Protein 6O3P (pdb70)

GO terms:
  GO:0000287 magnesium ion binding (F, IDA)
  GO:0008270 zinc ion binding (F, IDA)
  GO:0006402 mRNA catabolic process (P, IDA)
  GO:0110155 NAD-cap decapping (P, IDA)
  GO:0110153 RNA NAD-cap (NMN-forming) hydrolase activity (F, IDA)
  GO:0000210 NAD+ diphosphatase activity (F, EXP)
  GO:0110153 RNA NAD-cap (NMN-forming) hydrolase activity (F, EXP)
  GO:0032922 circadian regulation of gene expression (P, IMP)

Structure (mmCIF, N/CA/C/O backbone):
data_6O3P
#
_entry.id   6O3P
#
_cell.length_a   56.207
_cell.length_b   58.550
_cell.length_c   61.707
_cell.angle_alpha   102.40
_cell.angle_beta   115.19
_cell.angle_gamma   104.66
#
_symmetry.space_group_name_H-M   'P 1'
#
loop_
_entity.id
_entity.type
_entity.pdbx_description
1 polymer 'Peroxisomal NADH pyrophosphatase NUDT12'
2 non-polymer 'ADENOSINE MONOPHOSPHATE'
3 non-polymer 'MAGNESIUM ION'
4 non-polymer 'ZINC ION'
5 water water
#
loop_
_atom_site.group_PDB
_atom_site.id
_atom_site.type_symbol
_atom_site.label_atom_id
_atom_site.label_alt_id
_atom_site.label_comp_id
_atom_site.label_asym_id
_atom_site.label_entity_id
_atom_site.label_seq_id
_atom_site.pdbx_PDB_ins_code
_atom_site.Cartn_x
_atom_site.Cartn_y
_atom_site.Cartn_z
_atom_site.occupancy
_atom_site.B_iso_or_equiv
_atom_site.auth_seq_id
_atom_site.auth_comp_id
_atom_site.auth_asym_id
_atom_site.auth_atom_id
_atom_site.pdbx_PDB_model_num
ATOM 1 N N . SER A 1 2 ? -1.437 30.591 -36.932 1.00 69.89 123 SER A N 1
ATOM 2 C CA . SER A 1 2 ? -0.676 29.631 -36.124 1.00 69.68 123 SER A CA 1
ATOM 3 C C . SER A 1 2 ? 0.742 30.149 -35.826 1.00 61.47 123 SER A C 1
ATOM 4 O O . SER A 1 2 ? 1.227 31.070 -36.492 1.00 64.79 123 SER A O 1
ATOM 7 N N . HIS A 1 3 ? 1.408 29.562 -34.831 1.00 48.62 124 HIS A N 1
ATOM 8 C CA . HIS A 1 3 ? 2.655 30.136 -34.351 1.00 41.79 124 HIS A CA 1
ATOM 9 C C . HIS A 1 3 ? 3.873 29.688 -35.149 1.00 39.38 124 HIS A C 1
ATOM 10 O O . HIS A 1 3 ? 3.892 28.632 -35.802 1.00 44.04 124 HIS A O 1
ATOM 17 N N . MET A 1 4 ? 4.937 30.474 -35.013 1.00 32.21 125 MET A N 1
ATOM 18 C CA . MET A 1 4 ? 6.223 30.042 -35.545 1.00 34.09 125 MET A CA 1
ATOM 19 C C . MET A 1 4 ? 6.781 28.866 -34.755 1.00 31.43 125 MET A C 1
ATOM 20 O O . MET A 1 4 ? 7.300 27.914 -35.363 1.00 33.57 125 MET A O 1
ATOM 25 N N . LEU A 1 5 ? 6.683 28.917 -33.407 1.00 33.32 126 LEU A N 1
ATOM 26 C CA . LEU A 1 5 ? 7.409 28.023 -32.506 1.00 29.86 126 LEU A CA 1
ATOM 27 C C . LEU A 1 5 ? 6.471 27.297 -31.547 1.00 31.24 126 LEU A C 1
ATOM 28 O O . LEU A 1 5 ? 5.428 27.816 -31.138 1.00 33.07 126 LEU A O 1
ATOM 33 N N . ASP A 1 6 ? 6.900 26.104 -31.142 1.00 27.87 127 ASP A N 1
ATOM 34 C CA . ASP A 1 6 ? 6.396 25.396 -29.960 1.00 27.47 127 ASP A CA 1
ATOM 35 C C . ASP A 1 6 ? 7.402 25.668 -28.856 1.00 25.25 127 ASP A C 1
ATOM 36 O O . ASP A 1 6 ? 8.597 25.428 -29.039 1.00 28.26 127 ASP A O 1
ATOM 41 N N . ARG A 1 7 ? 6.946 26.271 -27.761 1.00 24.64 128 ARG A N 1
ATOM 42 C CA . ARG A 1 7 ? 7.890 26.709 -26.741 1.00 25.23 128 ARG A CA 1
ATOM 43 C C . ARG A 1 7 ? 8.677 25.570 -26.118 1.00 27.92 128 ARG A C 1
ATOM 44 O O . ARG A 1 7 ? 9.778 25.814 -25.601 1.00 28.12 128 ARG A O 1
ATOM 52 N N . ARG A 1 8 ? 8.142 24.347 -26.139 1.00 28.57 129 ARG A N 1
ATOM 53 C CA . ARG A 1 8 ? 8.820 23.170 -25.571 1.00 30.41 129 ARG A CA 1
ATOM 54 C C . ARG A 1 8 ? 9.432 23.483 -24.202 1.00 30.80 129 ARG A C 1
ATOM 55 O O . ARG A 1 8 ? 10.641 23.339 -23.976 1.00 31.54 129 ARG A O 1
ATOM 63 N N . SER A 1 9 ? 8.567 23.923 -23.274 1.00 28.42 130 SER A N 1
ATOM 64 C CA . SER A 1 9 ? 9.081 24.309 -21.979 1.00 33.53 130 SER A CA 1
ATOM 65 C C . SER A 1 9 ? 9.630 23.096 -21.272 1.00 31.80 130 SER A C 1
ATOM 66 O O . SER A 1 9 ? 10.467 23.233 -20.383 1.00 34.97 130 SER A O 1
ATOM 69 N N . ASP A 1 10 ? 9.241 21.893 -21.719 1.00 33.12 131 ASP A N 1
ATOM 70 C CA . ASP A 1 10 ? 9.811 20.659 -21.175 1.00 36.27 131 ASP A CA 1
ATOM 71 C C . ASP A 1 10 ? 11.315 20.549 -21.402 1.00 37.75 131 ASP A C 1
ATOM 72 O O . ASP A 1 10 ? 11.977 19.769 -20.698 1.00 45.31 131 ASP A O 1
ATOM 77 N N . LYS A 1 11 ? 11.869 21.247 -22.380 1.00 34.91 132 LYS A N 1
ATOM 78 C CA . LYS A 1 11 ? 13.303 21.201 -22.646 1.00 34.05 132 LYS A CA 1
ATOM 79 C C . LYS A 1 11 ? 14.108 22.173 -21.790 1.00 35.60 132 LYS A C 1
ATOM 80 O O . LYS A 1 11 ? 15.331 22.113 -21.812 1.00 32.72 132 LYS A O 1
ATOM 86 N N . ARG A 1 12 ? 13.461 23.089 -21.066 1.00 32.82 133 ARG A N 1
ATOM 87 C CA . ARG A 1 12 ? 14.190 24.183 -20.428 1.00 31.86 133 ARG A CA 1
ATOM 88 C C . ARG A 1 12 ? 15.110 23.708 -19.318 1.00 32.83 133 ARG A C 1
ATOM 89 O O . ARG A 1 12 ? 16.119 24.366 -19.040 1.00 36.28 133 ARG A O 1
ATOM 97 N N . ASN A 1 13 ? 14.796 22.586 -18.679 1.00 33.47 134 ASN A N 1
ATOM 98 C CA . ASN A 1 13 ? 15.649 22.003 -17.640 1.00 41.50 134 ASN A CA 1
ATOM 99 C C . ASN A 1 13 ? 16.547 20.894 -18.168 1.00 41.27 134 ASN A C 1
ATOM 100 O O . ASN A 1 13 ? 17.310 20.311 -17.401 1.00 43.37 134 ASN A O 1
ATOM 105 N N . ASN A 1 14 ? 16.499 20.636 -19.470 1.00 36.46 135 ASN A N 1
ATOM 106 C CA . ASN A 1 14 ? 17.395 19.707 -20.136 1.00 38.43 135 ASN A CA 1
ATOM 107 C C . ASN A 1 14 ? 18.634 20.453 -20.619 1.00 38.46 135 ASN A C 1
ATOM 108 O O . ASN A 1 14 ? 18.752 20.833 -21.790 1.00 34.07 135 ASN A O 1
ATOM 113 N N . SER A 1 15 ? 19.607 20.605 -19.712 1.00 41.81 136 SER A N 1
ATOM 114 C CA . SER A 1 15 ? 20.807 21.369 -20.047 1.00 42.54 136 SER A CA 1
ATOM 115 C C . SER A 1 15 ? 21.639 20.681 -21.133 1.00 40.39 136 SER A C 1
ATOM 116 O O . SER A 1 15 ? 22.223 21.355 -21.993 1.00 42.25 136 SER A O 1
ATOM 119 N N . ASP A 1 16 ? 21.696 19.349 -21.128 1.00 43.03 137 ASP A N 1
ATOM 120 C CA . ASP A 1 16 ? 22.444 18.639 -22.169 1.00 43.99 137 ASP A CA 1
ATOM 121 C C . ASP A 1 16 ? 21.842 18.882 -23.559 1.00 38.79 137 ASP A C 1
ATOM 122 O O . ASP A 1 16 ? 22.571 19.097 -24.525 1.00 38.88 137 ASP A O 1
ATOM 127 N N . TRP A 1 17 ? 20.510 18.849 -23.675 1.00 34.79 138 TRP A N 1
ATOM 128 C CA . TRP A 1 17 ? 19.872 19.052 -24.966 1.00 33.85 138 TRP A CA 1
ATOM 129 C C . TRP A 1 17 ? 20.050 20.492 -25.420 1.00 34.76 138 TRP A C 1
ATOM 130 O O . TRP A 1 17 ? 20.349 20.742 -26.587 1.00 34.30 138 TRP A O 1
ATOM 141 N N . LEU A 1 18 ? 19.883 21.444 -24.500 1.00 29.55 139 LEU A N 1
ATOM 142 C CA . LEU A 1 18 ? 20.048 22.859 -24.850 1.00 26.43 139 LEU A CA 1
ATOM 143 C C . LEU A 1 18 ? 21.460 23.120 -25.335 1.00 34.74 139 LEU A C 1
ATOM 144 O O . LEU A 1 18 ? 21.658 23.788 -26.359 1.00 33.05 139 LEU A O 1
ATOM 149 N N . GLN A 1 19 ? 22.452 22.549 -24.645 1.00 34.16 140 GLN A N 1
ATOM 150 C CA . GLN A 1 19 ? 23.836 22.744 -25.064 1.00 35.26 140 GLN A CA 1
ATOM 151 C C . GLN A 1 19 ? 24.094 22.140 -26.428 1.00 38.01 140 GLN A C 1
ATOM 152 O O . GLN A 1 19 ? 24.793 22.741 -27.254 1.00 42.61 140 GLN A O 1
ATOM 158 N N . ALA A 1 20 ? 23.606 20.912 -26.652 1.00 36.73 141 ALA A N 1
ATOM 159 C CA . ALA A 1 20 ? 23.785 20.278 -27.955 1.00 40.03 141 ALA A CA 1
ATOM 160 C C . ALA A 1 20 ? 23.209 21.149 -29.063 1.00 38.60 141 ALA A C 1
ATOM 161 O O . ALA A 1 20 ? 23.765 21.198 -30.171 1.00 39.27 141 ALA A O 1
ATOM 163 N N . LYS A 1 21 ? 22.068 21.790 -28.799 1.00 34.03 142 LYS A N 1
ATOM 164 C CA . LYS A 1 21 ? 21.401 22.594 -29.827 1.00 36.18 142 LYS A CA 1
ATOM 165 C C . LYS A 1 21 ? 22.166 23.866 -30.140 1.00 38.30 142 LYS A C 1
ATOM 166 O O . LYS A 1 21 ? 21.981 24.422 -31.227 1.00 37.57 142 LYS A O 1
ATOM 172 N N . GLU A 1 22 ? 23.020 24.338 -29.226 1.00 42.59 143 GLU A N 1
ATOM 173 C CA . GLU A 1 22 ? 23.673 25.629 -29.437 1.00 45.40 143 GLU A CA 1
ATOM 174 C C . GLU A 1 22 ? 24.553 25.610 -30.689 1.00 41.42 143 GLU A C 1
ATOM 175 O O . GLU A 1 22 ? 24.561 26.578 -31.462 1.00 38.86 143 GLU A O 1
ATOM 181 N N . SER A 1 23 ? 25.214 24.482 -30.964 1.00 38.70 144 SER A N 1
ATOM 182 C CA . SER A 1 23 ? 26.113 24.309 -32.091 1.00 43.52 144 SER A CA 1
ATOM 183 C C . SER A 1 23 ? 25.493 23.522 -33.246 1.00 37.19 144 SER A C 1
ATOM 184 O O . SER A 1 23 ? 26.207 23.156 -34.176 1.00 39.25 144 SER A O 1
ATOM 187 N N . HIS A 1 24 ? 24.219 23.170 -33.154 1.00 35.47 145 HIS A N 1
ATOM 188 C CA . HIS A 1 24 ? 23.626 22.320 -34.174 1.00 37.20 145 HIS A CA 1
ATOM 189 C C . HIS A 1 24 ? 23.449 23.128 -35.453 1.00 35.17 145 HIS A C 1
ATOM 190 O O . HIS A 1 24 ? 23.041 24.292 -35.389 1.00 36.45 145 HIS A O 1
ATOM 197 N N . PRO A 1 25 ? 23.700 22.539 -36.625 1.00 42.85 146 PRO A N 1
ATOM 198 C CA . PRO A 1 25 ? 23.705 23.360 -37.848 1.00 43.22 146 PRO A CA 1
ATOM 199 C C . PRO A 1 25 ? 22.351 23.963 -38.192 1.00 41.14 146 PRO A C 1
ATOM 200 O O . PRO A 1 25 ? 22.321 24.948 -38.940 1.00 45.38 146 PRO A O 1
ATOM 204 N N . THR A 1 26 ? 21.231 23.426 -37.662 1.00 37.16 147 THR A N 1
ATOM 205 C CA . THR A 1 26 ? 19.925 23.983 -38.001 1.00 37.44 147 THR A CA 1
ATOM 206 C C . THR A 1 26 ? 19.441 24.984 -36.973 1.00 35.75 147 THR A C 1
ATOM 207 O O . THR A 1 26 ? 18.430 25.665 -37.208 1.00 34.56 147 THR A O 1
ATOM 211 N N . THR A 1 27 ? 20.169 25.162 -35.880 1.00 32.28 148 THR A N 1
ATOM 212 C CA . THR A 1 27 ? 19.686 26.090 -34.880 1.00 31.13 148 THR A CA 1
ATOM 213 C C . THR A 1 27 ? 19.738 27.529 -35.379 1.00 28.16 148 THR A C 1
ATOM 214 O O . THR A 1 27 ? 20.697 27.968 -36.040 1.00 32.73 148 THR A O 1
ATOM 218 N N . VAL A 1 28 ? 18.677 28.236 -35.081 1.00 26.65 149 VAL A N 1
ATOM 219 C CA . VAL A 1 28 ? 18.493 29.648 -35.473 1.00 28.76 149 VAL A CA 1
ATOM 220 C C . VAL A 1 28 ? 18.706 30.533 -34.249 1.00 30.36 149 VAL A C 1
ATOM 221 O O . VAL A 1 28 ? 18.160 30.272 -33.151 1.00 27.81 149 VAL A O 1
ATOM 225 N N . TYR A 1 29 ? 19.420 31.636 -34.453 1.00 29.79 150 TYR A N 1
ATOM 226 C CA . TYR A 1 29 ? 19.648 32.643 -33.426 1.00 27.81 150 TYR A CA 1
ATOM 227 C C . TYR A 1 29 ? 19.046 33.971 -33.875 1.00 30.31 150 TYR A C 1
ATOM 228 O O . TYR A 1 29 ? 19.243 34.388 -35.017 1.00 29.80 150 TYR A O 1
ATOM 237 N N . LEU A 1 30 ? 18.326 34.607 -32.974 1.00 28.03 151 LEU A N 1
ATOM 238 C CA . LEU A 1 30 ? 17.853 35.984 -33.135 1.00 27.84 151 LEU A CA 1
ATOM 239 C C . LEU A 1 30 ? 18.740 36.846 -32.251 1.00 30.17 151 LEU A C 1
ATOM 240 O O . LEU A 1 30 ? 18.826 36.608 -31.049 1.00 32.01 151 LEU A O 1
ATOM 245 N N . LEU A 1 31 ? 19.390 37.832 -32.832 1.00 30.55 152 LEU A N 1
ATOM 246 C CA . LEU A 1 31 ? 20.353 38.695 -32.162 1.00 28.77 152 LEU A CA 1
ATOM 247 C C . LEU A 1 31 ? 19.671 39.974 -31.698 1.00 29.96 152 LEU A C 1
ATOM 248 O O . LEU A 1 31 ? 18.960 40.617 -32.477 1.00 32.13 152 LEU A O 1
ATOM 253 N N . PHE A 1 32 ? 19.869 40.342 -30.432 1.00 31.95 153 PHE A N 1
ATOM 254 C CA . PHE A 1 32 ? 19.289 41.552 -29.877 1.00 30.18 153 PHE A CA 1
ATOM 255 C C . PHE A 1 32 ? 20.418 42.427 -29.363 1.00 36.19 153 PHE A C 1
ATOM 256 O O . PHE A 1 32 ? 21.284 41.946 -28.633 1.00 34.22 153 PHE A O 1
ATOM 264 N N . SER A 1 33 ? 20.397 43.710 -29.714 1.00 36.48 154 SER A N 1
ATOM 265 C CA . SER A 1 33 ? 21.304 44.687 -29.143 1.00 39.41 154 SER A CA 1
ATOM 266 C C . SER A 1 33 ? 20.443 45.695 -28.414 1.00 41.77 154 SER A C 1
ATOM 267 O O . SER A 1 33 ? 19.558 46.301 -29.030 1.00 41.25 154 SER A O 1
ATOM 270 N N . ASP A 1 34 ? 20.698 45.871 -27.120 1.00 41.68 155 ASP A N 1
ATOM 271 C CA . ASP A 1 34 ? 19.919 46.788 -26.278 1.00 46.91 155 ASP A CA 1
ATOM 272 C C . ASP A 1 34 ? 18.430 46.552 -26.476 1.00 44.31 155 ASP A C 1
ATOM 273 O O . ASP A 1 34 ? 17.641 47.485 -26.679 1.00 43.92 155 ASP A O 1
ATOM 278 N N . LEU A 1 35 ? 18.063 45.274 -26.429 1.00 36.30 156 LEU A N 1
ATOM 279 C CA . LEU A 1 35 ? 16.710 44.746 -26.579 1.00 38.13 156 LEU A CA 1
ATOM 280 C C . LEU A 1 35 ? 16.124 44.938 -27.973 1.00 38.04 156 LEU A C 1
ATOM 281 O O . LEU A 1 35 ? 14.936 44.665 -28.170 1.00 37.39 156 LEU A O 1
ATOM 286 N N . ASN A 1 36 ? 16.922 45.357 -28.950 1.00 33.23 157 ASN A N 1
ATOM 287 C CA . ASN A 1 36 ? 16.357 45.582 -30.287 1.00 35.84 157 ASN A CA 1
ATOM 288 C C . ASN A 1 36 ? 16.757 44.444 -31.223 1.00 34.29 157 ASN A C 1
ATOM 289 O O . ASN A 1 36 ? 17.943 44.120 -31.309 1.00 31.76 157 ASN A O 1
ATOM 294 N N . PRO A 1 37 ? 15.815 43.815 -31.934 1.00 30.18 158 PRO A N 1
ATOM 295 C CA . PRO A 1 37 ? 16.157 42.692 -32.786 1.00 30.34 158 PRO A CA 1
ATOM 296 C C . PRO A 1 37 ? 16.887 43.064 -34.062 1.00 31.81 158 PRO A C 1
ATOM 297 O O . PRO A 1 37 ? 16.602 44.075 -34.704 1.00 36.46 158 PRO A O 1
ATOM 301 N N . LEU A 1 38 ? 17.778 42.146 -34.491 1.00 31.61 159 LEU A N 1
ATOM 302 C CA . LEU A 1 38 ? 18.387 42.264 -35.807 1.00 32.65 159 LEU A CA 1
ATOM 303 C C . LEU A 1 38 ? 17.395 41.824 -36.884 1.00 32.66 159 LEU A C 1
ATOM 304 O O . LEU A 1 38 ? 16.854 40.701 -36.860 1.00 31.92 159 LEU A O 1
ATOM 309 N N . VAL A 1 39 ? 17.169 42.701 -37.845 1.00 31.78 160 VAL A N 1
ATOM 310 C CA . VAL A 1 39 ? 16.214 42.455 -38.918 1.00 34.05 160 VAL A CA 1
ATOM 311 C C . VAL A 1 39 ? 16.870 42.715 -40.277 1.00 35.49 160 VAL A C 1
ATOM 312 O O . VAL A 1 39 ? 18.020 43.151 -40.379 1.00 36.46 160 VAL A O 1
ATOM 316 N N . THR A 1 40 ? 16.109 42.449 -41.335 1.00 35.94 161 THR A N 1
ATOM 317 C CA . THR A 1 40 ? 16.562 42.675 -42.709 1.00 40.68 161 THR A CA 1
ATOM 318 C C . THR A 1 40 ? 15.361 43.120 -43.539 1.00 36.61 161 THR A C 1
ATOM 319 O O . THR A 1 40 ? 14.211 42.858 -43.173 1.00 39.82 161 THR A O 1
ATOM 323 N N . LEU A 1 41 ? 15.627 43.837 -44.624 1.00 36.71 162 LEU A N 1
ATOM 324 C CA . LEU A 1 41 ? 14.568 44.398 -45.440 1.00 39.11 162 LEU A CA 1
ATOM 325 C C . LEU A 1 41 ? 14.567 43.706 -46.799 1.00 45.57 162 LEU A C 1
ATOM 326 O O . LEU A 1 41 ? 15.581 43.741 -47.508 1.00 47.92 162 LEU A O 1
ATOM 331 N N . GLY A 1 42 ? 13.427 43.108 -47.171 1.00 41.39 163 GLY A N 1
ATOM 332 C CA . GLY A 1 42 ? 13.325 42.574 -48.523 1.00 47.23 163 GLY A CA 1
ATOM 333 C C . GLY A 1 42 ? 14.153 41.308 -48.716 1.00 50.71 163 GLY A C 1
ATOM 334 O O . GLY A 1 42 ? 14.607 40.687 -47.779 1.00 47.48 163 GLY A O 1
ATOM 335 N N . GLY A 1 43 ? 14.353 40.952 -49.982 1.00 58.87 164 GLY A N 1
ATOM 336 C CA . GLY A 1 43 ? 15.210 39.826 -50.307 1.00 61.43 164 GLY A CA 1
ATOM 337 C C . GLY A 1 43 ? 14.561 38.458 -50.355 1.00 64.05 164 GLY A C 1
ATOM 338 O O . GLY A 1 43 ? 15.282 37.453 -50.302 1.00 61.45 164 GLY A O 1
ATOM 339 N N . ASN A 1 44 ? 13.230 38.376 -50.441 1.00 65.57 165 ASN A N 1
ATOM 340 C CA . ASN A 1 44 ? 12.546 37.114 -50.717 1.00 64.41 165 ASN A CA 1
ATOM 341 C C . ASN A 1 44 ? 11.270 37.443 -51.475 1.00 67.43 165 ASN A C 1
ATOM 342 O O . ASN A 1 44 ? 11.010 38.604 -51.807 1.00 73.94 165 ASN A O 1
ATOM 347 N N . LYS A 1 45 ? 10.478 36.411 -51.777 1.00 68.41 166 LYS A N 1
ATOM 348 C CA . LYS A 1 45 ? 9.275 36.638 -52.574 1.00 73.54 166 LYS A CA 1
ATOM 349 C C . LYS A 1 45 ? 8.314 37.623 -51.906 1.00 76.10 166 LYS A C 1
ATOM 350 O O . LYS A 1 45 ? 7.613 38.369 -52.599 1.00 75.78 166 LYS A O 1
ATOM 356 N N . GLU A 1 46 ? 8.299 37.678 -50.571 1.00 81.15 167 GLU A N 1
ATOM 357 C CA . GLU A 1 46 ? 7.337 38.510 -49.850 1.00 84.42 167 GLU A CA 1
ATOM 358 C C . GLU A 1 46 ? 7.516 40.010 -50.097 1.00 81.14 167 GLU A C 1
ATOM 359 O O . GLU A 1 46 ? 6.596 40.782 -49.806 1.00 83.42 167 GLU A O 1
ATOM 365 N N . SER A 1 47 ? 8.658 40.442 -50.624 1.00 74.89 168 SER A N 1
ATOM 366 C CA . SER A 1 47 ? 8.903 41.850 -50.900 1.00 72.21 168 SER A CA 1
ATOM 367 C C . SER A 1 47 ? 8.799 42.209 -52.375 1.00 74.44 168 SER A C 1
ATOM 368 O O . SER A 1 47 ? 9.212 43.316 -52.748 1.00 70.92 168 SER A O 1
ATOM 371 N N . SER A 1 48 ? 8.286 41.307 -53.230 1.00 83.97 169 SER A N 1
ATOM 372 C CA . SER A 1 48 ? 8.119 41.666 -54.644 1.00 90.87 169 SER A CA 1
ATOM 373 C C . SER A 1 48 ? 7.316 42.944 -54.814 1.00 92.88 169 SER A C 1
ATOM 374 O O . SER A 1 48 ? 7.510 43.655 -55.805 1.00 97.31 169 SER A O 1
ATOM 377 N N . GLN A 1 49 ? 6.426 43.263 -53.866 1.00 86.68 170 GLN A N 1
ATOM 378 C CA . GLN A 1 49 ? 5.654 44.508 -53.951 1.00 87.06 170 GLN A CA 1
ATOM 379 C C . GLN A 1 49 ? 6.367 45.621 -53.181 1.00 82.02 170 GLN A C 1
ATOM 380 O O . GLN A 1 49 ? 6.909 46.549 -53.783 1.00 88.94 170 GLN A O 1
ATOM 386 N N . GLN A 1 50 ? 6.364 45.556 -51.851 1.00 76.03 171 GLN A N 1
ATOM 387 C CA . GLN A 1 50 ? 7.118 46.570 -51.128 1.00 68.45 171 GLN A CA 1
ATOM 388 C C . GLN A 1 50 ? 8.153 45.900 -50.245 1.00 60.64 171 GLN A C 1
ATOM 389 O O . GLN A 1 50 ? 7.939 44.755 -49.835 1.00 56.38 171 GLN A O 1
ATOM 395 N N . PRO A 1 51 ? 9.276 46.549 -49.930 1.00 53.39 172 PRO A N 1
ATOM 396 C CA . PRO A 1 51 ? 10.254 45.863 -49.077 1.00 51.49 172 PRO A CA 1
ATOM 397 C C . PRO A 1 51 ? 9.645 45.672 -47.696 1.00 49.11 172 PRO A C 1
ATOM 398 O O . PRO A 1 51 ? 9.045 46.584 -47.142 1.00 51.41 172 PRO A O 1
ATOM 402 N N . GLU A 1 52 ? 9.709 44.457 -47.192 1.00 41.42 173 GLU A N 1
ATOM 403 C CA . GLU A 1 52 ? 9.140 44.138 -45.889 1.00 48.55 173 GLU A CA 1
ATOM 404 C C . GLU A 1 52 ? 10.233 43.740 -44.914 1.00 44.85 173 GLU A C 1
ATOM 405 O O . GLU A 1 52 ? 11.229 43.129 -45.295 1.00 44.86 173 GLU A O 1
ATOM 411 N N . VAL A 1 53 ? 10.056 44.157 -43.661 1.00 39.59 174 VAL A N 1
ATOM 412 C CA . VAL A 1 53 ? 10.990 43.875 -42.584 1.00 36.42 174 VAL A CA 1
ATOM 413 C C . VAL A 1 53 ? 10.773 42.445 -42.116 1.00 37.93 174 VAL A C 1
ATOM 414 O O . VAL A 1 53 ? 9.640 42.045 -41.802 1.00 39.09 174 VAL A O 1
ATOM 418 N N . ARG A 1 54 ? 11.862 41.725 -41.915 1.00 35.81 175 ARG A N 1
ATOM 419 C CA . ARG A 1 54 ? 11.760 40.395 -41.338 1.00 35.89 175 ARG A CA 1
ATOM 420 C C . ARG A 1 54 ? 12.961 40.151 -40.446 1.00 32.48 175 ARG A C 1
ATOM 421 O O . ARG A 1 54 ? 14.006 40.802 -40.591 1.00 35.31 175 ARG A O 1
ATOM 429 N N . LEU A 1 55 ? 12.831 39.145 -39.572 1.00 28.44 176 LEU A N 1
ATOM 430 C CA . LEU A 1 55 ? 13.929 38.829 -38.677 1.00 29.83 176 LEU A CA 1
ATOM 431 C C . LEU A 1 55 ? 15.130 38.327 -39.461 1.00 34.68 176 LEU A C 1
ATOM 432 O O . LEU A 1 55 ? 14.988 37.614 -40.464 1.00 34.14 176 LEU A O 1
ATOM 437 N N . CYS A 1 56 ? 16.320 38.681 -38.984 1.00 32.38 177 CYS A N 1
ATOM 438 C CA . CYS A 1 56 ? 17.573 38.298 -39.638 1.00 33.50 177 CYS A CA 1
ATOM 439 C C . CYS A 1 56 ? 18.017 37.021 -38.931 1.00 35.71 177 CYS A C 1
ATOM 440 O O . CYS A 1 56 ? 18.533 37.073 -37.817 1.00 43.31 177 CYS A O 1
ATOM 443 N N . GLN A 1 57 ? 17.742 35.860 -39.526 1.00 33.08 178 GLN A N 1
ATOM 444 C CA . GLN A 1 57 ? 17.949 34.601 -38.808 1.00 32.51 178 GLN A CA 1
ATOM 445 C C . GLN A 1 57 ? 19.418 34.210 -38.917 1.00 35.22 178 GLN A C 1
ATOM 446 O O . GLN A 1 57 ? 19.942 34.070 -40.028 1.00 39.78 178 GLN A O 1
ATOM 452 N N . LEU A 1 58 ? 20.094 34.050 -37.781 1.00 29.04 179 LEU A N 1
ATOM 453 C CA . LEU A 1 58 ? 21.504 33.715 -37.797 1.00 31.30 179 LEU A CA 1
ATOM 454 C C . LEU A 1 58 ? 21.666 32.258 -37.385 1.00 30.70 179 LEU A C 1
ATOM 455 O O . LEU A 1 58 ? 20.734 31.638 -36.854 1.00 32.40 179 LEU A O 1
ATOM 460 N N . ASN A 1 59 ? 22.829 31.707 -37.691 1.00 33.80 180 ASN A N 1
ATOM 461 C CA . ASN A 1 59 ? 23.123 30.355 -37.269 1.00 31.60 180 ASN A CA 1
ATOM 462 C C . ASN A 1 59 ? 24.382 30.389 -36.415 1.00 37.74 180 ASN A C 1
ATOM 463 O O . ASN A 1 59 ? 25.014 31.432 -36.255 1.00 39.18 180 ASN A O 1
ATOM 468 N N . TYR A 1 60 ? 24.735 29.234 -35.837 1.00 35.61 181 TYR A N 1
ATOM 469 C CA . TYR A 1 60 ? 25.893 29.160 -34.948 1.00 33.76 181 TYR A CA 1
ATOM 470 C C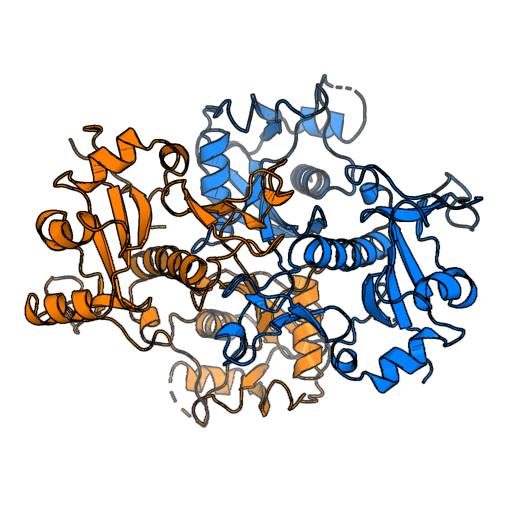 . TYR A 1 60 ? 27.138 29.882 -35.457 1.00 37.60 181 TYR A C 1
ATOM 471 O O . TYR A 1 60 ? 27.745 30.633 -34.673 1.00 41.77 181 TYR A O 1
ATOM 480 N N . PRO A 1 61 ? 27.585 29.727 -36.715 1.00 41.37 182 PRO A N 1
ATOM 481 C CA . PRO A 1 61 ? 28.880 30.338 -37.079 1.00 45.75 182 PRO A CA 1
ATOM 482 C C . PRO A 1 61 ? 28.853 31.862 -37.066 1.00 46.20 182 PRO A C 1
ATOM 483 O O . PRO A 1 61 ? 29.915 32.478 -36.893 1.00 44.25 182 PRO A O 1
ATOM 487 N N . ASP A 1 62 ? 27.662 32.465 -37.194 1.00 40.36 183 ASP A N 1
ATOM 488 C CA . ASP A 1 62 ? 27.454 33.912 -37.090 1.00 41.25 183 ASP A CA 1
ATOM 489 C C . ASP A 1 62 ? 27.577 34.452 -35.669 1.00 41.07 183 ASP A C 1
ATOM 490 O O . ASP A 1 62 ? 27.824 35.657 -35.504 1.00 40.51 183 ASP A O 1
ATOM 495 N N . VAL A 1 63 ? 27.343 33.632 -34.649 1.00 39.47 184 VAL A N 1
ATOM 496 C CA . VAL A 1 63 ? 27.258 34.097 -33.268 1.00 41.72 184 VAL A CA 1
ATOM 497 C C . VAL A 1 63 ? 28.252 33.391 -32.358 1.00 41.91 184 VAL A C 1
ATOM 498 O O . VAL A 1 63 ? 28.310 33.704 -31.165 1.00 44.51 184 VAL A O 1
ATOM 502 N N . LYS A 1 64 ? 29.072 32.478 -32.897 1.00 40.44 185 LYS A N 1
ATOM 503 C CA . LYS A 1 64 ? 29.956 31.666 -32.069 1.00 45.46 185 LYS A CA 1
ATOM 504 C C . LYS A 1 64 ? 30.976 32.501 -31.302 1.00 46.61 185 LYS A C 1
ATOM 505 O O . LYS A 1 64 ? 31.418 32.086 -30.230 1.00 48.13 185 LYS A O 1
ATOM 511 N N . GLY A 1 65 ? 31.383 33.657 -31.832 1.00 50.35 186 GLY A N 1
ATOM 512 C CA . GLY A 1 65 ? 32.254 34.533 -31.064 1.00 51.73 186 GLY A CA 1
ATOM 513 C C . GLY A 1 65 ? 31.547 35.127 -29.864 1.00 49.43 186 GLY A C 1
ATOM 514 O O . GLY A 1 65 ? 32.161 35.352 -28.816 1.00 52.21 186 GLY A O 1
ATOM 515 N N . TYR A 1 66 ? 30.247 35.372 -29.994 1.00 41.48 187 TYR A N 1
ATOM 516 C CA . TYR A 1 66 ? 29.473 35.827 -28.844 1.00 44.56 187 TYR A CA 1
ATOM 517 C C . TYR A 1 66 ? 29.354 34.715 -27.816 1.00 49.70 187 TYR A C 1
ATOM 518 O O . TYR A 1 66 ? 29.530 34.951 -26.616 1.00 53.46 187 TYR A O 1
ATOM 527 N N . LEU A 1 67 ? 29.065 33.490 -28.267 1.00 45.65 188 LEU A N 1
ATOM 528 C CA . LEU A 1 67 ? 28.899 32.391 -27.327 1.00 45.56 188 LEU A CA 1
ATOM 529 C C . LEU A 1 67 ? 30.182 32.104 -26.577 1.00 49.73 188 LEU A C 1
ATOM 530 O O . LEU A 1 67 ? 30.123 31.625 -25.442 1.00 57.56 188 LEU A O 1
ATOM 535 N N . ALA A 1 68 ? 31.345 32.421 -27.162 1.00 45.82 189 ALA A N 1
ATOM 536 C CA . ALA A 1 68 ? 32.607 32.158 -26.466 1.00 46.59 189 ALA A CA 1
ATOM 537 C C . ALA A 1 68 ? 32.847 33.100 -25.289 1.00 55.53 189 ALA A C 1
ATOM 538 O O . ALA A 1 68 ? 33.813 32.900 -24.543 1.00 61.78 189 ALA A O 1
ATOM 540 N N . GLN A 1 69 ? 32.007 34.123 -25.114 1.00 52.04 190 GLN A N 1
ATOM 541 C CA . GLN A 1 69 ? 32.085 35.058 -23.993 1.00 57.36 190 GLN A CA 1
ATOM 542 C C . GLN A 1 69 ? 30.758 35.006 -23.248 1.00 57.98 190 GLN A C 1
ATOM 543 O O . GLN A 1 69 ? 29.979 35.972 -23.277 1.00 52.17 190 GLN A O 1
ATOM 549 N N . PRO A 1 70 ? 30.461 33.881 -22.587 1.00 60.37 191 PRO A N 1
ATOM 550 C CA . PRO A 1 70 ? 29.138 33.731 -21.963 1.00 57.90 191 PRO A CA 1
ATOM 551 C C . PRO A 1 70 ? 28.826 34.810 -20.941 1.00 57.74 191 PRO A C 1
ATOM 552 O O . PRO A 1 70 ? 27.661 35.205 -20.801 1.00 58.57 191 PRO A O 1
ATOM 556 N N . GLU A 1 71 ? 29.832 35.328 -20.240 1.00 59.23 192 GLU A N 1
ATOM 557 C CA . GLU A 1 71 ? 29.557 36.355 -19.244 1.00 64.31 192 GLU A CA 1
ATOM 558 C C . GLU A 1 71 ? 29.147 37.690 -19.857 1.00 60.21 192 GLU A C 1
ATOM 559 O O . GLU A 1 71 ? 28.759 38.592 -19.112 1.00 59.66 192 GLU A O 1
ATOM 565 N N . LYS A 1 72 ? 29.183 37.831 -21.181 1.00 51.94 193 LYS A N 1
ATOM 566 C CA . LYS A 1 72 ? 28.865 39.096 -21.832 1.00 54.17 193 LYS A CA 1
ATOM 567 C C . LYS A 1 72 ? 27.579 39.033 -22.651 1.00 47.09 193 LYS A C 1
ATOM 568 O O . LYS A 1 72 ? 27.214 40.022 -23.292 1.00 48.60 193 LYS A O 1
ATOM 574 N N . ILE A 1 73 ? 26.878 37.905 -22.639 1.00 37.87 194 ILE A N 1
ATOM 575 C CA . ILE A 1 73 ? 25.672 37.718 -23.428 1.00 42.09 194 ILE A CA 1
ATOM 576 C C . ILE A 1 73 ? 24.560 37.260 -22.500 1.00 44.03 194 ILE A C 1
ATOM 577 O O . ILE A 1 73 ? 24.801 36.903 -21.347 1.00 41.46 194 ILE A O 1
ATOM 582 N N . THR A 1 74 ? 23.341 37.206 -23.048 1.00 38.13 195 THR A N 1
ATOM 583 C CA . THR A 1 74 ? 22.196 36.579 -22.397 1.00 34.24 195 THR A CA 1
ATOM 584 C C . THR A 1 74 ? 21.492 35.685 -23.400 1.00 34.43 195 THR A C 1
ATOM 585 O O . THR A 1 74 ? 21.029 36.163 -24.444 1.00 35.31 195 THR A O 1
ATOM 589 N N . LEU A 1 75 ? 21.405 34.398 -23.092 1.00 32.78 196 LEU A N 1
ATOM 590 C CA . LEU A 1 75 ? 20.884 33.394 -24.012 1.00 31.55 196 LEU A CA 1
ATOM 591 C C . LEU A 1 75 ? 19.548 32.875 -23.488 1.00 34.03 196 LEU A C 1
ATOM 592 O O . LEU A 1 75 ? 19.450 32.486 -22.315 1.00 32.79 196 LEU A O 1
ATOM 597 N N . VAL A 1 76 ? 18.524 32.882 -24.354 1.00 29.38 197 VAL A N 1
ATOM 598 C CA . VAL A 1 76 ? 17.165 32.443 -24.019 1.00 27.65 197 VAL A CA 1
ATOM 599 C C . VAL A 1 76 ? 16.711 31.423 -25.051 1.00 26.81 197 VAL A C 1
ATOM 600 O O . VAL A 1 76 ? 16.726 31.712 -26.256 1.00 26.87 197 VAL A O 1
ATOM 604 N N . PHE A 1 77 ? 16.239 30.268 -24.587 1.00 25.72 198 PHE A N 1
ATOM 605 C CA . PHE A 1 77 ? 15.674 29.260 -25.485 1.00 26.86 198 PHE A CA 1
ATOM 606 C C . PHE A 1 77 ? 14.239 29.628 -25.837 1.00 27.89 198 PHE A C 1
ATOM 607 O O . PHE A 1 77 ? 13.369 29.687 -24.951 1.00 28.56 198 PHE A O 1
ATOM 615 N N . LEU A 1 78 ? 13.973 29.844 -27.148 1.00 24.96 199 LEU A N 1
ATOM 616 C CA . LEU A 1 78 ? 12.637 30.303 -27.528 1.00 24.06 199 LEU A CA 1
ATOM 617 C C . LEU A 1 78 ? 11.694 29.150 -27.854 1.00 25.50 199 LEU A C 1
ATOM 618 O O . LEU A 1 78 ? 10.496 29.227 -27.544 1.00 24.30 199 LEU A O 1
ATOM 623 N N . GLY A 1 79 ? 12.217 28.064 -28.416 1.00 25.49 200 GLY A N 1
ATOM 624 C CA . GLY A 1 79 ? 11.375 26.954 -28.771 1.00 22.31 200 GLY A CA 1
ATOM 625 C C . GLY A 1 79 ? 11.940 26.250 -29.968 1.00 26.50 200 GLY A C 1
ATOM 626 O O . GLY A 1 79 ? 13.130 26.396 -30.274 1.00 28.95 200 GLY A O 1
ATOM 627 N N . VAL A 1 80 ? 11.071 25.456 -30.601 1.00 26.08 201 VAL A N 1
ATOM 628 C CA . VAL A 1 80 ? 11.441 24.751 -31.827 1.00 21.34 201 VAL A CA 1
ATOM 629 C C . VAL A 1 80 ? 10.376 25.068 -32.869 1.00 31.50 201 VAL A C 1
ATOM 630 O O . VAL A 1 80 ? 9.201 25.276 -32.548 1.00 28.55 201 VAL A O 1
ATOM 634 N N . GLU A 1 81 ? 10.778 25.028 -34.135 1.00 29.35 202 GLU A N 1
ATOM 635 C CA . GLU A 1 81 ? 9.843 25.311 -35.207 1.00 33.36 202 GLU A CA 1
ATOM 636 C C . GLU A 1 81 ? 8.703 24.315 -35.217 1.00 35.84 202 GLU A C 1
ATOM 637 O O . GLU A 1 81 ? 8.874 23.126 -34.927 1.00 35.64 202 GLU A O 1
ATOM 643 N N . LEU A 1 82 ? 7.529 24.808 -35.558 1.00 36.68 203 LEU A N 1
ATOM 644 C CA . LEU A 1 82 ? 6.410 23.915 -35.743 1.00 43.03 203 LEU A CA 1
ATOM 645 C C . LEU A 1 82 ? 6.537 23.258 -37.101 1.00 47.59 203 LEU A C 1
ATOM 646 O O . LEU A 1 82 ? 6.169 22.103 -37.255 1.00 56.90 203 LEU A O 1
ATOM 651 N N . ASP A 1 101 ? 17.252 15.006 -33.913 1.00 66.68 222 ASP A N 1
ATOM 652 C CA . ASP A 1 101 ? 15.870 14.728 -33.532 1.00 60.32 222 ASP A CA 1
ATOM 653 C C . ASP A 1 101 ? 14.833 15.365 -34.491 1.00 56.12 222 ASP A C 1
ATOM 654 O O . ASP A 1 101 ? 13.623 15.256 -34.260 1.00 54.58 222 ASP A O 1
ATOM 659 N N . GLY A 1 102 ? 15.312 16.008 -35.567 1.00 55.73 223 GLY A N 1
ATOM 660 C CA . GLY A 1 102 ? 14.470 16.722 -36.516 1.00 53.17 223 GLY A CA 1
ATOM 661 C C . GLY A 1 102 ? 13.938 18.052 -36.010 1.00 48.59 223 GLY A C 1
ATOM 662 O O . GLY A 1 102 ? 13.256 18.762 -36.760 1.00 50.57 223 GLY A O 1
ATOM 663 N N . LEU A 1 103 ? 14.237 18.412 -34.774 1.00 41.10 224 LEU A N 1
ATOM 664 C CA . LEU A 1 103 ? 13.722 19.644 -34.178 1.00 40.71 224 LEU A CA 1
ATOM 665 C C . LEU A 1 103 ? 14.677 20.793 -34.479 1.00 38.80 224 LEU A C 1
ATOM 666 O O . LEU A 1 103 ? 15.894 20.654 -34.320 1.00 42.72 224 LEU A O 1
ATOM 671 N N . VAL A 1 104 ? 14.119 21.924 -34.901 1.00 33.52 225 VAL A N 1
ATOM 672 C CA . VAL A 1 104 ? 14.893 23.122 -35.241 1.00 30.57 225 VAL A CA 1
ATOM 673 C C . VAL A 1 104 ? 14.752 24.104 -34.081 1.00 30.68 225 VAL A C 1
ATOM 674 O O . VAL A 1 104 ? 13.745 24.796 -33.952 1.00 28.91 225 VAL A O 1
ATOM 678 N N . ALA A 1 105 ? 15.796 24.209 -33.269 1.00 28.78 226 ALA A N 1
ATOM 679 C CA . ALA A 1 105 ? 15.770 25.054 -32.089 1.00 27.97 226 ALA A CA 1
ATOM 680 C C . ALA A 1 105 ? 15.967 26.515 -32.472 1.00 28.77 226 ALA A C 1
ATOM 681 O O . ALA A 1 105 ? 16.781 26.829 -33.359 1.00 28.56 226 ALA A O 1
ATOM 683 N N . TRP A 1 106 ? 15.226 27.402 -31.778 1.00 24.58 227 TRP A N 1
ATOM 684 C CA . TRP A 1 106 ? 15.448 28.848 -31.831 1.00 25.35 227 TRP A CA 1
ATOM 685 C C . TRP A 1 106 ? 15.894 29.393 -30.476 1.00 27.26 227 TRP A C 1
ATOM 686 O O . TRP A 1 106 ? 15.253 29.110 -29.455 1.00 24.66 227 TRP A O 1
ATOM 697 N N . PHE A 1 107 ? 16.919 30.250 -30.474 1.00 27.00 228 PHE A N 1
ATOM 698 C CA . PHE A 1 107 ? 17.332 31.019 -29.289 1.00 26.34 228 PHE A CA 1
ATOM 699 C C . PHE A 1 107 ? 17.349 32.508 -29.591 1.00 26.10 228 PHE A C 1
ATOM 700 O O . PHE A 1 107 ? 17.627 32.900 -30.725 1.00 26.29 228 PHE A O 1
ATOM 708 N N . ALA A 1 108 ? 17.102 33.330 -28.574 1.00 22.87 229 ALA A N 1
ATOM 709 C CA . ALA A 1 108 ? 17.443 34.747 -28.609 1.00 23.76 229 ALA A CA 1
ATOM 710 C C . ALA A 1 108 ? 18.782 34.975 -27.912 1.00 29.43 229 ALA A C 1
ATOM 711 O O . ALA A 1 108 ? 19.086 34.359 -26.893 1.00 31.17 229 ALA A O 1
ATOM 713 N N . LEU A 1 109 ? 19.607 35.840 -28.475 1.00 30.63 230 LEU A N 1
ATOM 714 C CA . LEU A 1 109 ? 20.931 36.087 -27.914 1.00 30.93 230 LEU A CA 1
ATOM 715 C C . LEU A 1 109 ? 21.050 37.589 -27.751 1.00 31.19 230 LEU A C 1
ATOM 716 O O . LEU A 1 109 ? 21.085 38.313 -28.754 1.00 32.78 230 LEU A O 1
ATOM 721 N N . GLY A 1 110 ? 21.088 38.055 -26.503 1.00 34.55 231 GLY A N 1
ATOM 722 C CA . GLY A 1 110 ? 21.255 39.471 -26.227 1.00 37.59 231 GLY A CA 1
ATOM 723 C C . GLY A 1 110 ? 22.718 39.807 -26.025 1.00 37.18 231 GLY A C 1
ATOM 724 O O . GLY A 1 110 ? 23.407 39.159 -25.243 1.00 38.98 231 GLY A O 1
ATOM 725 N N . ILE A 1 111 ? 23.188 40.827 -26.733 1.00 40.46 232 ILE A N 1
ATOM 726 C CA . ILE A 1 111 ? 24.584 41.226 -26.674 1.00 49.50 232 ILE A CA 1
ATOM 727 C C . ILE A 1 111 ? 24.652 42.692 -26.255 1.00 59.90 232 ILE A C 1
ATOM 728 O O . ILE A 1 111 ? 23.638 43.383 -26.154 1.00 50.62 232 ILE A O 1
ATOM 733 N N . GLU A 1 112 ? 25.893 43.154 -26.013 1.00 74.42 233 GLU A N 1
ATOM 734 C CA . GLU A 1 112 ? 26.293 44.489 -25.603 1.00 85.24 233 GLU A CA 1
ATOM 735 C C . GLU A 1 112 ? 26.436 45.404 -26.814 1.00 86.49 233 GLU A C 1
ATOM 736 O O . GLU A 1 112 ? 26.711 44.942 -27.928 1.00 90.29 233 GLU A O 1
ATOM 742 N N . PRO A 1 113 ? 26.265 46.717 -26.622 1.00 81.92 234 PRO A N 1
ATOM 743 C CA . PRO A 1 113 ? 26.286 47.635 -27.775 1.00 81.81 234 PRO A CA 1
ATOM 744 C C . PRO A 1 113 ? 27.616 47.691 -28.519 1.00 82.94 234 PRO A C 1
ATOM 745 O O . PRO A 1 113 ? 27.614 47.887 -29.743 1.00 84.49 234 PRO A O 1
ATOM 749 N N . GLY A 1 114 ? 28.750 47.521 -27.835 1.00 82.10 235 GLY A N 1
ATOM 750 C CA . GLY A 1 114 ? 30.031 47.594 -28.530 1.00 83.36 235 GLY A CA 1
ATOM 751 C C . GLY A 1 114 ? 30.194 46.503 -29.573 1.00 83.53 235 GLY A C 1
ATOM 752 O O . GLY A 1 114 ? 30.543 46.772 -30.729 1.00 83.81 235 GLY A O 1
ATOM 753 N N . ALA A 1 115 ? 29.934 45.248 -29.179 1.00 81.05 236 ALA A N 1
ATOM 754 C CA . ALA A 1 115 ? 30.051 44.129 -30.113 1.00 78.50 236 ALA A CA 1
ATOM 755 C C . ALA A 1 115 ? 29.026 44.217 -31.242 1.00 73.62 236 ALA A C 1
ATOM 756 O O . ALA A 1 115 ? 29.302 43.779 -32.365 1.00 71.60 236 ALA A O 1
ATOM 758 N N . ALA A 1 116 ? 27.849 44.769 -30.966 1.00 69.80 237 ALA A N 1
ATOM 759 C CA . ALA A 1 116 ? 26.851 45.021 -31.995 1.00 65.96 237 ALA A CA 1
ATOM 760 C C . ALA A 1 116 ? 27.305 46.158 -32.907 1.00 70.59 237 ALA A C 1
ATOM 761 O O . ALA A 1 116 ? 28.148 45.964 -33.783 1.00 79.92 237 ALA A O 1
ATOM 763 N N . GLU A 1 124 ? 25.982 43.505 -43.448 1.00 86.08 245 GLU A N 1
ATOM 764 C CA . GLU A 1 124 ? 25.633 44.855 -43.886 1.00 86.18 245 GLU A CA 1
ATOM 765 C C . GLU A 1 124 ? 24.291 44.874 -44.632 1.00 77.42 245 GLU A C 1
ATOM 766 O O . GLU A 1 124 ? 23.887 45.896 -45.188 1.00 82.74 245 GLU A O 1
ATOM 772 N N . ASN A 1 125 ? 23.592 43.740 -44.656 1.00 63.52 246 ASN A N 1
ATOM 773 C CA . ASN A 1 125 ? 22.214 43.744 -45.115 1.00 57.55 246 ASN A CA 1
ATOM 774 C C . ASN A 1 125 ? 21.235 43.557 -43.978 1.00 53.79 246 ASN A C 1
ATOM 775 O O . ASN A 1 125 ? 20.036 43.412 -44.235 1.00 55.47 246 ASN A O 1
ATOM 780 N N . CYS A 1 126 ? 21.719 43.545 -42.739 1.00 47.94 247 CYS A N 1
ATOM 781 C CA . CYS A 1 126 ? 20.851 43.539 -41.573 1.00 41.46 247 CYS A CA 1
ATOM 782 C C . CYS A 1 126 ? 21.150 44.721 -40.650 1.00 47.01 247 CYS A C 1
ATOM 783 O O . CYS A 1 126 ? 22.205 45.349 -40.704 1.00 54.34 247 CYS A O 1
ATOM 786 N N . TYR A 1 127 ? 20.179 45.027 -39.800 1.00 40.20 248 TYR A N 1
ATOM 787 C CA . TYR A 1 127 ? 20.245 46.216 -38.946 1.00 44.68 248 TYR A CA 1
ATOM 788 C C . TYR A 1 127 ? 19.335 45.994 -37.762 1.00 37.72 248 TYR A C 1
ATOM 789 O O . TYR A 1 127 ? 18.398 45.204 -37.823 1.00 39.39 248 TYR A O 1
ATOM 798 N N . PHE A 1 128 ? 19.590 46.726 -36.680 1.00 41.69 249 PHE A N 1
ATOM 799 C CA . PHE A 1 128 ? 18.788 46.583 -35.478 1.00 40.89 249 PHE A CA 1
ATOM 800 C C . PHE A 1 128 ? 17.568 47.484 -35.587 1.00 42.06 249 PHE A C 1
ATOM 801 O O . PHE A 1 128 ? 17.699 48.673 -35.881 1.00 47.01 249 PHE A O 1
ATOM 809 N N . LEU A 1 129 ? 16.397 46.881 -35.417 1.00 38.52 250 LEU A N 1
ATOM 810 C CA . LEU A 1 129 ? 15.106 47.550 -35.458 1.00 42.43 250 LEU A CA 1
ATOM 811 C C . LEU A 1 129 ? 14.968 48.509 -34.290 1.00 39.37 250 LEU A C 1
ATOM 812 O O . LEU A 1 129 ? 14.863 48.074 -33.132 1.00 40.37 250 LEU A O 1
ATOM 817 N N . HIS A 1 130 ? 14.878 49.807 -34.587 1.00 41.19 251 HIS A N 1
ATOM 818 C CA . HIS A 1 130 ? 14.791 50.823 -33.548 1.00 51.87 251 HIS A CA 1
ATOM 819 C C . HIS A 1 130 ? 14.088 52.034 -34.159 1.00 51.34 251 HIS A C 1
ATOM 820 O O . HIS A 1 130 ? 14.204 52.247 -35.367 1.00 50.25 251 HIS A O 1
ATOM 827 N N . PRO A 1 131 ? 13.284 52.794 -33.369 1.00 47.41 252 PRO A N 1
ATOM 828 C CA . PRO A 1 131 ? 12.865 52.494 -31.987 1.00 50.52 252 PRO A CA 1
ATOM 829 C C . PRO A 1 131 ? 11.710 51.500 -31.893 1.00 45.27 252 PRO A C 1
ATOM 830 O O . PRO A 1 131 ? 10.923 51.390 -32.823 1.00 52.96 252 PRO A O 1
ATOM 834 N N . PRO A 1 132 ? 11.587 50.823 -30.771 1.00 45.23 253 PRO A N 1
ATOM 835 C CA . PRO A 1 132 ? 10.580 49.743 -30.695 1.00 45.47 253 PRO A CA 1
ATOM 836 C C . PRO A 1 132 ? 9.156 50.212 -30.983 1.00 46.34 253 PRO A C 1
ATOM 837 O O . PRO A 1 132 ? 8.420 49.514 -31.682 1.00 46.28 253 PRO A O 1
ATOM 841 N N . MET A 1 133 ? 8.734 51.366 -30.466 1.00 44.27 254 MET A N 1
ATOM 842 C CA . MET A 1 133 ? 7.450 51.933 -30.872 1.00 49.05 254 MET A CA 1
ATOM 843 C C . MET A 1 133 ? 7.706 52.967 -31.953 1.00 48.73 254 MET A C 1
ATOM 844 O O . MET A 1 133 ? 8.455 53.927 -31.709 1.00 53.69 254 MET A O 1
ATOM 849 N N . PRO A 1 134 ? 7.133 52.832 -33.149 1.00 43.84 255 PRO A N 1
ATOM 850 C CA . PRO A 1 134 ? 6.279 51.774 -33.710 1.00 41.59 255 PRO A CA 1
ATOM 851 C C . PRO A 1 134 ? 7.001 50.748 -34.582 1.00 43.47 255 PRO A C 1
ATOM 852 O O . PRO A 1 134 ? 6.323 50.025 -35.316 1.00 43.94 255 PRO A O 1
ATOM 856 N N . ALA A 1 135 ? 8.334 50.690 -34.555 1.00 43.82 256 ALA A N 1
ATOM 857 C CA . ALA A 1 135 ? 9.009 49.864 -35.562 1.00 46.56 256 ALA A CA 1
ATOM 858 C C . ALA A 1 135 ? 8.702 48.381 -35.383 1.00 40.44 256 ALA A C 1
ATOM 859 O O . ALA A 1 135 ? 8.679 47.627 -36.369 1.00 39.97 256 ALA A O 1
ATOM 861 N N . LEU A 1 136 ? 8.462 47.931 -34.140 1.00 34.19 257 LEU A N 1
ATOM 862 C CA . LEU A 1 136 ? 8.049 46.553 -33.947 1.00 35.14 257 LEU A CA 1
ATOM 863 C C . LEU A 1 136 ? 6.788 46.235 -34.733 1.00 36.09 257 LEU A C 1
ATOM 864 O O . LEU A 1 136 ? 6.576 45.073 -35.115 1.00 37.66 257 LEU A O 1
ATOM 869 N N . LEU A 1 137 ? 5.919 47.238 -34.929 1.00 37.44 258 LEU A N 1
ATOM 870 C CA . LEU A 1 137 ? 4.662 47.019 -35.621 1.00 37.05 258 LEU A CA 1
ATOM 871 C C . LEU A 1 137 ? 4.889 46.761 -37.124 1.00 43.78 258 LEU A C 1
ATOM 872 O O . LEU A 1 137 ? 3.903 46.555 -37.842 1.00 44.90 258 LEU A O 1
ATOM 877 N N . GLN A 1 138 ? 6.147 46.771 -37.600 1.00 35.51 259 GLN A N 1
ATOM 878 C CA . GLN A 1 138 ? 6.427 46.442 -39.003 1.00 37.05 259 GLN A CA 1
ATOM 879 C C . GLN A 1 138 ? 6.616 44.971 -39.259 1.00 35.51 259 GLN A C 1
ATOM 880 O O . GLN A 1 138 ? 6.598 44.540 -40.432 1.00 39.17 259 GLN A O 1
ATOM 886 N N . LEU A 1 139 ? 6.879 44.218 -38.210 1.00 36.96 260 LEU A N 1
ATOM 887 C CA . LEU A 1 139 ? 7.024 42.796 -38.342 1.00 39.97 260 LEU A CA 1
ATOM 888 C C . LEU A 1 139 ? 5.667 42.154 -38.571 1.00 39.80 260 LEU A C 1
ATOM 889 O O . LEU A 1 139 ? 4.653 42.556 -37.985 1.00 45.97 260 LEU A O 1
ATOM 894 N N . LYS A 1 140 ? 5.673 41.111 -39.390 1.00 40.83 261 LYS A N 1
ATOM 895 C CA . LYS A 1 140 ? 4.504 40.268 -39.541 1.00 45.08 261 LYS A CA 1
ATOM 896 C C . LYS A 1 140 ? 4.200 39.589 -38.207 1.00 41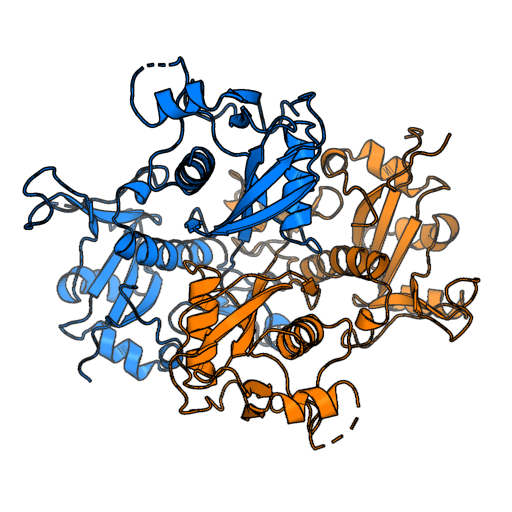.58 261 LYS A C 1
ATOM 897 O O . LYS A 1 140 ? 5.062 39.445 -37.355 1.00 38.55 261 LYS A O 1
ATOM 903 N N . GLU A 1 141 ? 2.926 39.243 -38.031 1.00 40.11 262 GLU A N 1
ATOM 904 C CA . GLU A 1 141 ? 2.389 38.769 -36.766 1.00 45.01 262 GLU A CA 1
ATOM 905 C C . GLU A 1 141 ? 3.171 37.568 -36.209 1.00 35.78 262 GLU A C 1
ATOM 906 O O . GLU A 1 141 ? 3.473 37.512 -35.007 1.00 35.73 262 GLU A O 1
ATOM 912 N N . LYS A 1 142 ? 3.472 36.576 -37.052 1.00 37.33 263 LYS A N 1
ATOM 913 C CA . LYS A 1 142 ? 4.142 35.370 -36.538 1.00 38.25 263 LYS A CA 1
ATOM 914 C C . LYS A 1 142 ? 5.542 35.715 -36.037 1.00 36.06 263 LYS A C 1
ATOM 915 O O . LYS A 1 142 ? 5.943 35.270 -34.964 1.00 39.49 263 LYS A O 1
ATOM 921 N N . GLU A 1 143 ? 6.266 36.599 -36.758 1.00 31.26 264 GLU A N 1
ATOM 922 C CA . GLU A 1 143 ? 7.557 37.058 -36.232 1.00 26.98 264 GLU A CA 1
ATOM 923 C C . GLU A 1 143 ? 7.404 38.033 -35.070 1.00 28.16 264 GLU A C 1
ATOM 924 O O . GLU A 1 143 ? 8.185 37.952 -34.111 1.00 27.98 264 GLU A O 1
ATOM 930 N N . ALA A 1 144 ? 6.356 38.865 -35.072 1.00 32.14 265 ALA A N 1
ATOM 931 C CA . ALA A 1 144 ? 6.110 39.736 -33.920 1.00 33.18 265 ALA A CA 1
ATOM 932 C C . ALA A 1 144 ? 5.945 38.924 -32.636 1.00 30.32 265 ALA A C 1
ATOM 933 O O . ALA A 1 144 ? 6.461 39.308 -31.572 1.00 29.19 265 ALA A O 1
ATOM 935 N N . GLY A 1 145 ? 5.243 37.797 -32.705 1.00 33.37 266 GLY A N 1
ATOM 936 C CA . GLY A 1 145 ? 5.063 36.962 -31.511 1.00 31.34 266 GLY A CA 1
ATOM 937 C C . GLY A 1 145 ? 6.371 36.445 -30.931 1.00 30.14 266 GLY A C 1
ATOM 938 O O . GLY A 1 145 ? 6.570 36.468 -29.707 1.00 28.45 266 GLY A O 1
ATOM 939 N N . VAL A 1 146 ? 7.305 36.028 -31.814 1.00 29.50 267 VAL A N 1
ATOM 940 C CA . VAL A 1 146 ? 8.594 35.568 -31.333 1.00 29.52 267 VAL A CA 1
ATOM 941 C C . VAL A 1 146 ? 9.377 36.711 -30.731 1.00 25.30 267 VAL A C 1
ATOM 942 O O . VAL A 1 146 ? 9.997 36.553 -29.681 1.00 25.14 267 VAL A O 1
ATOM 946 N N . VAL A 1 147 ? 9.372 37.895 -31.383 1.00 24.48 268 VAL A N 1
ATOM 947 C CA . VAL A 1 147 ? 10.071 39.036 -30.800 1.00 25.97 268 VAL A CA 1
ATOM 948 C C . VAL A 1 147 ? 9.475 39.427 -29.448 1.00 26.14 268 VAL A C 1
ATOM 949 O O . VAL A 1 147 ? 10.204 39.796 -28.533 1.00 28.14 268 VAL A O 1
ATOM 953 N N . ALA A 1 148 ? 8.149 39.351 -29.290 1.00 23.16 269 ALA A N 1
ATOM 954 C CA . ALA A 1 148 ? 7.555 39.719 -28.003 1.00 27.15 269 ALA A CA 1
ATOM 955 C C . ALA A 1 148 ? 8.056 38.792 -26.889 1.00 30.42 269 ALA A C 1
ATOM 956 O O . ALA A 1 148 ? 8.412 39.243 -25.797 1.00 27.13 269 ALA A O 1
ATOM 958 N N . GLN A 1 149 ? 8.117 37.496 -27.170 1.00 24.96 270 GLN A N 1
ATOM 959 C CA . GLN A 1 149 ? 8.695 36.537 -26.238 1.00 21.27 270 GLN A CA 1
ATOM 960 C C . GLN A 1 149 ? 10.143 36.881 -25.909 1.00 25.69 270 GLN A C 1
ATOM 961 O O . GLN A 1 149 ? 10.510 37.059 -24.743 1.00 26.29 270 GLN A O 1
ATOM 967 N N . ALA A 1 150 ? 10.983 36.991 -26.930 1.00 24.70 271 ALA A N 1
ATOM 968 C CA . ALA A 1 150 ? 12.404 37.199 -26.704 1.00 22.45 271 ALA A CA 1
ATOM 969 C C . ALA A 1 150 ? 12.680 38.524 -26.023 1.00 23.66 271 ALA A C 1
ATOM 970 O O . ALA A 1 150 ? 13.469 38.585 -25.069 1.00 26.62 271 ALA A O 1
ATOM 972 N N . ARG A 1 151 ? 12.143 39.618 -26.595 1.00 25.14 272 ARG A N 1
ATOM 973 C CA . ARG A 1 151 ? 12.364 40.960 -26.033 1.00 27.18 272 ARG A CA 1
ATOM 974 C C . ARG A 1 151 ? 11.943 41.039 -24.570 1.00 26.71 272 ARG A C 1
ATOM 975 O O . ARG A 1 151 ? 12.666 41.615 -23.743 1.00 27.02 272 ARG A O 1
ATOM 983 N N . SER A 1 152 ? 10.783 40.457 -24.205 1.00 24.26 273 SER A N 1
ATOM 984 C CA A SER A 1 152 ? 10.322 40.591 -22.827 0.50 25.51 273 SER A CA 1
ATOM 985 C CA B SER A 1 152 ? 10.335 40.605 -22.826 0.50 25.41 273 SER A CA 1
ATOM 986 C C . SER A 1 152 ? 11.235 39.836 -21.861 1.00 26.86 273 SER A C 1
ATOM 987 O O . SER A 1 152 ? 11.516 40.316 -20.752 1.00 27.04 273 SER A O 1
ATOM 992 N N . VAL A 1 153 ? 11.677 38.621 -22.247 1.00 25.72 274 VAL A N 1
ATOM 993 C CA . VAL A 1 153 ? 12.535 37.844 -21.348 1.00 23.02 274 VAL A CA 1
ATOM 994 C C . VAL A 1 153 ? 13.899 38.520 -21.215 1.00 27.56 274 VAL A C 1
ATOM 995 O O . VAL A 1 153 ? 14.410 38.694 -20.095 1.00 24.99 274 VAL A O 1
ATOM 999 N N . LEU A 1 154 ? 14.480 38.963 -22.336 1.00 27.65 275 LEU A N 1
ATOM 1000 C CA . LEU A 1 154 ? 15.712 39.746 -22.292 1.00 27.05 275 LEU A CA 1
ATOM 1001 C C . LEU A 1 154 ? 15.548 40.998 -21.433 1.00 29.93 275 LEU A C 1
ATOM 1002 O O . LEU A 1 154 ? 16.467 41.374 -20.685 1.00 28.33 275 LEU A O 1
ATOM 1007 N N . ALA A 1 155 ? 14.400 41.678 -21.545 1.00 27.61 276 ALA A N 1
ATOM 1008 C CA . ALA A 1 155 ? 14.234 42.906 -20.763 1.00 30.08 276 ALA A CA 1
ATOM 1009 C C . ALA A 1 155 ? 14.162 42.573 -19.279 1.00 27.97 276 ALA A C 1
ATOM 1010 O O . ALA A 1 155 ? 14.666 43.327 -18.436 1.00 26.42 276 ALA A O 1
ATOM 1012 N N . TRP A 1 156 ? 13.495 41.476 -18.952 1.00 23.96 277 TRP A N 1
ATOM 1013 C CA . TRP A 1 156 ? 13.479 41.016 -17.557 1.00 29.20 277 TRP A CA 1
ATOM 1014 C C . TRP A 1 156 ? 14.900 40.788 -17.034 1.00 28.85 277 TRP A C 1
ATOM 1015 O O . TRP A 1 156 ? 15.290 41.337 -16.000 1.00 27.94 277 TRP A O 1
ATOM 1026 N N . HIS A 1 157 ? 15.717 40.037 -17.770 1.00 28.72 278 HIS A N 1
ATOM 1027 C CA . HIS A 1 157 ? 17.103 39.848 -17.354 1.00 29.23 278 HIS A CA 1
ATOM 1028 C C . HIS A 1 157 ? 17.876 41.153 -17.209 1.00 36.72 278 HIS A C 1
ATOM 1029 O O . HIS A 1 157 ? 18.756 41.249 -16.335 1.00 33.29 278 HIS A O 1
ATOM 1036 N N . SER A 1 158 ? 17.611 42.148 -18.069 1.00 33.05 279 SER A N 1
ATOM 1037 C CA . SER A 1 158 ? 18.328 43.411 -17.940 1.00 32.89 279 SER A CA 1
ATOM 1038 C C . SER A 1 158 ? 18.059 44.089 -16.602 1.00 31.34 279 SER A C 1
ATOM 1039 O O . SER A 1 158 ? 18.944 44.761 -16.067 1.00 32.51 279 SER A O 1
ATOM 1042 N N . ARG A 1 159 ? 16.852 43.952 -16.041 1.00 26.19 280 ARG A N 1
ATOM 1043 C CA . ARG A 1 159 ? 16.487 44.773 -14.877 1.00 28.72 280 ARG A CA 1
ATOM 1044 C C . ARG A 1 159 ? 16.182 43.984 -13.595 1.00 26.90 280 ARG A C 1
ATOM 1045 O O . ARG A 1 159 ? 15.878 44.604 -12.553 1.00 28.12 280 ARG A O 1
ATOM 1053 N N . TYR A 1 160 ? 16.355 42.655 -13.606 1.00 26.82 281 TYR A N 1
ATOM 1054 C CA . TYR A 1 160 ? 16.048 41.763 -12.479 1.00 28.40 281 TYR A CA 1
ATOM 1055 C C . TYR A 1 160 ? 17.248 40.865 -12.141 1.00 27.62 281 TYR A C 1
ATOM 1056 O O . TYR A 1 160 ? 17.086 39.697 -11.792 1.00 31.77 281 TYR A O 1
ATOM 1065 N N . LYS A 1 161 ? 18.472 41.420 -12.215 1.00 28.08 282 LYS A N 1
ATOM 1066 C CA . LYS A 1 161 ? 19.681 40.677 -11.853 1.00 28.48 282 LYS A CA 1
ATOM 1067 C C . LYS A 1 161 ? 19.847 40.389 -10.346 1.00 32.66 282 LYS A C 1
ATOM 1068 O O . LYS A 1 161 ? 20.666 39.526 -9.982 1.00 31.03 282 LYS A O 1
ATOM 1074 N N . PHE A 1 162 ? 19.172 41.108 -9.454 1.00 31.66 283 PHE A N 1
ATOM 1075 C CA . PHE A 1 162 ? 19.320 40.847 -8.027 1.00 28.31 283 PHE A CA 1
ATOM 1076 C C . PHE A 1 162 ? 18.033 40.357 -7.385 1.00 27.14 283 PHE A C 1
ATOM 1077 O O . PHE A 1 162 ? 16.920 40.652 -7.830 1.00 28.97 283 PHE A O 1
ATOM 1085 N N . CYS A 1 163 ? 18.209 39.570 -6.338 1.00 28.03 284 CYS A N 1
ATOM 1086 C CA . CYS A 1 163 ? 17.081 38.961 -5.656 1.00 28.71 284 CYS A CA 1
ATOM 1087 C C . CYS A 1 163 ? 16.252 40.057 -4.994 1.00 30.16 284 CYS A C 1
ATOM 1088 O O . CYS A 1 163 ? 16.791 40.814 -4.180 1.00 29.75 284 CYS A O 1
ATOM 1091 N N . PRO A 1 164 ? 14.968 40.201 -5.317 1.00 29.64 285 PRO A N 1
ATOM 1092 C CA . PRO A 1 164 ? 14.174 41.243 -4.644 1.00 30.56 285 PRO A CA 1
ATOM 1093 C C . PRO A 1 164 ? 13.998 40.973 -3.167 1.00 28.65 285 PRO A C 1
ATOM 1094 O O . PRO A 1 164 ? 13.749 41.906 -2.409 1.00 28.85 285 PRO A O 1
ATOM 1098 N N . THR A 1 165 ? 14.105 39.712 -2.736 1.00 25.93 286 THR A N 1
ATOM 1099 C CA . THR A 1 165 ? 13.822 39.355 -1.357 1.00 30.45 286 THR A CA 1
ATOM 1100 C C . THR A 1 165 ? 15.003 39.618 -0.434 1.00 35.59 286 THR A C 1
ATOM 1101 O O . THR A 1 165 ? 14.792 40.054 0.704 1.00 35.53 286 THR A O 1
ATOM 1105 N N . CYS A 1 166 ? 16.246 39.431 -0.908 1.00 35.14 287 CYS A N 1
ATOM 1106 C CA . CYS A 1 166 ? 17.408 39.704 -0.054 1.00 34.52 287 CYS A CA 1
ATOM 1107 C C . CYS A 1 166 ? 18.481 40.564 -0.699 1.00 34.26 287 CYS A C 1
ATOM 1108 O O . CYS A 1 166 ? 19.416 40.964 0.010 1.00 37.07 287 CYS A O 1
ATOM 1111 N N . GLY A 1 167 ? 18.390 40.852 -1.988 1.00 32.34 288 GLY A N 1
ATOM 1112 C CA . GLY A 1 167 ? 19.352 41.722 -2.634 1.00 34.31 288 GLY A CA 1
ATOM 1113 C C . GLY A 1 167 ? 20.608 41.063 -3.149 1.00 32.12 288 GLY A C 1
ATOM 1114 O O . GLY A 1 167 ? 21.416 41.744 -3.814 1.00 35.56 288 GLY A O 1
ATOM 1115 N N . SER A 1 168 ? 20.787 39.749 -2.938 1.00 33.30 289 SER A N 1
ATOM 1116 C CA . SER A 1 168 ? 21.977 39.071 -3.426 1.00 35.46 289 SER A CA 1
ATOM 1117 C C . SER A 1 168 ? 21.943 38.933 -4.941 1.00 33.07 289 SER A C 1
ATOM 1118 O O . SER A 1 168 ? 20.941 39.210 -5.587 1.00 33.38 289 SER A O 1
ATOM 1121 N N . ALA A 1 169 ? 23.078 38.520 -5.492 1.00 32.34 290 ALA A N 1
ATOM 1122 C CA . ALA A 1 169 ? 23.160 38.164 -6.907 1.00 33.05 290 ALA A CA 1
ATOM 1123 C C . ALA A 1 169 ? 22.268 36.953 -7.212 1.00 35.00 290 ALA A C 1
ATOM 1124 O O . ALA A 1 169 ? 21.853 36.201 -6.317 1.00 33.27 290 ALA A O 1
ATOM 1126 N N . THR A 1 170 ? 21.946 36.789 -8.499 1.00 33.44 291 THR A N 1
ATOM 1127 C CA . THR A 1 170 ? 21.171 35.653 -8.979 1.00 33.67 291 THR A CA 1
ATOM 1128 C C . THR A 1 170 ? 21.848 35.055 -10.199 1.00 34.80 291 THR A C 1
ATOM 1129 O O . THR A 1 170 ? 22.715 35.667 -10.828 1.00 39.16 291 THR A O 1
ATOM 1133 N N . LYS A 1 171 ? 21.454 33.821 -10.488 1.00 31.83 292 LYS A N 1
ATOM 1134 C CA . LYS A 1 171 ? 21.987 33.016 -11.574 1.00 31.38 292 LYS A CA 1
ATOM 1135 C C . LYS A 1 171 ? 20.854 32.591 -12.498 1.00 31.71 292 LYS A C 1
ATOM 1136 O O . LYS A 1 171 ? 19.763 32.241 -12.044 1.00 33.26 292 LYS A O 1
ATOM 1142 N N . ILE A 1 172 ? 21.105 32.585 -13.803 1.00 32.45 293 ILE A N 1
ATOM 1143 C CA . ILE A 1 172 ? 20.051 32.210 -14.746 1.00 30.71 293 ILE A CA 1
ATOM 1144 C C . ILE A 1 172 ? 19.928 30.696 -14.827 1.00 30.46 293 ILE A C 1
ATOM 1145 O O . ILE A 1 172 ? 20.926 29.972 -14.868 1.00 35.86 293 ILE A O 1
ATOM 1150 N N . GLU A 1 173 ? 18.693 30.206 -14.832 1.00 33.34 294 GLU A N 1
ATOM 1151 C CA . GLU A 1 173 ? 18.465 28.772 -14.974 1.00 30.86 294 GLU A CA 1
ATOM 1152 C C . GLU A 1 173 ? 17.370 28.583 -16.011 1.00 30.58 294 GLU A C 1
ATOM 1153 O O . GLU A 1 173 ? 16.802 29.550 -16.514 1.00 28.14 294 GLU A O 1
ATOM 1159 N N . GLU A 1 174 ? 17.041 27.323 -16.263 1.00 32.38 295 GLU A N 1
ATOM 1160 C CA . GLU A 1 174 ? 15.881 26.923 -17.060 1.00 32.20 295 GLU A CA 1
ATOM 1161 C C . GLU A 1 174 ? 15.831 27.623 -18.406 1.00 31.67 295 GLU A C 1
ATOM 1162 O O . GLU A 1 174 ? 14.791 28.156 -18.795 1.00 32.04 295 GLU A O 1
ATOM 1168 N N . GLY A 1 175 ? 16.951 27.594 -19.130 1.00 34.11 296 GLY A N 1
ATOM 1169 C CA . GLY A 1 175 ? 16.962 28.107 -20.493 1.00 32.02 296 GLY A CA 1
ATOM 1170 C C . GLY A 1 175 ? 16.690 29.586 -20.598 1.00 33.35 296 GLY A C 1
ATOM 1171 O O . GLY A 1 175 ? 16.352 30.077 -21.687 1.00 31.46 296 GLY A O 1
ATOM 1172 N N . GLY A 1 176 ? 16.854 30.331 -19.486 1.00 28.63 297 GLY A N 1
ATOM 1173 C CA . GLY A 1 176 ? 16.577 31.751 -19.440 1.00 26.13 297 GLY A CA 1
ATOM 1174 C C . GLY A 1 176 ? 15.252 32.122 -18.819 1.00 28.67 297 GLY A C 1
ATOM 1175 O O . GLY A 1 176 ? 14.923 33.324 -18.779 1.00 27.83 297 GLY A O 1
ATOM 1176 N N . TYR A 1 177 ? 14.481 31.157 -18.314 1.00 25.43 298 TYR A N 1
ATOM 1177 C CA . TYR A 1 177 ? 13.169 31.452 -17.765 1.00 28.03 298 TYR A CA 1
ATOM 1178 C C . TYR A 1 177 ? 13.134 31.448 -16.245 1.00 29.58 298 TYR A C 1
ATOM 1179 O O . TYR A 1 177 ? 12.037 31.454 -15.671 1.00 26.54 298 TYR A O 1
ATOM 1188 N N . LYS A 1 178 ? 14.292 31.404 -15.592 1.00 26.52 299 LYS A N 1
ATOM 1189 C CA . LYS A 1 178 ? 14.328 31.457 -14.134 1.00 24.89 299 LYS A CA 1
ATOM 1190 C C . LYS A 1 178 ? 15.597 32.169 -13.704 1.00 27.93 299 LYS A C 1
ATOM 1191 O O . LYS A 1 178 ? 16.625 32.095 -14.365 1.00 30.10 299 LYS A O 1
ATOM 1197 N N . ARG A 1 179 ? 15.518 32.883 -12.585 1.00 27.31 300 ARG A N 1
ATOM 1198 C CA . ARG A 1 179 ? 16.695 33.406 -11.926 1.00 28.07 300 ARG A CA 1
ATOM 1199 C C . ARG A 1 179 ? 16.661 32.901 -10.485 1.00 29.72 300 ARG A C 1
ATOM 1200 O O . ARG A 1 179 ? 15.593 32.826 -9.878 1.00 30.49 300 ARG A O 1
ATOM 1208 N N . VAL A 1 180 ? 17.821 32.552 -9.958 1.00 28.78 301 VAL A N 1
ATOM 1209 C CA . VAL A 1 180 ? 17.930 31.842 -8.686 1.00 29.17 301 VAL A CA 1
ATOM 1210 C C . VAL A 1 180 ? 18.926 32.581 -7.805 1.00 27.17 301 VAL A C 1
ATOM 1211 O O . VAL A 1 180 ? 20.109 32.702 -8.159 1.00 31.39 301 VAL A O 1
ATOM 1215 N N . CYS A 1 181 ? 18.438 33.093 -6.670 1.00 27.92 302 CYS A N 1
ATOM 1216 C CA . CYS A 1 181 ? 19.283 33.733 -5.660 1.00 31.72 302 CYS A CA 1
ATOM 1217 C C . CYS A 1 181 ? 20.453 32.855 -5.246 1.00 35.34 302 CYS A C 1
ATOM 1218 O O . CYS A 1 181 ? 20.294 31.658 -4.996 1.00 32.44 302 CYS A O 1
ATOM 1221 N N . VAL A 1 182 ? 21.629 33.479 -5.109 1.00 32.62 303 VAL A N 1
ATOM 1222 C CA . VAL A 1 182 ? 22.833 32.728 -4.777 1.00 36.13 303 VAL A CA 1
ATOM 1223 C C . VAL A 1 182 ? 23.012 32.564 -3.276 1.00 36.35 303 VAL A C 1
ATOM 1224 O O . VAL A 1 182 ? 23.915 31.834 -2.854 1.00 38.51 303 VAL A O 1
ATOM 1228 N N . ARG A 1 183 ? 22.170 33.184 -2.467 1.00 34.85 304 ARG A N 1
ATOM 1229 C CA . ARG A 1 183 ? 22.289 33.082 -1.016 1.00 37.49 304 ARG A CA 1
ATOM 1230 C C . ARG A 1 183 ? 21.477 31.863 -0.569 1.00 36.89 304 ARG A C 1
ATOM 1231 O O . ARG A 1 183 ? 20.249 31.849 -0.682 1.00 36.44 304 ARG A O 1
ATOM 1239 N N . GLU A 1 184 ? 22.170 30.837 -0.063 1.00 41.60 305 GLU A N 1
ATOM 1240 C CA . GLU A 1 184 ? 21.522 29.551 0.199 1.00 49.07 305 GLU A CA 1
ATOM 1241 C C . GLU A 1 184 ? 20.382 29.635 1.226 1.00 44.89 305 GLU A C 1
ATOM 1242 O O . GLU A 1 184 ? 19.434 28.841 1.154 1.00 41.99 305 GLU A O 1
ATOM 1248 N N . THR A 1 185 ? 20.456 30.554 2.192 1.00 41.61 306 THR A N 1
ATOM 1249 C CA . THR A 1 185 ? 19.421 30.719 3.210 1.00 45.42 306 THR A CA 1
ATOM 1250 C C . THR A 1 185 ? 18.253 31.612 2.778 1.00 42.05 306 THR A C 1
ATOM 1251 O O . THR A 1 185 ? 17.328 31.837 3.571 1.00 39.59 306 THR A O 1
ATOM 1255 N N . CYS A 1 186 ? 18.270 32.127 1.564 1.00 38.59 307 CYS A N 1
ATOM 1256 C 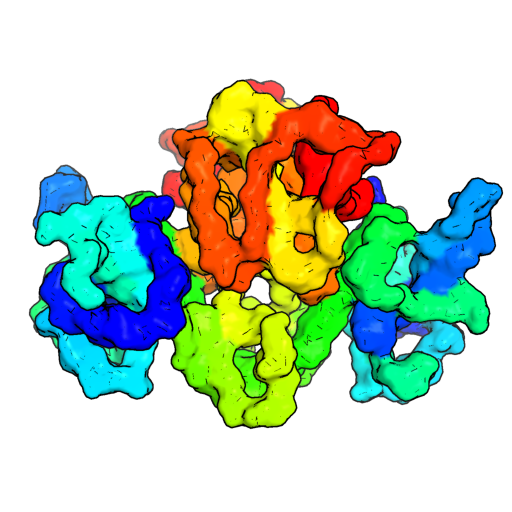CA . CYS A 1 186 ? 17.266 33.099 1.163 1.00 38.89 307 CYS A CA 1
ATOM 1257 C C . CYS A 1 186 ? 15.887 32.456 1.168 1.00 42.16 307 CYS A C 1
ATOM 1258 O O . CYS A 1 186 ? 15.719 31.341 0.656 1.00 37.04 307 CYS A O 1
ATOM 1261 N N . PRO A 1 187 ? 14.895 33.130 1.725 1.00 39.81 308 PRO A N 1
ATOM 1262 C CA . PRO A 1 187 ? 13.503 32.676 1.615 1.00 37.06 308 PRO A CA 1
ATOM 1263 C C . PRO A 1 187 ? 13.031 32.416 0.203 1.00 33.84 308 PRO A C 1
ATOM 1264 O O . PRO A 1 187 ? 12.091 31.628 0.010 1.00 32.03 308 PRO A O 1
ATOM 1268 N N . SER A 1 188 ? 13.628 33.086 -0.804 1.00 29.49 309 SER A N 1
ATOM 1269 C CA . SER A 1 188 ? 13.151 32.855 -2.156 1.00 31.87 309 SER A CA 1
ATOM 1270 C C . SER A 1 188 ? 13.385 31.425 -2.626 1.00 28.89 309 SER A C 1
ATOM 1271 O O . SER A 1 188 ? 12.816 31.048 -3.665 1.00 31.23 309 SER A O 1
ATOM 1274 N N . LEU A 1 189 ? 14.182 30.638 -1.914 1.00 29.97 310 LEU A N 1
ATOM 1275 C CA . LEU A 1 189 ? 14.570 29.289 -2.325 1.00 30.09 310 LEU A CA 1
ATOM 1276 C C . LEU A 1 189 ? 13.789 28.214 -1.582 1.00 37.86 310 LEU A C 1
ATOM 1277 O O . LEU A 1 189 ? 13.972 27.030 -1.856 1.00 38.86 310 LEU A O 1
ATOM 1282 N N . GLN A 1 190 ? 12.926 28.612 -0.641 1.00 34.01 311 GLN A N 1
ATOM 1283 C CA . GLN A 1 190 ? 12.029 27.712 0.070 1.00 40.57 311 GLN A CA 1
ATOM 1284 C C . GLN A 1 190 ? 10.633 27.884 -0.500 1.00 42.21 311 GLN A C 1
ATOM 1285 O O . GLN A 1 190 ? 9.995 28.921 -0.290 1.00 42.56 311 GLN A O 1
ATOM 1291 N N . GLY A 1 191 ? 10.156 26.874 -1.205 1.00 34.88 312 GLY A N 1
ATOM 1292 C CA . GLY A 1 191 ? 8.897 27.003 -1.891 1.00 33.38 312 GLY A CA 1
ATOM 1293 C C . GLY A 1 191 ? 9.076 27.668 -3.250 1.00 34.28 312 GLY A C 1
ATOM 1294 O O . GLY A 1 191 ? 10.186 27.862 -3.745 1.00 43.11 312 GLY A O 1
ATOM 1295 N N . VAL A 1 192 ? 7.956 27.969 -3.881 1.00 28.41 313 VAL A N 1
ATOM 1296 C CA . VAL A 1 192 ? 7.927 28.520 -5.246 1.00 26.50 313 VAL A CA 1
ATOM 1297 C C . VAL A 1 192 ? 7.418 29.941 -5.161 1.00 30.19 313 VAL A C 1
ATOM 1298 O O . VAL A 1 192 ? 6.351 30.175 -4.583 1.00 34.23 313 VAL A O 1
ATOM 1302 N N . HIS A 1 193 ? 8.155 30.878 -5.755 1.00 28.14 314 HIS A N 1
ATOM 1303 C CA . HIS A 1 193 ? 7.825 32.299 -5.646 1.00 26.93 314 HIS A CA 1
ATOM 1304 C C . HIS A 1 193 ? 8.026 33.037 -6.953 1.00 27.24 314 HIS A C 1
ATOM 1305 O O . HIS A 1 193 ? 8.984 32.766 -7.700 1.00 28.57 314 HIS A O 1
ATOM 1312 N N . ASN A 1 194 ? 7.177 34.068 -7.179 1.00 24.50 315 ASN A N 1
ATOM 1313 C CA . ASN A 1 194 ? 7.278 34.769 -8.452 1.00 24.44 315 ASN A CA 1
ATOM 1314 C C . ASN A 1 194 ? 8.583 35.556 -8.606 1.00 27.05 315 ASN A C 1
ATOM 1315 O O . ASN A 1 194 ? 8.908 35.947 -9.724 1.00 26.39 315 ASN A O 1
ATOM 1320 N N . THR A 1 195 ? 9.347 35.775 -7.529 1.00 25.99 316 THR A N 1
ATOM 1321 C CA . THR A 1 195 ? 10.628 36.457 -7.666 1.00 25.49 316 THR A CA 1
ATOM 1322 C C . THR A 1 195 ? 11.598 35.696 -8.556 1.00 28.51 316 THR A C 1
ATOM 1323 O O . THR A 1 195 ? 12.571 36.280 -9.036 1.00 30.10 316 THR A O 1
ATOM 1327 N N . SER A 1 196 ? 11.379 34.409 -8.758 1.00 29.00 317 SER A N 1
ATOM 1328 C CA . SER A 1 196 ? 12.248 33.630 -9.619 1.00 23.74 317 SER A CA 1
ATOM 1329 C C . SER A 1 196 ? 11.957 33.766 -11.112 1.00 26.93 317 SER A C 1
ATOM 1330 O O . SER A 1 196 ? 12.769 33.242 -11.901 1.00 26.14 317 SER A O 1
ATOM 1333 N N . TYR A 1 197 ? 10.818 34.327 -11.511 1.00 25.92 318 TYR A N 1
ATOM 1334 C CA . TYR A 1 197 ? 10.280 34.106 -12.854 1.00 25.50 318 TYR A CA 1
ATOM 1335 C C . TYR A 1 197 ? 9.991 35.403 -13.598 1.00 27.82 318 TYR A C 1
ATOM 1336 O O . TYR A 1 197 ? 9.767 36.461 -12.980 1.00 25.70 318 TYR A O 1
ATOM 1345 N N . PRO A 1 198 ? 9.987 35.346 -14.945 1.00 26.30 319 PRO A N 1
ATOM 1346 C CA . PRO A 1 198 ? 9.677 36.534 -15.757 1.00 24.32 319 PRO A CA 1
ATOM 1347 C C . PRO A 1 198 ? 8.357 37.180 -15.396 1.00 27.86 319 PRO A C 1
ATOM 1348 O O . PRO A 1 198 ? 7.372 36.546 -14.987 1.00 28.01 319 PRO A O 1
ATOM 1352 N N . ARG A 1 199 ? 8.343 38.498 -15.563 1.00 26.81 320 ARG A N 1
ATOM 1353 C CA . ARG A 1 199 ? 7.205 39.334 -15.231 1.00 30.94 320 ARG A CA 1
ATOM 1354 C C . ARG A 1 199 ? 6.332 39.551 -16.461 1.00 24.66 320 ARG A C 1
ATOM 1355 O O . ARG A 1 199 ? 6.846 39.739 -17.572 1.00 29.67 320 ARG A O 1
ATOM 1363 N N . VAL A 1 200 ? 5.018 39.470 -16.260 1.00 22.84 321 VAL A N 1
ATOM 1364 C CA . VAL A 1 200 ? 4.026 39.805 -17.285 1.00 19.27 321 VAL A CA 1
ATOM 1365 C C . VAL A 1 200 ? 3.071 40.804 -16.667 1.00 25.24 321 VAL A C 1
ATOM 1366 O O . VAL A 1 200 ? 2.405 40.486 -15.691 1.00 25.25 321 VAL A O 1
ATOM 1370 N N . ASP A 1 201 ? 2.994 42.014 -17.235 1.00 22.88 322 ASP A N 1
ATOM 1371 C CA . ASP A 1 201 ? 2.174 43.087 -16.642 1.00 22.42 322 ASP A CA 1
ATOM 1372 C C . ASP A 1 201 ? 0.878 43.169 -17.414 1.00 22.89 322 ASP A C 1
ATOM 1373 O O . ASP A 1 201 ? 0.901 43.618 -18.568 1.00 23.82 322 ASP A O 1
ATOM 1378 N N . PRO A 1 202 ? -0.267 42.794 -16.835 1.00 24.07 323 PRO A N 1
ATOM 1379 C CA . PRO A 1 202 ? -1.533 42.932 -17.559 1.00 20.93 323 PRO A CA 1
ATOM 1380 C C . PRO A 1 202 ? -1.912 44.392 -17.692 1.00 22.98 323 PRO A C 1
ATOM 1381 O O . PRO A 1 202 ? -1.949 45.144 -16.698 1.00 23.23 323 PRO A O 1
ATOM 1385 N N . VAL A 1 203 ? -2.305 44.770 -18.910 1.00 20.77 324 VAL A N 1
ATOM 1386 C CA . VAL A 1 203 ? -2.742 46.141 -19.203 1.00 20.52 324 VAL A CA 1
ATOM 1387 C C . VAL A 1 203 ? -4.080 46.046 -19.906 1.00 26.07 324 VAL A C 1
ATOM 1388 O O . VAL A 1 203 ? -4.172 45.370 -20.936 1.00 28.97 324 VAL A O 1
ATOM 1392 N N . VAL A 1 204 ? -5.121 46.818 -19.432 1.00 20.40 325 VAL A N 1
ATOM 1393 C CA . VAL A 1 204 ? -6.350 46.876 -20.224 1.00 22.13 325 VAL A CA 1
ATOM 1394 C C . VAL A 1 204 ? -6.251 48.022 -21.214 1.00 20.46 325 VAL A C 1
ATOM 1395 O O . VAL A 1 204 ? -5.690 49.091 -20.932 1.00 21.60 325 VAL A O 1
ATOM 1399 N N . ILE A 1 205 ? -6.754 47.772 -22.412 1.00 20.55 326 ILE A N 1
ATOM 1400 C CA . ILE A 1 205 ? -6.902 48.840 -23.407 1.00 23.93 326 ILE A CA 1
ATOM 1401 C C . ILE A 1 205 ? -8.310 48.725 -23.966 1.00 19.71 326 ILE A C 1
ATOM 1402 O O . ILE A 1 205 ? -8.810 47.632 -24.191 1.00 23.55 326 ILE A O 1
ATOM 1407 N N . MET A 1 206 ? -8.989 49.859 -24.137 1.00 20.81 327 MET A N 1
ATOM 1408 C CA . MET A 1 206 ? -10.436 49.777 -24.241 1.00 24.32 327 MET A CA 1
ATOM 1409 C C . MET A 1 206 ? -10.983 50.743 -25.282 1.00 23.78 327 MET A C 1
ATOM 1410 O O . MET A 1 206 ? -10.662 51.943 -25.293 1.00 24.08 327 MET A O 1
ATOM 1415 N N . GLN A 1 207 ? -11.860 50.193 -26.099 1.00 23.35 328 GLN A N 1
ATOM 1416 C CA . GLN A 1 207 ? -12.660 50.994 -27.015 1.00 26.68 328 GLN A CA 1
ATOM 1417 C C . GLN A 1 207 ? -13.947 51.321 -26.287 1.00 30.49 328 GLN A C 1
ATOM 1418 O O . GLN A 1 207 ? -14.687 50.411 -25.885 1.00 32.58 328 GLN A O 1
ATOM 1424 N N . VAL A 1 208 ? -14.192 52.610 -26.056 1.00 24.83 329 VAL A N 1
ATOM 1425 C CA . VAL A 1 208 ? -15.226 53.020 -25.106 1.00 24.36 329 VAL A CA 1
ATOM 1426 C C . VAL A 1 208 ? -16.270 53.750 -25.916 1.00 27.40 329 VAL A C 1
ATOM 1427 O O . VAL A 1 208 ? -15.967 54.815 -26.470 1.00 26.66 329 VAL A O 1
ATOM 1431 N N . ILE A 1 209 ? -17.517 53.239 -25.909 1.00 24.10 330 ILE A N 1
ATOM 1432 C CA . ILE A 1 209 ? -18.581 53.757 -26.799 1.00 28.79 330 ILE A CA 1
ATOM 1433 C C . ILE A 1 209 ? -19.532 54.649 -26.003 1.00 25.43 330 ILE A C 1
ATOM 1434 O O . ILE A 1 209 ? -19.939 54.307 -24.879 1.00 27.03 330 ILE A O 1
ATOM 1439 N N . HIS A 1 210 ? -19.851 55.804 -26.559 1.00 24.56 331 HIS A N 1
ATOM 1440 C CA . HIS A 1 210 ? -20.786 56.788 -26.046 1.00 28.17 331 HIS A CA 1
ATOM 1441 C C . HIS A 1 210 ? -22.093 56.084 -25.761 1.00 27.63 331 HIS A C 1
ATOM 1442 O O . HIS A 1 210 ? -22.454 55.168 -26.496 1.00 28.62 331 HIS A O 1
ATOM 1449 N N . PRO A 1 211 ? -22.843 56.507 -24.738 1.00 30.56 332 PRO A N 1
ATOM 1450 C CA . PRO A 1 211 ? -24.184 55.939 -24.523 1.00 32.47 332 PRO A CA 1
ATOM 1451 C C . PRO A 1 211 ? -25.062 55.874 -25.789 1.00 30.68 332 PRO A C 1
ATOM 1452 O O . PRO A 1 211 ? -25.882 54.960 -25.904 1.00 35.39 332 PRO A O 1
ATOM 1456 N N . ASP A 1 212 ? -24.943 56.816 -26.727 1.00 29.90 333 ASP A N 1
ATOM 1457 C CA . ASP A 1 212 ? -25.859 56.767 -27.866 1.00 34.07 333 ASP A CA 1
ATOM 1458 C C . ASP A 1 212 ? -25.396 55.825 -28.961 1.00 37.68 333 ASP A C 1
ATOM 1459 O O . ASP A 1 212 ? -26.114 55.634 -29.960 1.00 41.64 333 ASP A O 1
ATOM 1464 N N . GLY A 1 213 ? -24.215 55.260 -28.817 1.00 32.58 334 GLY A N 1
ATOM 1465 C CA . GLY A 1 213 ? -23.733 54.248 -29.732 1.00 36.83 334 GLY A CA 1
ATOM 1466 C C . GLY A 1 213 ? -23.025 54.766 -30.958 1.00 39.15 334 GLY A C 1
ATOM 1467 O O . GLY A 1 213 ? -22.540 53.938 -31.747 1.00 39.66 334 GLY A O 1
ATOM 1468 N N . THR A 1 214 ? -22.941 56.096 -31.146 1.00 37.60 335 THR A N 1
ATOM 1469 C CA . THR A 1 214 ? -22.483 56.683 -32.424 1.00 35.93 335 THR A CA 1
ATOM 1470 C C . THR A 1 214 ? -21.080 57.279 -32.341 1.00 40.05 335 THR A C 1
ATOM 1471 O O . THR A 1 214 ? -20.541 57.702 -33.365 1.00 37.80 335 THR A O 1
ATOM 1475 N N . LYS A 1 215 ? -20.470 57.312 -31.157 1.00 34.64 336 LYS A N 1
ATOM 1476 C CA . LYS A 1 215 ? -19.156 57.902 -30.954 1.00 32.54 336 LYS A CA 1
ATOM 1477 C C . LYS A 1 215 ? -18.310 57.011 -30.053 1.00 30.97 336 LYS A C 1
ATOM 1478 O O . LYS A 1 215 ? -18.831 56.213 -29.258 1.00 32.52 336 LYS A O 1
ATOM 1484 N N . CYS A 1 216 ? -16.986 57.186 -30.153 1.00 27.26 337 CYS A N 1
ATOM 1485 C CA . CYS A 1 216 ? -16.058 56.497 -29.253 1.00 24.78 337 CYS A CA 1
ATOM 1486 C C . CYS A 1 216 ? -15.094 57.489 -28.616 1.00 27.79 337 CYS A C 1
ATOM 1487 O O . CYS A 1 216 ? -14.832 58.569 -29.154 1.00 27.38 337 CYS A O 1
ATOM 1490 N N . LEU A 1 217 ? -14.585 57.125 -27.455 1.00 28.49 338 LEU A N 1
ATOM 1491 C CA . LEU A 1 217 ? -13.741 57.989 -26.643 1.00 25.01 338 LEU A CA 1
ATOM 1492 C C . LEU A 1 217 ? -12.275 57.680 -26.945 1.00 25.78 338 LEU A C 1
ATOM 1493 O O . LEU A 1 217 ? -11.822 56.551 -26.732 1.00 25.35 338 LEU A O 1
ATOM 1498 N N . LEU A 1 218 ? -11.530 58.668 -27.424 1.00 27.37 339 LEU A N 1
ATOM 1499 C CA . LEU A 1 218 ? -10.100 58.462 -27.613 1.00 27.04 339 LEU A CA 1
ATOM 1500 C C . LEU A 1 218 ? -9.329 59.588 -26.951 1.00 30.53 339 LEU A C 1
ATOM 1501 O O . LEU A 1 218 ? -9.855 60.684 -26.787 1.00 30.34 339 LEU A O 1
ATOM 1506 N N . GLY A 1 219 ? -8.071 59.309 -26.580 1.00 27.08 340 GLY A N 1
ATOM 1507 C CA . GLY A 1 219 ? -7.276 60.280 -25.868 1.00 32.28 340 GLY A CA 1
ATOM 1508 C C . GLY A 1 219 ? -5.814 60.257 -26.256 1.00 36.55 340 GLY A C 1
ATOM 1509 O O . GLY A 1 219 ? -5.365 59.409 -27.014 1.00 32.80 340 GLY A O 1
ATOM 1510 N N . ARG A 1 220 ? -5.071 61.205 -25.684 1.00 41.32 341 ARG A N 1
ATOM 1511 C CA . ARG A 1 220 ? -3.651 61.326 -25.971 1.00 42.14 341 ARG A CA 1
ATOM 1512 C C . ARG A 1 220 ? -2.889 61.885 -24.781 1.00 46.62 341 ARG A C 1
ATOM 1513 O O . ARG A 1 220 ? -3.432 62.592 -23.919 1.00 44.30 341 ARG A O 1
ATOM 1521 N N . GLN A 1 221 ? -1.605 61.575 -24.780 1.00 44.09 342 GLN A N 1
ATOM 1522 C CA . GLN A 1 221 ? -0.640 62.096 -23.840 1.00 46.35 342 GLN A CA 1
ATOM 1523 C C . GLN A 1 221 ? 0.186 63.172 -24.511 1.00 52.77 342 GLN A C 1
ATOM 1524 O O . GLN A 1 221 ? 0.300 63.225 -25.735 1.00 54.40 342 GLN A O 1
ATOM 1530 N N . LYS A 1 222 ? 0.688 64.086 -23.682 1.00 53.76 343 LYS A N 1
ATOM 1531 C CA . LYS A 1 222 ? 1.519 65.175 -24.169 1.00 56.50 343 LYS A CA 1
ATOM 1532 C C . LYS A 1 222 ? 2.662 64.648 -25.030 1.00 56.26 343 LYS A C 1
ATOM 1533 O O . LYS A 1 222 ? 2.983 65.230 -26.065 1.00 57.17 343 LYS A O 1
ATOM 1539 N N . ARG A 1 223 ? 3.271 63.536 -24.616 1.00 62.03 344 ARG A 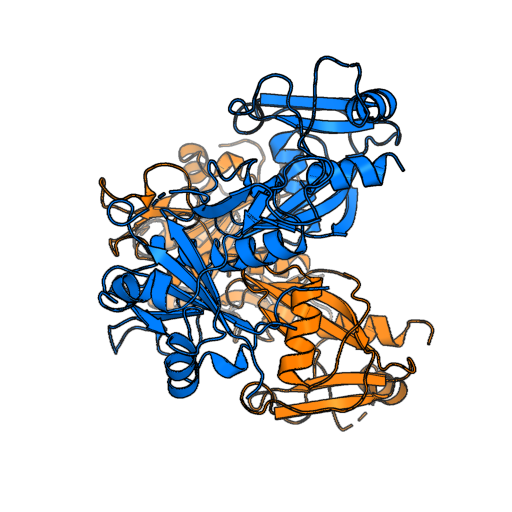N 1
ATOM 1540 C CA . ARG A 1 223 ? 4.386 62.948 -25.353 1.00 67.63 344 ARG A CA 1
ATOM 1541 C C . ARG A 1 223 ? 4.009 62.561 -26.780 1.00 63.37 344 ARG A C 1
ATOM 1542 O O . ARG A 1 223 ? 4.889 62.485 -27.639 1.00 66.10 344 ARG A O 1
ATOM 1550 N N . PHE A 1 224 ? 2.726 62.301 -27.052 1.00 56.57 345 PHE A N 1
ATOM 1551 C CA . PHE A 1 224 ? 2.310 61.726 -28.328 1.00 54.05 345 PHE A CA 1
ATOM 1552 C C . PHE A 1 224 ? 2.629 62.686 -29.478 1.00 56.30 345 PHE A C 1
ATOM 1553 O O . PHE A 1 224 ? 2.645 63.911 -29.296 1.00 52.46 345 PHE A O 1
ATOM 1561 N N . PRO A 1 225 ? 2.879 62.161 -30.682 1.00 60.99 346 PRO A N 1
ATOM 1562 C CA . PRO A 1 225 ? 2.965 63.030 -31.874 1.00 61.48 346 PRO A CA 1
ATOM 1563 C C . PRO A 1 225 ? 1.699 63.852 -32.000 1.00 58.85 346 PRO A C 1
ATOM 1564 O O . PRO A 1 225 ? 0.615 63.349 -31.682 1.00 54.41 346 PRO A O 1
ATOM 1568 N N . PRO A 1 226 ? 1.788 65.112 -32.435 1.00 60.68 347 PRO A N 1
ATOM 1569 C CA . PRO A 1 226 ? 0.580 65.946 -32.499 1.00 58.32 347 PRO A CA 1
ATOM 1570 C C . PRO A 1 226 ? -0.457 65.368 -33.452 1.00 52.96 347 PRO A C 1
ATOM 1571 O O . PRO A 1 226 ? -0.138 64.922 -34.552 1.00 52.39 347 PRO A O 1
ATOM 1575 N N . GLY A 1 227 ? -1.715 65.386 -33.014 1.00 53.28 348 GLY A N 1
ATOM 1576 C CA . GLY A 1 227 ? -2.805 64.836 -33.779 1.00 45.77 348 GLY A CA 1
ATOM 1577 C C . GLY A 1 227 ? -3.124 63.389 -33.452 1.00 41.55 348 GLY A C 1
ATOM 1578 O O . GLY A 1 227 ? -4.220 62.922 -33.779 1.00 40.63 348 GLY A O 1
ATOM 1579 N N . MET A 1 228 ? -2.221 62.683 -32.785 1.00 40.77 349 MET A N 1
ATOM 1580 C CA . MET A 1 228 ? -2.458 61.275 -32.504 1.00 36.63 349 MET A CA 1
ATOM 1581 C C . MET A 1 228 ? -3.404 61.102 -31.310 1.00 37.84 349 MET A C 1
ATOM 1582 O O . MET A 1 228 ? -3.186 61.661 -30.228 1.00 42.01 349 MET A O 1
ATOM 1587 N N . PHE A 1 229 ? -4.420 60.277 -31.505 1.00 33.82 350 PHE A N 1
ATOM 1588 C CA . PHE A 1 229 ? -5.328 59.848 -30.446 1.00 30.27 350 PHE A CA 1
ATOM 1589 C C . PHE A 1 229 ? -5.391 58.340 -30.476 1.00 31.12 350 PHE A C 1
ATOM 1590 O O . PHE A 1 229 ? -5.206 57.742 -31.538 1.00 31.74 350 PHE A O 1
ATOM 1598 N N . THR A 1 230 ? -5.673 57.731 -29.325 1.00 27.74 351 THR A N 1
ATOM 1599 C CA . THR A 1 230 ? -5.728 56.265 -29.276 1.00 24.84 351 THR A CA 1
ATOM 1600 C C . THR A 1 230 ? -6.661 55.865 -28.139 1.00 27.99 351 THR A C 1
ATOM 1601 O O . THR A 1 230 ? -7.163 56.707 -27.395 1.00 26.85 351 THR A O 1
ATOM 1605 N N . CYS A 1 231 ? -6.874 54.556 -27.998 1.00 26.66 352 CYS A N 1
ATOM 1606 C CA . CYS A 1 231 ? -7.685 54.052 -26.893 1.00 26.47 352 CYS A CA 1
ATOM 1607 C C . CYS A 1 231 ? -7.014 54.369 -25.566 1.00 25.07 352 CYS A C 1
ATOM 1608 O O . CYS A 1 231 ? -5.791 54.315 -25.440 1.00 25.25 352 CYS A O 1
ATOM 1611 N N . LEU A 1 232 ? -7.821 54.695 -24.562 1.00 22.75 353 LEU A N 1
ATOM 1612 C CA . LEU A 1 232 ? -7.290 54.748 -23.213 1.00 20.73 353 LEU A CA 1
ATOM 1613 C C . LEU A 1 232 ? -6.832 53.361 -22.755 1.00 24.32 353 LEU A C 1
ATOM 1614 O O . LEU A 1 232 ? -7.397 52.326 -23.143 1.00 21.69 353 LEU A O 1
ATOM 1619 N N . ALA A 1 233 ? -5.880 53.347 -21.827 1.00 21.68 354 ALA A N 1
ATOM 1620 C CA . ALA A 1 233 ? -5.366 52.043 -21.341 1.00 19.93 354 ALA A CA 1
ATOM 1621 C C . ALA A 1 233 ? -4.803 52.231 -19.945 1.00 23.15 354 ALA A C 1
ATOM 1622 O O . ALA A 1 233 ? -4.483 53.344 -19.540 1.00 25.54 354 ALA A O 1
ATOM 1624 N N . GLY A 1 234 ? -4.570 51.112 -19.233 1.00 21.13 355 GLY A N 1
ATOM 1625 C CA . GLY A 1 234 ? -3.772 51.238 -18.035 1.00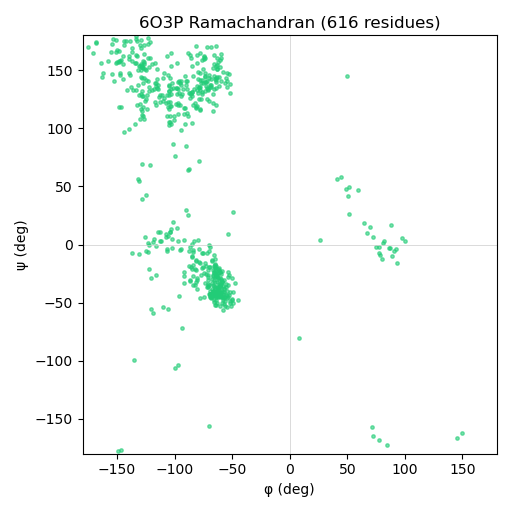 20.32 355 GLY A CA 1
ATOM 1626 C C . GLY A 1 234 ? -3.497 49.874 -17.405 1.00 20.33 355 GLY A C 1
ATOM 1627 O O . GLY A 1 234 ? -4.131 48.860 -17.729 1.00 20.33 355 GLY A O 1
ATOM 1628 N N . PHE A 1 235 ? -2.595 49.892 -16.410 1.00 20.61 356 PHE A N 1
ATOM 1629 C CA . PHE A 1 235 ? -2.216 48.611 -15.759 1.00 19.63 356 PHE A CA 1
ATOM 1630 C C . PHE A 1 235 ? -3.342 48.122 -14.854 1.00 21.64 356 PHE A C 1
ATOM 1631 O O . PHE A 1 235 ? -3.943 48.898 -14.106 1.00 23.74 356 PHE A O 1
ATOM 1639 N N . ILE A 1 236 ? -3.594 46.819 -14.865 1.00 20.39 357 ILE A N 1
ATOM 1640 C CA . ILE A 1 236 ? -4.481 46.228 -13.867 1.00 19.71 357 ILE A CA 1
ATOM 1641 C C . ILE A 1 236 ? -3.815 46.285 -12.490 1.00 22.01 357 ILE A C 1
ATOM 1642 O O . ILE A 1 236 ? -2.616 46.044 -12.357 1.00 25.83 357 ILE A O 1
ATOM 1647 N N . GLU A 1 237 ? -4.569 46.675 -11.503 1.00 22.77 358 GLU A N 1
ATOM 1648 C CA . GLU A 1 237 ? -4.007 46.744 -10.156 1.00 22.95 358 GLU A CA 1
ATOM 1649 C C . GLU A 1 237 ? -4.100 45.428 -9.422 1.00 22.99 358 GLU A C 1
ATOM 1650 O O . GLU A 1 237 ? -4.889 44.570 -9.770 1.00 22.89 358 GLU A O 1
ATOM 1656 N N . PRO A 1 238 ? -3.328 45.281 -8.343 1.00 24.27 359 PRO A N 1
ATOM 1657 C CA . PRO A 1 238 ? -3.524 44.141 -7.447 1.00 26.64 359 PRO A CA 1
ATOM 1658 C C . PRO A 1 238 ? -4.968 44.067 -6.963 1.00 28.34 359 PRO A C 1
ATOM 1659 O O . PRO A 1 238 ? -5.576 45.073 -6.588 1.00 26.22 359 PRO A O 1
ATOM 1663 N N . GLY A 1 239 ? -5.533 42.850 -6.972 1.00 23.12 360 GLY A N 1
ATOM 1664 C CA . GLY A 1 239 ? -6.860 42.710 -6.424 1.00 20.39 360 GLY A CA 1
ATOM 1665 C C . GLY A 1 239 ? -7.999 43.085 -7.347 1.00 25.39 360 GLY A C 1
ATOM 1666 O O . GLY A 1 239 ? -9.151 43.066 -6.912 1.00 32.41 360 GLY A O 1
ATOM 1667 N N . GLU A 1 240 ? -7.712 43.456 -8.603 1.00 22.51 361 GLU A N 1
ATOM 1668 C CA . GLU A 1 240 ? -8.676 43.976 -9.541 1.00 20.85 361 GLU A CA 1
ATOM 1669 C C . GLU A 1 240 ? -8.978 43.013 -10.690 1.00 26.95 361 GLU A C 1
ATOM 1670 O O . GLU A 1 240 ? -8.059 42.367 -11.199 1.00 23.55 361 GLU A O 1
ATOM 1676 N N . THR A 1 241 ? -10.246 42.961 -11.136 1.00 24.85 362 THR A N 1
ATOM 1677 C CA . THR A 1 241 ? -10.596 42.229 -12.362 1.00 22.06 362 THR A CA 1
ATOM 1678 C C . THR A 1 241 ? -10.281 43.065 -13.615 1.00 21.27 362 THR A C 1
ATOM 1679 O O . THR A 1 241 ? -10.044 44.283 -13.558 1.00 22.93 362 THR A O 1
ATOM 1683 N N . ILE A 1 242 ? -10.232 42.382 -14.761 1.00 22.79 363 ILE A N 1
ATOM 1684 C CA . ILE A 1 242 ? -10.105 43.085 -16.053 1.00 23.41 363 ILE A CA 1
ATOM 1685 C C . ILE A 1 242 ? -11.142 44.198 -16.170 1.00 19.07 363 ILE A C 1
ATOM 1686 O O . ILE A 1 242 ? -10.832 45.329 -16.533 1.00 21.47 363 ILE A O 1
ATOM 1691 N N . GLU A 1 243 ? -12.404 43.855 -15.854 1.00 19.93 364 GLU A N 1
ATOM 1692 C CA . GLU A 1 243 ? -13.488 44.792 -16.097 1.00 21.43 364 GLU A CA 1
ATOM 1693 C C . GLU A 1 243 ? -13.412 45.960 -15.122 1.00 19.91 364 GLU A C 1
ATOM 1694 O O . GLU A 1 243 ? -13.696 47.124 -15.515 1.00 20.99 364 GLU A O 1
ATOM 1700 N N . ASP A 1 244 ? -13.013 45.689 -13.865 1.00 21.78 365 ASP A N 1
ATOM 1701 C CA . ASP A 1 244 ? -12.899 46.824 -12.987 1.00 23.18 365 ASP A CA 1
ATOM 1702 C C . ASP A 1 244 ? -11.719 47.714 -13.338 1.00 20.60 365 ASP A C 1
ATOM 1703 O O . ASP A 1 244 ? -11.835 48.932 -13.142 1.00 23.71 365 ASP A O 1
ATOM 1708 N N . ALA A 1 245 ? -10.623 47.162 -13.891 1.00 21.51 366 ALA A N 1
ATOM 1709 C CA . ALA A 1 245 ? -9.509 48.024 -14.299 1.00 19.41 366 ALA A CA 1
ATOM 1710 C C . ALA A 1 245 ? -9.933 48.930 -15.453 1.00 20.85 366 ALA A C 1
ATOM 1711 O O . ALA A 1 245 ? -9.497 50.086 -15.524 1.00 22.55 366 ALA A O 1
ATOM 1713 N N . VAL A 1 246 ? -10.702 48.388 -16.420 1.00 19.28 367 VAL A N 1
ATOM 1714 C CA . VAL A 1 246 ? -11.218 49.228 -17.491 1.00 21.02 367 VAL A CA 1
ATOM 1715 C C . VAL A 1 246 ? -12.016 50.376 -16.911 1.00 21.25 367 VAL A C 1
ATOM 1716 O O . VAL A 1 246 ? -11.855 51.549 -17.312 1.00 22.66 367 VAL A O 1
ATOM 1720 N N . ARG A 1 247 ? -12.928 50.061 -15.983 1.00 20.00 368 ARG A N 1
ATOM 1721 C CA . ARG A 1 247 ? -13.814 51.133 -15.483 1.00 20.88 368 ARG A CA 1
ATOM 1722 C C . ARG A 1 247 ? -13.017 52.179 -14.713 1.00 23.68 368 ARG A C 1
ATOM 1723 O O . ARG A 1 247 ? -13.217 53.398 -14.873 1.00 24.29 368 ARG A O 1
ATOM 1731 N N . ARG A 1 248 ? -12.059 51.716 -13.930 1.00 22.53 369 ARG A N 1
ATOM 1732 C CA . ARG A 1 248 ? -11.271 52.628 -13.109 1.00 23.38 369 ARG A CA 1
ATOM 1733 C C . ARG A 1 248 ? -10.399 53.521 -13.959 1.00 22.29 369 ARG A C 1
ATOM 1734 O O . ARG A 1 248 ? -10.405 54.766 -13.780 1.00 23.33 369 ARG A O 1
ATOM 1742 N N . GLU A 1 249 ? -9.716 52.930 -14.961 1.00 22.21 370 GLU A N 1
ATOM 1743 C CA . GLU A 1 249 ? -8.793 53.724 -15.755 1.00 21.38 370 GLU A CA 1
ATOM 1744 C C . GLU A 1 249 ? -9.534 54.715 -16.622 1.00 23.64 370 GLU A C 1
ATOM 1745 O O . GLU A 1 249 ? -9.099 55.852 -16.742 1.00 23.86 370 GLU A O 1
ATOM 1751 N N . VAL A 1 250 ? -10.644 54.310 -17.256 1.00 20.60 371 VAL A N 1
ATOM 1752 C CA . VAL A 1 250 ? -11.386 55.287 -18.060 1.00 23.86 371 VAL A CA 1
ATOM 1753 C C . VAL A 1 250 ? -11.797 56.484 -17.196 1.00 25.55 371 VAL A C 1
ATOM 1754 O O . VAL A 1 250 ? -11.630 57.658 -17.588 1.00 24.22 371 VAL A O 1
ATOM 1758 N N . GLU A 1 251 ? -12.318 56.217 -15.995 1.00 21.11 372 GLU A N 1
ATOM 1759 C CA . GLU A 1 251 ? -12.822 57.299 -15.163 1.00 22.57 372 GLU A CA 1
ATOM 1760 C C . GLU A 1 251 ? -11.682 58.165 -14.628 1.00 25.94 372 GLU A C 1
ATOM 1761 O O . GLU A 1 251 ? -11.800 59.397 -14.615 1.00 24.64 372 GLU A O 1
ATOM 1767 N N . GLU A 1 252 ? -10.575 57.535 -14.180 1.00 26.41 373 GLU A N 1
ATOM 1768 C CA . GLU A 1 252 ? -9.367 58.296 -13.786 1.00 25.44 373 GLU A CA 1
ATOM 1769 C C . GLU A 1 252 ? -8.957 59.276 -14.879 1.00 28.29 373 GLU A C 1
ATOM 1770 O O . GLU A 1 252 ? -8.738 60.476 -14.627 1.00 32.07 373 GLU A O 1
ATOM 1776 N N . GLU A 1 253 ? -8.809 58.764 -16.099 1.00 25.47 374 GLU A N 1
ATOM 1777 C CA . GLU A 1 253 ? -8.143 59.519 -17.160 1.00 27.76 374 GLU A CA 1
ATOM 1778 C C . GLU A 1 253 ? -9.067 60.535 -17.813 1.00 29.01 374 GLU A C 1
ATOM 1779 O O . GLU A 1 253 ? -8.624 61.622 -18.154 1.00 31.75 374 GLU A O 1
ATOM 1785 N N . SER A 1 254 ? -10.329 60.183 -18.006 1.00 24.82 375 SER A N 1
ATOM 1786 C CA . SER A 1 254 ? -11.243 60.992 -18.773 1.00 23.90 375 SER A CA 1
ATOM 1787 C C . SER A 1 254 ? -12.497 61.416 -18.023 1.00 27.18 375 SER A C 1
ATOM 1788 O O . SER A 1 254 ? -13.304 62.144 -18.606 1.00 30.38 375 SER A O 1
ATOM 1791 N N . GLY A 1 255 ? -12.737 60.924 -16.791 1.00 26.33 376 GLY A N 1
ATOM 1792 C CA . GLY A 1 255 ? -13.952 61.263 -16.083 1.00 26.95 376 GLY A CA 1
ATOM 1793 C C . GLY A 1 255 ? -15.190 60.503 -16.527 1.00 25.77 376 GLY A C 1
ATOM 1794 O O . GLY A 1 255 ? -16.260 60.649 -15.889 1.00 28.39 376 GLY A O 1
ATOM 1795 N N . VAL A 1 256 ? -15.102 59.740 -17.622 1.00 25.02 377 VAL A N 1
ATOM 1796 C CA . VAL A 1 256 ? -16.255 59.042 -18.162 1.00 25.16 377 VAL A CA 1
ATOM 1797 C C . VAL A 1 256 ? -16.532 57.774 -17.358 1.00 24.46 377 VAL A C 1
ATOM 1798 O O . VAL A 1 256 ? -15.614 57.026 -16.992 1.00 25.92 377 VAL A O 1
ATOM 1802 N N . LYS A 1 257 ? -17.795 57.534 -17.032 1.00 23.16 378 LYS A N 1
ATOM 1803 C CA . LYS A 1 257 ? -18.127 56.340 -16.261 1.00 26.31 378 LYS A CA 1
ATOM 1804 C C . LYS A 1 257 ? -18.554 55.210 -17.185 1.00 26.04 378 LYS A C 1
ATOM 1805 O O . LYS A 1 257 ? -19.284 55.436 -18.157 1.00 26.23 378 LYS A O 1
ATOM 1811 N N . VAL A 1 258 ? -18.092 53.978 -16.884 1.00 25.51 379 VAL A N 1
ATOM 1812 C CA . VAL A 1 258 ? -18.268 52.847 -17.780 1.00 25.95 379 VAL A CA 1
ATOM 1813 C C . VAL A 1 258 ? -19.152 51.789 -17.114 1.00 25.21 379 VAL A C 1
ATOM 1814 O O . VAL A 1 258 ? -19.034 51.521 -15.908 1.00 27.68 379 VAL A O 1
ATOM 1818 N N . GLY A 1 259 ? -20.057 51.196 -17.911 1.00 26.00 380 GLY A N 1
ATOM 1819 C CA . GLY A 1 259 ? -20.876 50.089 -17.474 1.00 25.18 380 GLY A CA 1
ATOM 1820 C C . GLY A 1 259 ? -20.320 48.746 -17.965 1.00 23.74 380 GLY A C 1
ATOM 1821 O O . GLY A 1 259 ? -19.291 48.255 -17.480 1.00 25.08 380 GLY A O 1
ATOM 1822 N N . HIS A 1 260 ? -20.995 48.175 -18.955 1.00 25.55 381 HIS A N 1
ATOM 1823 C CA . HIS A 1 260 ? -20.623 46.838 -19.437 1.00 26.23 381 HIS A CA 1
ATOM 1824 C C . HIS A 1 260 ? -19.227 46.875 -20.045 1.00 24.94 381 HIS A C 1
ATOM 1825 O O . HIS A 1 260 ? -18.865 47.835 -20.745 1.00 25.01 381 HIS A O 1
ATOM 1832 N N . VAL A 1 261 ? -18.441 45.816 -19.776 1.00 26.99 382 VAL A N 1
ATOM 1833 C CA . VAL A 1 261 ? -17.120 45.651 -20.397 1.00 23.35 382 VAL A CA 1
ATOM 1834 C C . VAL A 1 261 ? -17.056 44.250 -21.017 1.00 25.97 382 VAL A C 1
ATOM 1835 O O . VAL A 1 261 ? -17.441 43.276 -20.370 1.00 27.48 382 VAL A O 1
ATOM 1839 N N . GLN A 1 262 ? -16.601 44.165 -22.278 1.00 23.61 383 GLN A N 1
ATOM 1840 C CA . GLN A 1 262 ? -16.517 42.897 -22.995 1.00 25.40 383 GLN A CA 1
ATOM 1841 C C . GLN A 1 262 ? -15.088 42.721 -23.451 1.00 27.57 383 GLN A C 1
ATOM 1842 O O . GLN A 1 262 ? -14.556 43.569 -24.176 1.00 27.78 383 GLN A O 1
ATOM 1848 N N . TYR A 1 263 ? -14.515 41.558 -23.130 1.00 23.33 384 TYR A N 1
ATOM 1849 C CA . TYR A 1 263 ? -13.204 41.228 -23.654 1.00 24.83 384 TYR A CA 1
ATOM 1850 C C . TYR A 1 263 ? -13.295 40.964 -25.151 1.00 26.51 384 TYR A C 1
ATOM 1851 O O . TYR A 1 263 ? -14.247 40.317 -25.604 1.00 27.49 384 TYR A O 1
ATOM 1860 N N . VAL A 1 264 ? -12.268 41.384 -25.906 1.00 23.67 385 VAL A N 1
ATOM 1861 C CA . VAL A 1 264 ? -12.243 41.168 -27.362 1.00 24.30 385 VAL A CA 1
ATOM 1862 C C . VAL A 1 264 ? -11.045 40.304 -27.780 1.00 27.07 385 VAL A C 1
ATOM 1863 O O . VAL A 1 264 ? -11.224 39.227 -28.361 1.00 30.81 385 VAL A O 1
ATOM 1867 N N . SER A 1 265 ? -9.826 40.756 -27.471 1.00 25.25 386 SER A N 1
ATOM 1868 C CA . SER A 1 265 ? -8.615 40.008 -27.858 1.00 25.53 386 SER A CA 1
ATOM 1869 C C . SER A 1 265 ? -7.419 40.603 -27.128 1.00 25.85 386 SER A C 1
ATOM 1870 O O . SER A 1 265 ? -7.545 41.637 -26.474 1.00 27.72 386 SER A O 1
ATOM 1873 N N . CYS A 1 266 ? -6.252 39.968 -27.262 1.00 25.99 387 CYS A N 1
ATOM 1874 C CA A CYS A 1 266 ? -5.011 40.317 -26.575 0.50 22.65 387 CYS A CA 1
ATOM 1875 C CA B CYS A 1 266 ? -5.098 40.558 -26.604 0.50 22.38 387 CYS A CA 1
ATOM 1876 C C . CYS A 1 266 ? -3.916 40.667 -27.553 1.00 25.96 387 CYS A C 1
ATOM 1877 O O . CYS A 1 266 ? -3.904 40.149 -28.676 1.00 30.67 387 CYS A O 1
ATOM 1882 N N . GLN A 1 267 ? -2.922 41.379 -27.059 1.00 25.64 388 GLN A N 1
ATOM 1883 C CA . GLN A 1 267 ? -1.719 41.554 -27.859 1.00 30.00 388 GLN A CA 1
ATOM 1884 C C . GLN A 1 267 ? -0.546 41.669 -26.912 1.00 28.17 388 GLN A C 1
ATOM 1885 O O . GLN A 1 267 ? -0.517 42.537 -26.046 1.00 26.70 388 GLN A O 1
ATOM 1891 N N . PRO A 1 268 ? 0.417 40.780 -26.968 1.00 27.21 389 PRO A N 1
ATOM 1892 C CA . PRO A 1 268 ? 1.554 40.943 -26.072 1.00 25.22 389 PRO A CA 1
ATOM 1893 C C . PRO A 1 268 ? 2.363 42.108 -26.609 1.00 28.56 389 PRO A C 1
ATOM 1894 O O . PRO A 1 268 ? 2.586 42.214 -27.818 1.00 34.90 389 PRO A O 1
ATOM 1898 N N . TRP A 1 269 ? 2.802 42.986 -25.709 1.00 25.79 390 TRP A N 1
ATOM 1899 C CA . TRP A 1 269 ? 3.534 44.176 -26.130 1.00 27.71 390 TRP A CA 1
ATOM 1900 C C . TRP A 1 269 ? 4.816 44.288 -25.313 1.00 28.85 390 TRP A C 1
ATOM 1901 O O . TRP A 1 269 ? 4.761 44.647 -24.115 1.00 27.63 390 TRP A O 1
ATOM 1912 N N . PRO A 1 270 ? 5.971 44.035 -25.913 1.00 23.11 391 PRO A N 1
ATOM 1913 C CA . PRO A 1 270 ? 7.194 43.816 -25.116 1.00 26.26 391 PRO A CA 1
ATOM 1914 C C . PRO A 1 270 ? 7.920 45.118 -24.810 1.00 26.34 391 PRO A C 1
ATOM 1915 O O . PRO A 1 270 ? 9.073 45.348 -25.212 1.00 30.54 391 PRO A O 1
ATOM 1919 N N . MET A 1 271 ? 7.257 45.962 -24.030 1.00 25.79 392 MET A N 1
ATOM 1920 C CA . MET A 1 271 ? 7.759 47.302 -23.714 1.00 28.82 392 MET A CA 1
ATOM 1921 C C . MET A 1 271 ? 7.688 47.607 -22.218 1.00 26.02 392 MET A C 1
ATOM 1922 O O . MET A 1 271 ? 7.150 48.649 -21.811 1.00 31.86 392 MET A O 1
ATOM 1927 N N . PRO A 1 272 ? 8.304 46.777 -21.361 1.00 27.82 393 PRO A N 1
ATOM 1928 C CA . PRO A 1 272 ? 9.091 45.586 -21.681 1.00 26.16 393 PRO A CA 1
ATOM 1929 C C . PRO A 1 272 ? 8.284 44.292 -21.699 1.00 24.62 393 PRO A C 1
ATOM 1930 O O . PRO A 1 272 ? 8.719 43.357 -22.393 1.00 27.88 393 PRO A O 1
ATOM 1934 N N . SER A 1 273 ? 7.163 44.226 -21.008 1.00 23.53 394 SER A N 1
ATOM 1935 C CA A SER A 1 273 ? 6.537 42.960 -20.735 0.50 26.49 394 SER A CA 1
ATOM 1936 C CA B SER A 1 273 ? 6.497 42.942 -20.814 0.50 26.51 394 SER A CA 1
ATOM 1937 C C . SER A 1 273 ? 5.042 43.106 -20.486 1.00 26.09 394 SER A C 1
ATOM 1938 O O . SER A 1 273 ? 4.524 42.569 -19.512 1.00 26.14 394 SER A O 1
ATOM 1943 N N . SER A 1 274 ? 4.338 43.867 -21.319 1.00 24.49 395 SER A N 1
ATOM 1944 C CA . SER A 1 274 ? 2.919 44.069 -21.105 1.00 23.80 395 SER A CA 1
ATOM 1945 C C . SER A 1 274 ? 2.065 43.091 -21.900 1.00 29.99 395 SER A C 1
ATOM 1946 O O . SER A 1 274 ? 2.369 42.769 -23.047 1.00 36.35 395 SER A O 1
ATOM 1949 N N . LEU A 1 275 ? 0.998 42.626 -21.288 1.00 22.05 396 LEU A N 1
ATOM 1950 C CA . LEU A 1 275 ? -0.056 41.872 -21.972 1.00 23.53 396 LEU A CA 1
ATOM 1951 C C . LEU A 1 275 ? -1.270 42.790 -22.151 1.00 24.02 396 LEU A C 1
ATOM 1952 O O . LEU A 1 275 ? -1.989 43.077 -21.182 1.00 24.79 396 LEU A O 1
ATOM 1957 N N . MET A 1 276 ? -1.482 43.267 -23.389 1.00 22.24 397 MET A N 1
ATOM 1958 C CA . MET A 1 276 ? -2.567 44.225 -23.670 1.00 21.55 397 MET A CA 1
ATOM 1959 C C . MET A 1 276 ? -3.823 43.406 -23.803 1.00 24.56 397 MET A C 1
ATOM 1960 O O . MET A 1 276 ? -3.896 42.491 -24.657 1.00 23.63 397 MET A O 1
ATOM 1965 N N . ILE A 1 277 ? -4.750 43.657 -22.907 1.00 20.43 398 ILE A N 1
ATOM 1966 C CA . ILE A 1 277 ? -6.037 42.985 -22.873 1.00 20.33 398 ILE A CA 1
ATOM 1967 C C . ILE A 1 277 ? -7.080 43.958 -23.427 1.00 23.86 398 ILE A C 1
ATOM 1968 O O . ILE A 1 277 ? -7.486 44.938 -22.766 1.00 21.98 398 ILE A O 1
ATOM 1973 N N . GLY A 1 278 ? -7.515 43.684 -24.658 1.00 22.24 399 GLY A N 1
ATOM 1974 C CA . GLY A 1 278 ? -8.321 44.649 -25.413 1.00 23.92 399 GLY A CA 1
ATOM 1975 C C . GLY A 1 278 ? -9.792 44.369 -25.224 1.00 23.31 399 GLY A C 1
ATOM 1976 O O . GLY A 1 278 ? -10.234 43.225 -25.370 1.00 23.14 399 GLY A O 1
ATOM 1977 N N . CYS A 1 279 ? -10.545 45.425 -24.829 1.00 22.64 400 CYS A N 1
ATOM 1978 C CA . CYS A 1 279 ? -11.941 45.329 -24.442 1.00 22.63 400 CYS A CA 1
ATOM 1979 C C . CYS A 1 279 ? -12.799 46.360 -25.172 1.00 22.79 400 CYS A C 1
ATOM 1980 O O . CYS A 1 279 ? -12.315 47.407 -25.595 1.00 26.49 400 CYS A O 1
ATOM 1983 N N . LEU A 1 280 ? -14.080 46.044 -25.332 1.00 23.93 401 LEU A N 1
ATOM 1984 C CA . LEU A 1 280 ? -15.083 47.010 -25.787 1.00 26.61 401 LEU A CA 1
ATOM 1985 C C . LEU A 1 280 ? -15.930 47.358 -24.585 1.00 27.41 401 LEU A C 1
ATOM 1986 O O . LEU A 1 280 ? -16.372 46.462 -23.855 1.00 30.18 401 LEU A O 1
ATOM 1991 N N . ALA A 1 281 ? -16.105 48.640 -24.320 1.00 24.32 402 ALA A N 1
ATOM 1992 C CA . ALA A 1 281 ? -16.835 49.051 -23.128 1.00 28.58 402 ALA A CA 1
ATOM 1993 C C . ALA A 1 281 ? -17.915 50.064 -23.487 1.00 27.58 402 ALA A C 1
ATOM 1994 O O . ALA A 1 281 ? -17.754 50.883 -24.414 1.00 30.03 402 ALA A O 1
ATOM 1996 N N . VAL A 1 282 ? -19.005 50.074 -22.707 1.00 25.79 403 VAL A N 1
ATOM 1997 C CA . VAL A 1 282 ? -20.105 51.012 -22.947 1.00 30.22 403 VAL A CA 1
ATOM 1998 C C . VAL A 1 282 ? -20.077 52.073 -21.874 1.00 28.45 403 VAL A C 1
ATOM 1999 O O . VAL A 1 282 ? -20.158 51.766 -20.680 1.00 27.07 403 VAL A O 1
ATOM 2003 N N . ALA A 1 283 ? -19.963 53.327 -22.280 1.00 25.45 404 ALA A N 1
ATOM 2004 C CA . ALA A 1 283 ? -20.004 54.390 -21.272 1.00 27.31 404 ALA A CA 1
ATOM 2005 C C . ALA A 1 283 ? -21.441 54.581 -20.812 1.00 26.32 404 ALA A C 1
ATOM 2006 O O . ALA A 1 283 ? -22.396 54.351 -21.569 1.00 30.68 404 ALA A O 1
ATOM 2008 N N . VAL A 1 284 ? -21.591 55.017 -19.570 1.00 27.79 405 VAL A N 1
ATOM 2009 C CA . VAL A 1 284 ? -22.900 55.358 -19.027 1.00 32.72 405 VAL A CA 1
ATOM 2010 C C . VAL A 1 284 ? -22.963 56.816 -18.632 1.00 42.37 405 VAL A C 1
ATOM 2011 O O . VAL A 1 284 ? -23.977 57.252 -18.074 1.00 40.07 405 VAL A O 1
ATOM 2015 N N . SER A 1 285 ? -21.897 57.571 -18.859 1.00 30.74 406 SER A N 1
ATOM 2016 C CA . SER A 1 285 ? -21.998 59.022 -18.757 1.00 27.69 406 SER A CA 1
ATOM 2017 C C . SER A 1 285 ? -21.417 59.617 -20.009 1.00 31.51 406 SER A C 1
ATOM 2018 O O . SER A 1 285 ? -20.755 58.929 -20.803 1.00 29.24 406 SER A O 1
ATOM 2021 N N . THR A 1 286 ? -21.635 60.946 -20.180 1.00 29.52 407 THR A N 1
ATOM 2022 C CA . THR A 1 286 ? -21.204 61.629 -21.395 1.00 30.65 407 THR A CA 1
ATOM 2023 C C . THR A 1 286 ? -20.143 62.698 -21.184 1.00 31.79 407 THR A C 1
ATOM 2024 O O . THR A 1 286 ? -19.463 63.073 -22.158 1.00 29.25 407 THR A O 1
ATOM 2028 N N . GLU A 1 287 ? -20.084 63.301 -19.993 1.00 28.52 408 GLU A N 1
ATOM 2029 C CA . GLU A 1 287 ? -19.223 64.455 -19.757 1.00 25.08 408 GLU A CA 1
ATOM 2030 C C . GLU A 1 287 ? -17.801 63.966 -19.630 1.00 29.90 408 GLU A C 1
ATOM 2031 O O . GLU A 1 287 ? -17.549 63.008 -18.899 1.00 30.79 408 GLU A O 1
ATOM 2037 N N . ILE A 1 288 ? -16.881 64.602 -20.341 1.00 25.64 409 ILE A N 1
ATOM 2038 C CA . ILE A 1 288 ? -15.462 64.297 -20.233 1.00 26.48 409 ILE A CA 1
ATOM 2039 C C . ILE A 1 288 ? -14.840 65.282 -19.251 1.00 28.33 409 ILE A C 1
ATOM 2040 O O . ILE A 1 288 ? -15.188 66.478 -19.236 1.00 28.94 409 ILE A O 1
ATOM 2045 N N . LYS A 1 289 ? -13.928 64.784 -18.424 1.00 27.10 410 LYS A N 1
ATOM 2046 C CA . LYS A 1 289 ? -13.163 65.587 -17.476 1.00 29.57 410 LYS A CA 1
ATOM 2047 C C . LYS A 1 289 ? -11.769 64.987 -17.401 1.00 33.99 410 LYS A C 1
ATOM 2048 O O . LYS A 1 289 ? -11.513 64.034 -16.644 1.00 31.79 410 LYS A O 1
ATOM 2054 N N . VAL A 1 290 ? -10.875 65.552 -18.146 1.00 34.97 411 VAL A N 1
ATOM 2055 C CA . VAL A 1 290 ? -9.568 64.947 -18.353 1.00 39.32 411 VAL A CA 1
ATOM 2056 C C . VAL A 1 290 ? -8.679 65.194 -17.134 1.00 39.39 411 VAL A C 1
ATOM 2057 O O . VAL A 1 290 ? -8.798 66.198 -16.468 1.00 36.54 411 VAL A O 1
ATOM 2061 N N . ASP A 1 291 ? -7.777 64.242 -16.809 1.00 38.36 412 ASP A N 1
ATOM 2062 C CA . ASP A 1 291 ? -6.972 64.424 -15.598 1.00 40.46 412 ASP A CA 1
ATOM 2063 C C . ASP A 1 291 ? -5.845 65.449 -15.747 1.00 44.19 412 ASP A C 1
ATOM 2064 O O . ASP A 1 291 ? -5.334 65.918 -14.731 1.00 47.16 412 ASP A O 1
ATOM 2069 N N . LYS A 1 292 ? -5.432 65.787 -16.980 1.00 46.53 413 LYS A N 1
ATOM 2070 C CA . LYS A 1 292 ? -4.332 66.730 -17.281 1.00 51.27 413 LYS A CA 1
ATOM 2071 C C . LYS A 1 292 ? -3.037 66.403 -16.530 1.00 60.94 413 LYS A C 1
ATOM 2072 O O . LYS A 1 292 ? -2.221 67.283 -16.243 1.00 72.67 413 LYS A O 1
ATOM 2078 N N . ASN A 1 293 ? -2.870 65.147 -16.178 1.00 57.33 414 ASN A N 1
ATOM 2079 C CA A ASN A 1 293 ? -1.613 64.602 -15.681 0.50 59.04 414 ASN A CA 1
ATOM 2080 C CA B ASN A 1 293 ? -1.612 64.606 -15.686 0.50 59.03 414 ASN A CA 1
ATOM 2081 C C . ASN A 1 293 ? -1.098 63.492 -16.584 1.00 58.09 414 ASN A C 1
ATOM 2082 O O . ASN A 1 293 ? 0.050 63.544 -17.036 1.00 62.59 414 ASN A O 1
ATOM 2091 N N . GLU A 1 294 ? -1.920 62.484 -16.867 1.00 53.78 415 GLU A N 1
ATOM 2092 C CA . GLU A 1 294 ? -1.528 61.442 -17.813 1.00 46.83 415 GLU A CA 1
ATOM 2093 C C . GLU A 1 294 ? -2.098 61.764 -19.184 1.00 49.17 415 GLU A C 1
ATOM 2094 O O . GLU A 1 294 ? -1.407 61.669 -20.200 1.00 52.21 415 GLU A O 1
ATOM 2100 N N . ILE A 1 295 ? -3.360 62.168 -19.203 1.00 38.80 416 ILE A N 1
ATOM 2101 C CA . ILE A 1 295 ? -4.099 62.426 -20.424 1.00 43.80 416 ILE A CA 1
ATOM 2102 C C . ILE A 1 295 ? -4.166 63.946 -20.558 1.00 45.23 416 ILE A C 1
ATOM 2103 O O . ILE A 1 295 ? -4.619 64.641 -19.636 1.00 44.02 416 ILE A O 1
ATOM 2108 N N . GLU A 1 296 ? -3.599 64.478 -21.644 1.00 45.79 417 GLU A N 1
ATOM 2109 C CA . GLU A 1 296 ? -3.741 65.893 -21.921 1.00 52.94 417 GLU A CA 1
ATOM 2110 C C . GLU A 1 296 ? -5.031 66.203 -22.655 1.00 47.02 417 GLU A C 1
ATOM 2111 O O . GLU A 1 296 ? -5.483 67.352 -22.624 1.00 50.81 417 GLU A O 1
ATOM 2117 N N . ASP A 1 297 ? -5.627 65.212 -23.326 1.00 45.04 418 ASP A N 1
ATOM 2118 C CA . ASP A 1 297 ? -6.856 65.483 -24.060 1.00 34.92 418 ASP A CA 1
ATOM 2119 C C . ASP A 1 297 ? -7.571 64.169 -24.364 1.00 41.46 418 ASP A C 1
ATOM 2120 O O . ASP A 1 297 ? -6.938 63.144 -24.583 1.00 45.71 418 ASP A O 1
ATOM 2125 N N . ALA A 1 298 ? -8.902 64.238 -24.397 1.00 40.84 419 ALA A N 1
ATOM 2126 C CA . ALA A 1 298 ? -9.770 63.114 -24.701 1.00 35.79 419 ALA A CA 1
ATOM 2127 C C . ALA A 1 298 ? -11.036 63.691 -25.293 1.00 39.18 419 ALA A C 1
ATOM 2128 O O . ALA A 1 298 ? -11.454 64.787 -24.909 1.00 39.20 419 ALA A O 1
ATOM 2130 N N . ARG A 1 299 ? -11.580 63.024 -26.303 1.00 31.55 420 ARG A N 1
ATOM 2131 C CA . ARG A 1 299 ? -12.721 63.547 -27.021 1.00 31.39 420 ARG A CA 1
ATOM 2132 C C . ARG A 1 299 ? -13.591 62.392 -27.473 1.00 29.03 420 ARG A C 1
ATOM 2133 O O . ARG A 1 299 ? -13.124 61.265 -27.597 1.00 30.68 420 ARG A O 1
ATOM 2141 N N . TRP A 1 300 ? -14.859 62.705 -27.746 1.00 33.63 421 TRP A N 1
ATOM 2142 C CA . TRP A 1 300 ? -15.739 61.791 -28.467 1.00 30.70 421 TRP A CA 1
ATOM 2143 C C . TRP A 1 300 ? -15.518 61.988 -29.958 1.00 31.84 421 TRP A C 1
ATOM 2144 O O . TRP A 1 300 ? -15.587 63.123 -30.443 1.00 31.42 421 TRP A O 1
ATOM 2155 N N . PHE A 1 301 ? -15.324 60.885 -30.684 1.00 32.05 422 PHE A N 1
ATOM 2156 C CA . PHE A 1 301 ? -15.121 60.890 -32.126 1.00 33.68 422 PHE A CA 1
ATOM 2157 C C . PHE A 1 301 ? -16.245 60.080 -32.758 1.00 33.50 422 PHE A C 1
ATOM 2158 O O . PHE A 1 301 ? -16.519 58.955 -32.308 1.00 32.88 422 PHE A O 1
ATOM 2166 N N . THR A 1 302 ? -16.866 60.623 -33.806 1.00 34.30 423 THR A N 1
ATOM 2167 C CA . THR A 1 302 ? -17.947 59.898 -34.445 1.00 40.23 423 THR A CA 1
ATOM 2168 C C . THR A 1 302 ? -17.408 58.745 -35.284 1.00 40.08 423 THR A C 1
ATOM 2169 O O . THR A 1 302 ? -16.246 58.719 -35.676 1.00 38.63 423 THR A O 1
ATOM 2173 N N . ARG A 1 303 ? -18.300 57.810 -35.603 1.00 43.35 424 ARG A N 1
ATOM 2174 C CA . ARG A 1 303 ? -17.948 56.733 -36.516 1.00 45.60 424 ARG A CA 1
ATOM 2175 C C . ARG A 1 303 ? -17.412 57.290 -37.830 1.00 41.56 424 ARG A C 1
ATOM 2176 O O . ARG A 1 303 ? -16.421 56.789 -38.364 1.00 47.39 424 ARG A O 1
ATOM 2184 N N . GLU A 1 304 ? -18.026 58.373 -38.334 1.00 46.79 425 GLU A N 1
ATOM 2185 C CA . GLU A 1 304 ? -17.615 58.977 -39.607 1.00 50.44 425 GLU A CA 1
ATOM 2186 C C . GLU A 1 304 ? -16.199 59.525 -39.533 1.00 49.01 425 GLU A C 1
ATOM 2187 O O . GLU A 1 304 ? -15.412 59.353 -40.469 1.00 55.17 425 GLU A O 1
ATOM 2193 N N . GLN A 1 305 ? -15.862 60.202 -38.425 1.00 43.27 426 GLN A N 1
ATOM 2194 C CA . GLN A 1 305 ? -14.506 60.704 -38.227 1.00 44.51 426 GLN A CA 1
ATOM 2195 C C . GLN A 1 305 ? -13.500 59.573 -38.210 1.00 46.48 426 GLN A C 1
ATOM 2196 O O . GLN A 1 305 ? -12.431 59.667 -38.825 1.00 52.34 426 GLN A O 1
ATOM 2202 N N . VAL A 1 306 ? -13.836 58.498 -37.506 1.00 41.37 427 VAL A N 1
ATOM 2203 C CA . VAL A 1 306 ? -12.961 57.338 -37.403 1.00 39.48 427 VAL A CA 1
ATOM 2204 C C . VAL A 1 306 ? -12.867 56.626 -38.746 1.00 48.39 427 VAL A C 1
ATOM 2205 O O . VAL A 1 306 ? -11.763 56.321 -39.208 1.00 53.73 427 VAL A O 1
ATOM 2209 N N . VAL A 1 307 ? -14.013 56.413 -39.420 1.00 45.14 428 VAL A N 1
ATOM 2210 C CA . VAL A 1 307 ? -13.972 55.791 -40.748 1.00 50.10 428 VAL A CA 1
ATOM 2211 C C . VAL A 1 307 ? -13.041 56.569 -41.660 1.00 50.13 428 VAL A C 1
ATOM 2212 O O . VAL A 1 307 ? -12.209 55.981 -42.359 1.00 61.40 428 VAL A O 1
ATOM 2216 N N . ASP A 1 308 ? -13.127 57.900 -41.632 1.00 54.88 429 ASP A N 1
ATOM 2217 C CA . ASP A 1 308 ? -12.275 58.704 -42.504 1.00 67.02 429 ASP A CA 1
ATOM 2218 C C . ASP A 1 308 ? -10.806 58.463 -42.211 1.00 68.68 429 ASP A C 1
ATOM 2219 O O . ASP A 1 308 ? -9.974 58.477 -43.127 1.00 70.82 429 ASP A O 1
ATOM 2224 N N . VAL A 1 309 ? -10.466 58.272 -40.936 1.00 55.82 430 VAL A N 1
ATOM 2225 C CA . VAL A 1 309 ? -9.071 58.137 -40.516 1.00 61.53 430 VAL A CA 1
ATOM 2226 C C . VAL A 1 309 ? -8.535 56.726 -40.723 1.00 68.32 430 VAL A C 1
ATOM 2227 O O . VAL A 1 309 ? -7.312 56.538 -40.790 1.00 76.30 430 VAL A O 1
ATOM 2231 N N . LEU A 1 310 ? -9.406 55.718 -40.828 1.00 63.91 431 LEU A N 1
ATOM 2232 C CA . LEU A 1 310 ? -8.924 54.367 -41.117 1.00 57.09 431 LEU A CA 1
ATOM 2233 C C . LEU A 1 310 ? -8.587 54.238 -42.595 1.00 64.27 431 LEU A C 1
ATOM 2234 O O . LEU A 1 310 ? -7.523 53.732 -42.965 1.00 63.01 431 LEU A O 1
ATOM 2239 N N . THR A 1 311 ? -9.476 54.720 -43.450 1.00 70.21 432 THR A N 1
ATOM 2240 C CA . THR A 1 311 ? -9.072 55.099 -44.794 1.00 77.56 432 THR A CA 1
ATOM 2241 C C . THR A 1 311 ? -8.215 56.369 -44.689 1.00 85.34 432 THR A C 1
ATOM 2242 O O . THR A 1 311 ? -7.636 56.623 -43.627 1.00 90.28 432 THR A O 1
ATOM 2246 N N . LYS A 1 312 ? -8.095 57.191 -45.726 1.00 89.10 433 LYS A N 1
ATOM 2247 C CA . LYS A 1 312 ? -7.272 58.380 -45.535 1.00 91.45 433 LYS A CA 1
ATOM 2248 C C . LYS A 1 312 ? -7.931 59.600 -46.153 1.00 90.87 433 LYS A C 1
ATOM 2249 O O . LYS A 1 312 ? -8.456 59.535 -47.266 1.00 96.28 433 LYS A O 1
ATOM 2255 N N . GLY A 1 313 ? -7.914 60.704 -45.408 1.00 85.41 434 GLY A N 1
ATOM 2256 C CA . GLY A 1 313 ? -8.505 61.949 -45.850 1.00 83.71 434 GLY A CA 1
ATOM 2257 C C . GLY A 1 313 ? -7.621 63.153 -45.582 1.00 86.60 434 GLY A C 1
ATOM 2258 O O . GLY A 1 313 ? -8.093 64.205 -45.140 1.00 89.19 434 GLY A O 1
ATOM 2259 N N . GLN A 1 316 ? -9.494 64.741 -41.815 1.00 74.16 437 GLN A N 1
ATOM 2260 C CA . GLN A 1 316 ? -9.439 64.885 -40.361 1.00 74.32 437 GLN A CA 1
ATOM 2261 C C . GLN A 1 316 ? -8.069 65.401 -39.886 1.00 70.74 437 GLN A C 1
ATOM 2262 O O . GLN A 1 316 ? -7.026 65.078 -40.466 1.00 66.74 437 GLN A O 1
ATOM 2268 N N . ALA A 1 317 ? -8.089 66.223 -38.832 1.00 67.97 438 ALA A N 1
ATOM 2269 C CA . ALA A 1 317 ? -6.877 66.751 -38.215 1.00 71.17 438 ALA A CA 1
ATOM 2270 C C . ALA A 1 317 ? -6.327 65.836 -37.124 1.00 69.88 438 ALA A C 1
ATOM 2271 O O . ALA A 1 317 ? -5.644 66.315 -36.207 1.00 74.39 438 ALA A O 1
ATOM 2273 N N . PHE A 1 318 ? -6.621 64.538 -37.187 1.00 57.85 439 PHE A N 1
ATOM 2274 C CA . PHE A 1 318 ? -6.130 63.581 -36.201 1.00 52.19 439 PHE A CA 1
ATOM 2275 C C . PHE A 1 318 ? -5.916 62.231 -36.880 1.00 48.65 439 PHE A C 1
ATOM 2276 O O . PHE A 1 318 ? -6.372 61.988 -38.002 1.00 52.78 439 PHE A O 1
ATOM 2284 N N . PHE A 1 319 ? -5.217 61.339 -36.179 1.00 39.95 440 PHE A N 1
ATOM 2285 C CA . PHE A 1 319 ? -4.888 60.034 -36.725 1.00 37.96 440 PHE A CA 1
ATOM 2286 C C . PHE A 1 319 ? -4.699 59.074 -35.561 1.00 42.04 440 PHE A C 1
ATOM 2287 O O . PHE A 1 319 ? -4.728 59.475 -34.395 1.00 37.66 440 PHE A O 1
ATOM 2295 N N . VAL A 1 320 ? -4.536 57.794 -35.874 1.00 40.47 441 VAL A N 1
ATOM 2296 C CA . VAL A 1 320 ? -4.514 56.781 -34.797 1.00 37.08 441 VAL A CA 1
ATOM 2297 C C . VAL A 1 320 ? -3.339 55.836 -35.019 1.00 33.31 441 VAL A C 1
ATOM 2298 O O . VAL A 1 320 ? -2.629 56.007 -36.020 1.00 38.15 441 VAL A O 1
ATOM 2302 N N . PRO A 1 321 ? -3.062 54.870 -34.135 1.00 33.09 442 PRO A N 1
ATOM 2303 C CA . PRO A 1 321 ? -1.896 53.979 -34.358 1.00 39.46 442 PRO A CA 1
ATOM 2304 C C . PRO A 1 321 ? -2.068 53.103 -35.588 1.00 41.67 442 PRO A C 1
ATOM 2305 O O . PRO A 1 321 ? -3.179 52.959 -36.132 1.00 35.87 442 PRO A O 1
ATOM 2309 N N . PRO A 1 322 ? -0.966 52.520 -36.080 1.00 37.58 443 PRO A N 1
ATOM 2310 C CA . PRO A 1 322 ? -1.030 51.692 -37.287 1.00 44.25 443 PRO A CA 1
ATOM 2311 C C . PRO A 1 322 ? -1.798 50.395 -37.054 1.00 39.52 443 PRO A C 1
ATOM 2312 O O . PRO A 1 322 ? -2.105 49.994 -35.924 1.00 36.37 443 PRO A O 1
ATOM 2316 N N . SER A 1 323 ? -2.068 49.718 -38.186 1.00 37.71 444 SER A N 1
ATOM 2317 C CA . SER A 1 323 ? -3.096 48.692 -38.206 1.00 38.27 444 SER A CA 1
ATOM 2318 C C . SER A 1 323 ? -2.734 47.494 -37.338 1.00 33.78 444 SER A C 1
ATOM 2319 O O . SER A 1 323 ? -3.628 46.787 -36.875 1.00 37.31 444 SER A O 1
ATOM 2322 N N . ARG A 1 324 ? -1.451 47.243 -37.094 1.00 35.43 445 ARG A N 1
ATOM 2323 C CA . ARG A 1 324 ? -1.097 46.097 -36.264 1.00 28.52 445 ARG A CA 1
ATOM 2324 C C . ARG A 1 324 ? -1.156 46.400 -34.747 1.00 31.31 445 ARG A C 1
ATOM 2325 O O . ARG A 1 324 ? -1.037 45.494 -33.926 1.00 32.54 445 ARG A O 1
ATOM 2333 N N . ALA A 1 325 ? -1.383 47.651 -34.355 1.00 30.67 446 ALA A N 1
ATOM 2334 C CA . ALA A 1 325 ? -1.550 47.983 -32.948 1.00 26.51 446 ALA A CA 1
ATOM 2335 C C . ALA A 1 325 ? -2.954 47.566 -32.509 1.00 28.18 446 ALA A C 1
ATOM 2336 O O . ALA A 1 325 ? -3.922 47.718 -33.258 1.00 30.72 446 ALA A O 1
ATOM 2338 N N . ILE A 1 326 ? -3.065 46.988 -31.306 1.00 25.67 447 ILE A N 1
ATOM 2339 C CA . ILE A 1 326 ? -4.381 46.528 -30.865 1.00 26.71 447 ILE A CA 1
ATOM 2340 C C . ILE A 1 326 ? -5.412 47.659 -30.794 1.00 26.53 447 ILE A C 1
ATOM 2341 O O . ILE A 1 326 ? -6.581 47.434 -31.099 1.00 27.01 447 ILE A O 1
ATOM 2346 N N . ALA A 1 327 ? -5.013 48.893 -30.436 1.00 25.94 448 ALA A N 1
ATOM 2347 C CA . ALA A 1 327 ? -6.002 49.978 -30.456 1.00 27.08 448 ALA A CA 1
ATOM 2348 C C . ALA A 1 327 ? -6.639 50.115 -31.834 1.00 28.17 448 ALA A C 1
ATOM 2349 O O . ALA A 1 327 ? -7.863 50.308 -31.951 1.00 27.44 448 ALA A O 1
ATOM 2351 N N . HIS A 1 328 ? -5.818 50.088 -32.906 1.00 28.90 449 HIS A N 1
ATOM 2352 C CA . HIS A 1 328 ? -6.371 50.217 -34.251 1.00 30.10 449 HIS A CA 1
ATOM 2353 C C . HIS A 1 328 ? -7.327 49.060 -34.537 1.00 28.87 449 HIS A C 1
ATOM 2354 O O . HIS A 1 328 ? -8.434 49.268 -35.053 1.00 32.80 449 HIS A O 1
ATOM 2361 N N . GLN A 1 329 ? -6.931 47.838 -34.169 1.00 29.13 450 GLN A N 1
ATOM 2362 C CA . GLN A 1 329 ? -7.814 46.692 -34.328 1.00 33.92 450 GLN A CA 1
ATOM 2363 C C . GLN A 1 329 ? -9.123 46.841 -33.554 1.00 29.73 450 GLN A C 1
ATOM 2364 O O . GLN A 1 329 ? -10.193 46.482 -34.067 1.00 34.70 450 GLN A O 1
ATOM 2370 N N . LEU A 1 330 ? -9.073 47.399 -32.345 1.00 25.72 451 LEU A N 1
ATOM 2371 C CA . LEU A 1 330 ? -10.316 47.621 -31.593 1.00 26.57 451 LEU A CA 1
ATOM 2372 C C . LEU A 1 330 ? -11.196 48.687 -32.237 1.00 29.29 451 LEU A C 1
ATOM 2373 O O . LEU A 1 330 ? -12.427 48.563 -32.281 1.00 30.86 451 LEU A O 1
ATOM 2378 N N . ILE A 1 331 ? -10.589 49.776 -32.693 1.00 27.37 452 ILE A N 1
ATOM 2379 C CA . ILE A 1 331 ? -11.368 50.825 -33.327 1.00 31.10 452 ILE A CA 1
ATOM 2380 C C . ILE A 1 331 ? -12.014 50.287 -34.591 1.00 37.76 452 ILE A C 1
ATOM 2381 O O . ILE A 1 331 ? -13.190 50.535 -34.860 1.00 38.65 452 ILE A O 1
ATOM 2386 N N . LYS A 1 332 ? -11.269 49.468 -35.346 1.00 36.43 453 LYS A N 1
ATOM 2387 C CA . LYS A 1 332 ? -11.806 48.846 -36.553 1.00 40.82 453 LYS A CA 1
ATOM 2388 C C . LYS A 1 332 ? -12.920 47.854 -36.230 1.00 37.94 453 LYS A C 1
ATOM 2389 O O . LYS A 1 332 ? -13.926 47.788 -36.946 1.00 45.60 453 LYS A O 1
ATOM 2395 N N . HIS A 1 333 ? -12.721 47.037 -35.209 1.00 37.98 454 HIS A N 1
ATOM 2396 C CA . HIS A 1 333 ? -13.750 46.110 -34.765 1.00 38.39 454 HIS A CA 1
ATOM 2397 C C . HIS A 1 333 ? -15.062 46.843 -34.509 1.00 44.55 454 HIS A C 1
ATOM 2398 O O . HIS A 1 333 ? -16.135 46.381 -34.912 1.00 50.57 454 HIS A O 1
ATOM 2405 N N . TRP A 1 334 ? -14.983 48.013 -33.859 1.00 36.26 455 TRP A N 1
ATOM 2406 C CA . TRP A 1 334 ? -16.172 48.795 -33.529 1.00 37.95 455 TRP A CA 1
ATOM 2407 C C . TRP A 1 334 ? -16.897 49.326 -34.760 1.00 46.47 455 TRP A C 1
ATOM 2408 O O . TRP A 1 334 ? -18.130 49.284 -34.828 1.00 49.25 455 TRP A O 1
ATOM 2419 N N . VAL A 1 335 ? -16.170 49.957 -35.680 1.00 44.28 456 VAL A N 1
ATOM 2420 C CA . VAL A 1 335 ? -16.854 50.519 -36.849 1.00 53.32 456 VAL A CA 1
ATOM 2421 C C . VAL A 1 335 ? -17.481 49.464 -37.752 1.00 60.90 456 VAL A C 1
ATOM 2422 O O . VAL A 1 335 ? -18.222 49.827 -38.671 1.00 67.33 456 VAL A O 1
ATOM 2426 N N . GLY A 1 336 ? -17.213 48.176 -37.524 1.00 58.99 457 GLY A N 1
ATOM 2427 C CA . GLY A 1 336 ? -17.974 47.129 -38.175 1.00 62.09 457 GLY A CA 1
ATOM 2428 C C . GLY A 1 336 ? -17.122 46.223 -39.015 1.00 70.33 457 GLY A C 1
ATOM 2429 O O . GLY A 1 336 ? -16.522 45.292 -38.483 1.00 75.39 457 GLY A O 1
ATOM 2430 N N . HIS B 1 3 ? -15.772 46.526 -7.363 1.00 38.16 124 HIS B N 1
ATOM 2431 C CA . HIS B 1 3 ? -15.064 46.674 -6.097 1.00 43.73 124 HIS B CA 1
ATOM 2432 C C . HIS B 1 3 ? -15.935 47.480 -5.082 1.00 44.63 124 HIS B C 1
ATOM 2433 O O . HIS B 1 3 ? -16.833 48.230 -5.465 1.00 45.17 124 HIS B O 1
ATOM 2440 N N . MET B 1 4 ? -15.642 47.288 -3.792 1.00 41.81 125 MET B N 1
ATOM 2441 C CA . MET B 1 4 ? -16.349 47.914 -2.659 1.00 34.20 125 MET B CA 1
ATOM 2442 C C . MET B 1 4 ? -15.882 49.343 -2.375 1.00 37.73 125 MET B C 1
ATOM 2443 O O . MET B 1 4 ? -16.586 50.124 -1.723 1.00 38.67 125 MET B O 1
ATOM 2448 N N . LEU B 1 5 ? -14.691 49.690 -2.808 1.00 31.52 126 LEU B N 1
ATOM 2449 C CA . LEU B 1 5 ? -14.139 51.017 -2.586 1.00 27.76 126 LEU B CA 1
ATOM 2450 C C . LEU B 1 5 ? -13.817 51.650 -3.932 1.00 26.45 126 LEU B C 1
ATOM 2451 O O . LEU B 1 5 ? -13.588 50.949 -4.932 1.00 29.85 126 LEU B O 1
ATOM 2456 N N . ASP B 1 6 ? -13.690 52.964 -3.927 1.00 26.75 127 ASP B N 1
ATOM 2457 C CA . ASP B 1 6 ? -13.044 53.695 -5.019 1.00 27.23 127 ASP B CA 1
ATOM 2458 C C . ASP B 1 6 ? -11.568 53.826 -4.667 1.00 24.37 127 ASP B C 1
ATOM 2459 O O . ASP B 1 6 ? -11.210 54.390 -3.614 1.00 24.66 127 ASP B O 1
ATOM 2464 N N . ARG B 1 7 ? -10.696 53.243 -5.493 1.00 25.42 128 ARG B N 1
ATOM 2465 C CA . ARG B 1 7 ? -9.284 53.230 -5.117 1.00 24.45 128 ARG B CA 1
ATOM 2466 C C . ARG B 1 7 ? -8.652 54.617 -4.988 1.00 26.76 128 ARG B C 1
ATOM 2467 O O . ARG B 1 7 ? -7.675 54.754 -4.244 1.00 25.78 128 ARG B O 1
ATOM 2475 N N . ARG B 1 8 ? -9.226 55.664 -5.596 1.00 25.86 129 ARG B N 1
ATOM 2476 C CA . ARG B 1 8 ? -8.684 57.027 -5.515 1.00 29.46 129 ARG B CA 1
ATOM 2477 C C . ARG B 1 8 ? -7.162 57.043 -5.629 1.00 28.94 129 ARG B C 1
ATOM 2478 O O . ARG B 1 8 ? -6.439 57.586 -4.790 1.00 27.64 129 ARG B O 1
ATOM 2486 N N . SER B 1 9 ? -6.672 56.471 -6.723 1.00 28.19 130 SER B N 1
ATOM 2487 C CA . SER B 1 9 ? -5.225 56.405 -6.848 1.00 32.44 130 SER B CA 1
ATOM 2488 C C . SER B 1 9 ? -4.600 57.800 -6.932 1.00 30.60 130 SER B C 1
ATOM 2489 O O . SER B 1 9 ? -3.403 57.936 -6.668 1.00 31.47 130 SER B O 1
ATOM 2492 N N . ASP B 1 10 ? -5.387 58.838 -7.267 1.00 28.69 131 ASP B N 1
ATOM 2493 C CA . ASP B 1 10 ? -4.883 60.197 -7.320 1.00 29.50 131 ASP B CA 1
ATOM 2494 C C . ASP B 1 10 ? -4.440 60.711 -5.957 1.00 31.05 131 ASP B C 1
ATOM 2495 O O . ASP B 1 10 ? -3.733 61.727 -5.930 1.00 41.15 131 ASP B O 1
ATOM 2500 N N . LYS B 1 11 ? -4.946 60.118 -4.851 1.00 30.60 132 LYS B N 1
ATOM 2501 C CA . LYS B 1 11 ? -4.580 60.490 -3.471 1.00 29.20 132 LYS B CA 1
ATOM 2502 C C . LYS B 1 11 ? -3.270 59.852 -3.034 1.00 31.20 132 LYS B C 1
ATOM 2503 O O . LYS B 1 11 ? -2.699 60.298 -2.034 1.00 31.51 132 LYS B O 1
ATOM 2509 N N . ARG B 1 12 ? -2.757 58.843 -3.771 1.00 28.34 133 ARG B N 1
ATOM 2510 C CA . ARG B 1 12 ? -1.575 58.122 -3.313 1.00 26.40 133 ARG B CA 1
ATOM 2511 C C . ARG B 1 12 ? -0.326 58.989 -3.232 1.00 28.34 133 ARG B C 1
ATOM 2512 O O . ARG B 1 12 ? 0.555 58.703 -2.422 1.00 35.15 133 ARG B O 1
ATOM 2520 N N . ASN B 1 13 ? -0.241 60.071 -3.991 1.00 31.92 134 ASN B N 1
ATOM 2521 C CA . ASN B 1 13 ? 0.934 60.935 -3.880 1.00 39.31 134 ASN B CA 1
ATOM 2522 C C . ASN B 1 13 ? 0.624 62.193 -3.085 1.00 37.74 134 ASN B C 1
ATOM 2523 O O . ASN B 1 13 ? 1.418 63.152 -3.066 1.00 37.53 134 ASN B O 1
ATOM 2528 N N . ASN B 1 14 ? -0.516 62.196 -2.408 1.00 35.11 135 ASN B N 1
ATOM 2529 C CA . ASN B 1 14 ? -0.909 63.319 -1.564 1.00 35.36 135 ASN B CA 1
ATOM 2530 C C . ASN B 1 14 ? -0.621 62.908 -0.127 1.00 37.37 135 ASN B C 1
ATOM 2531 O O . ASN B 1 14 ? -1.502 62.436 0.592 1.00 34.44 135 ASN B O 1
ATOM 2536 N N . SER B 1 15 ? 0.624 63.144 0.303 1.00 42.84 136 SER B N 1
ATOM 2537 C CA . SER B 1 15 ? 1.045 62.749 1.645 1.00 43.34 136 SER B CA 1
ATOM 2538 C C . SER B 1 15 ? 0.212 63.443 2.713 1.00 41.83 136 SER B C 1
ATOM 2539 O O . SER B 1 15 ? -0.162 62.827 3.724 1.00 37.93 136 SER B O 1
ATOM 2542 N N . ASP B 1 16 ? -0.057 64.739 2.532 1.00 42.83 137 ASP B N 1
ATOM 2543 C CA . ASP B 1 16 ? -0.808 65.472 3.543 1.00 43.03 137 ASP B CA 1
ATOM 2544 C C . ASP B 1 16 ? -2.195 64.868 3.754 1.00 40.82 137 ASP B C 1
ATOM 2545 O O . ASP B 1 16 ? -2.629 64.682 4.898 1.00 42.51 137 ASP B O 1
ATOM 2550 N N . TRP B 1 17 ? -2.892 64.552 2.660 1.00 38.72 138 TRP B N 1
ATOM 2551 C CA . TRP B 1 17 ? -4.222 63.966 2.736 1.00 32.07 138 TRP B CA 1
ATOM 2552 C C . TRP B 1 17 ? -4.174 62.603 3.411 1.00 33.22 138 TRP B C 1
ATOM 2553 O O . TRP B 1 17 ? -4.975 62.313 4.314 1.00 32.92 138 TRP B O 1
ATOM 2564 N N . LEU B 1 18 ? -3.188 61.782 3.030 1.00 31.63 139 LEU B N 1
ATOM 2565 C CA . LEU B 1 18 ? -3.045 60.433 3.587 1.00 26.81 139 LEU B CA 1
ATOM 2566 C C . LEU B 1 18 ? -2.754 60.501 5.076 1.00 31.71 139 LEU B C 1
ATOM 2567 O O . LEU B 1 18 ? -3.350 59.772 5.866 1.00 35.80 139 LEU B O 1
ATOM 2572 N N . GLN B 1 19 ? -1.811 61.344 5.459 1.00 31.50 140 GLN B N 1
ATOM 2573 C CA . GLN B 1 19 ? -1.501 61.545 6.872 1.00 39.13 140 GLN B CA 1
ATOM 2574 C C . GLN B 1 19 ? -2.731 62.004 7.669 1.00 41.25 140 GLN B C 1
ATOM 2575 O O . GLN B 1 19 ? -3.005 61.498 8.765 1.00 41.84 140 GLN B O 1
ATOM 2581 N N . ALA B 1 20 ? -3.465 62.999 7.160 1.00 43.44 141 ALA B N 1
ATOM 2582 C CA . ALA B 1 20 ? -4.668 63.448 7.861 1.00 43.61 141 ALA B CA 1
ATOM 2583 C C . ALA B 1 20 ? -5.672 62.307 8.044 1.00 43.33 141 ALA B C 1
ATOM 2584 O O . ALA B 1 20 ? -6.248 62.154 9.136 1.00 43.46 141 ALA B O 1
ATOM 2586 N N . LYS B 1 21 ? -5.920 61.521 6.978 1.00 36.69 142 LYS B N 1
ATOM 2587 C CA . LYS B 1 21 ? -6.934 60.472 7.062 1.00 37.06 142 LYS B CA 1
ATOM 2588 C C . LYS B 1 21 ? -6.549 59.404 8.070 1.00 39.01 142 LYS B C 1
ATOM 2589 O O . LYS B 1 21 ? -7.433 58.754 8.649 1.00 35.60 142 LYS B O 1
ATOM 2595 N N . GLU B 1 22 ? -5.250 59.205 8.297 1.00 38.88 143 GLU B N 1
ATOM 2596 C CA . GLU B 1 22 ? -4.836 58.126 9.203 1.00 41.58 143 GLU B CA 1
ATOM 2597 C C . GLU B 1 22 ? -5.496 58.273 10.578 1.00 36.13 143 GLU B C 1
ATOM 2598 O O . GLU B 1 22 ? -5.864 57.281 11.209 1.00 40.67 143 GLU B O 1
ATOM 2604 N N . SER B 1 23 ? -5.666 59.504 11.068 1.00 43.20 144 SER B N 1
ATOM 2605 C CA . SER B 1 23 ? -6.211 59.707 12.401 1.00 43.39 144 SER B CA 1
ATOM 2606 C C . SER B 1 23 ? -7.655 60.202 12.402 1.00 42.83 144 SER B C 1
ATOM 2607 O O . SER B 1 23 ? -8.193 60.561 13.469 1.00 42.43 144 SER B O 1
ATOM 2610 N N . HIS B 1 24 ? -8.281 60.247 11.245 1.00 36.73 145 HIS B N 1
ATOM 2611 C CA . HIS B 1 24 ? -9.653 60.689 11.196 1.00 36.78 145 HIS B CA 1
ATOM 2612 C C . HIS B 1 24 ? -10.579 59.617 11.772 1.00 31.52 145 HIS B C 1
ATOM 2613 O O . HIS B 1 24 ? -10.431 58.425 11.450 1.00 33.46 145 HIS B O 1
ATOM 2620 N N . PRO B 1 25 ? -11.590 60.008 12.534 1.00 37.55 146 PRO B N 1
ATOM 2621 C CA . PRO B 1 25 ? -12.447 59.017 13.198 1.00 33.31 146 PRO B CA 1
ATOM 2622 C C . PRO B 1 25 ? -13.232 58.136 12.259 1.00 40.03 146 PRO B C 1
ATOM 2623 O O . PRO B 1 25 ? -13.619 57.042 12.688 1.00 37.60 146 PRO B O 1
ATOM 2627 N N . THR B 1 26 ? -13.491 58.552 11.005 1.00 33.45 147 THR B N 1
ATOM 2628 C CA . THR B 1 26 ? -14.237 57.664 10.117 1.00 30.60 147 THR B CA 1
ATOM 2629 C C . THR B 1 26 ? -13.369 56.641 9.405 1.00 29.51 147 THR B C 1
ATOM 2630 O O . THR B 1 26 ? -13.913 55.713 8.781 1.00 31.21 147 THR B O 1
ATOM 2634 N N . THR B 1 27 ? -12.046 56.765 9.477 1.00 27.52 148 THR B N 1
ATOM 2635 C CA . THR B 1 27 ? -11.162 55.893 8.728 1.00 27.56 148 THR B CA 1
ATOM 2636 C C . THR B 1 27 ? -11.246 54.433 9.205 1.00 31.42 148 THR B C 1
ATOM 2637 O O . THR B 1 27 ? -11.249 54.163 10.405 1.00 29.38 148 THR B O 1
ATOM 2641 N N . VAL B 1 28 ? -11.346 53.516 8.266 1.00 27.66 149 VAL B N 1
ATOM 2642 C CA . VAL B 1 28 ? -11.427 52.089 8.539 1.00 26.31 149 VAL B CA 1
ATOM 2643 C C . VAL B 1 28 ? -10.042 51.474 8.352 1.00 24.88 149 VAL B C 1
ATOM 2644 O O . VAL B 1 28 ? -9.384 51.671 7.305 1.00 24.26 149 VAL B O 1
ATOM 2648 N N . TYR B 1 29 ? -9.629 50.617 9.309 1.00 24.36 150 TYR B N 1
ATOM 2649 C CA . TYR B 1 29 ? -8.395 49.865 9.162 1.00 24.77 150 TYR B CA 1
ATOM 2650 C C . TYR B 1 29 ? -8.679 48.378 9.104 1.00 26.55 150 TYR B C 1
ATOM 2651 O O . TYR B 1 29 ? -9.473 47.857 9.899 1.00 25.22 150 TYR B O 1
ATOM 2660 N N . LEU B 1 30 ? -8.018 47.680 8.172 1.00 24.79 151 LEU B N 1
ATOM 2661 C CA . LEU B 1 30 ? -8.038 46.221 8.124 1.00 21.12 151 LEU B CA 1
ATOM 2662 C C . LEU B 1 30 ? -6.679 45.764 8.626 1.00 24.22 151 LEU B C 1
ATOM 2663 O O . LEU B 1 30 ? -5.650 46.167 8.080 1.00 29.84 151 LEU B O 1
ATOM 2668 N N . LEU B 1 31 ? -6.658 44.938 9.685 1.00 24.87 152 LEU B N 1
ATOM 2669 C CA . LEU B 1 31 ? -5.395 44.524 10.281 1.00 27.29 152 LEU B CA 1
ATOM 2670 C C . LEU B 1 31 ? -4.919 43.219 9.676 1.00 26.04 152 LEU B C 1
ATOM 2671 O O . LEU B 1 31 ? -5.714 42.293 9.539 1.00 26.40 152 LEU B O 1
ATOM 2676 N N . PHE B 1 32 ? -3.631 43.147 9.308 1.00 21.40 153 PHE B N 1
ATOM 2677 C CA . PHE B 1 32 ? -3.078 41.918 8.762 1.00 23.41 153 PHE B CA 1
ATOM 2678 C C . PHE B 1 32 ? -1.911 41.455 9.610 1.00 27.51 153 PHE B C 1
ATOM 2679 O O . PHE B 1 32 ? -1.054 42.262 9.993 1.00 32.22 153 PHE B O 1
ATOM 2687 N N . SER B 1 33 ? -1.873 40.153 9.906 1.00 24.83 154 SER B N 1
ATOM 2688 C CA . SER B 1 33 ? -0.699 39.563 10.527 1.00 29.25 154 SER B CA 1
ATOM 2689 C C . SER B 1 33 ? -0.242 38.396 9.679 1.00 33.23 154 SER B C 1
ATOM 2690 O O . SER B 1 33 ? -1.037 37.486 9.406 1.00 33.25 154 SER B O 1
ATOM 2693 N N . ASP B 1 34 ? 1.027 38.445 9.246 1.00 31.19 155 ASP B N 1
ATOM 2694 C CA . ASP B 1 34 ? 1.620 37.447 8.342 1.00 36.82 155 ASP B CA 1
ATOM 2695 C C . ASP B 1 34 ? 0.723 37.244 7.120 1.00 31.54 155 ASP B C 1
ATOM 2696 O O . ASP B 1 34 ? 0.483 36.111 6.692 1.00 32.37 155 ASP B O 1
ATOM 2701 N N . LEU B 1 35 ? 0.206 38.360 6.597 1.00 29.12 156 LEU B N 1
ATOM 2702 C CA . LEU B 1 35 ? -0.624 38.450 5.382 1.00 27.22 156 LEU B CA 1
ATOM 2703 C C . LEU B 1 35 ? -2.039 37.895 5.561 1.00 31.94 156 LEU B C 1
ATOM 2704 O O . LEU B 1 35 ? -2.840 37.923 4.599 1.00 31.90 156 LEU B O 1
ATOM 2709 N N . ASN B 1 36 ? -2.422 37.525 6.809 1.00 28.65 157 ASN B N 1
ATOM 2710 C CA . ASN B 1 36 ? -3.746 37.000 7.134 1.00 30.96 157 ASN B CA 1
ATOM 2711 C C . ASN B 1 36 ? -4.624 38.138 7.683 1.00 32.03 157 ASN B C 1
ATOM 2712 O O . ASN B 1 36 ? -4.201 38.860 8.609 1.00 29.61 157 ASN B O 1
ATOM 2717 N N . PRO B 1 37 ? -5.835 38.344 7.172 1.00 29.58 158 PRO B N 1
ATOM 2718 C CA . PRO B 1 37 ? -6.674 39.443 7.652 1.00 27.85 158 PRO B CA 1
ATOM 2719 C C . PRO B 1 37 ? -7.368 39.100 8.965 1.00 28.77 158 PRO B C 1
ATOM 2720 O O . PRO B 1 37 ? -7.700 37.935 9.241 1.00 30.35 158 PRO B O 1
ATOM 2724 N N . LEU B 1 38 ? -7.575 40.149 9.770 1.00 25.51 159 LEU B N 1
ATOM 2725 C CA . LEU B 1 38 ? -8.331 40.026 10.998 1.00 27.24 159 LEU B CA 1
ATOM 2726 C C . LEU B 1 38 ? -9.824 40.008 10.697 1.00 32.71 159 LEU B C 1
ATOM 2727 O O . LEU B 1 38 ? -10.346 40.914 10.021 1.00 30.34 159 LEU B O 1
ATOM 2732 N N . VAL B 1 39 ? -10.503 38.966 11.168 1.00 29.00 160 VAL B N 1
ATOM 2733 C CA . VAL B 1 39 ? -11.909 38.717 10.877 1.00 26.87 160 VAL B CA 1
ATOM 2734 C C . VAL B 1 39 ? -12.664 38.377 12.155 1.00 33.07 160 VAL B C 1
ATOM 2735 O O . VAL B 1 39 ? -12.091 38.186 13.242 1.00 33.53 160 VAL B O 1
ATOM 2739 N N . THR B 1 40 ? -13.977 38.226 11.994 1.00 27.76 161 THR B N 1
ATOM 2740 C CA . THR B 1 40 ? -14.838 37.935 13.130 1.00 30.94 161 THR B CA 1
ATOM 2741 C C . THR B 1 40 ? -15.976 37.094 12.590 1.00 32.53 161 THR B C 1
ATOM 2742 O O . THR B 1 40 ? -16.263 37.122 11.392 1.00 35.17 161 THR B O 1
ATOM 2746 N N . LEU B 1 41 ? -16.606 36.328 13.465 1.00 33.48 162 LEU B N 1
ATOM 2747 C CA . LEU B 1 41 ? -17.697 35.442 13.085 1.00 40.43 162 LEU B CA 1
ATOM 2748 C C . LEU B 1 41 ? -19.019 35.959 13.634 1.00 49.17 162 LEU B C 1
ATOM 2749 O O . LEU B 1 41 ? -19.186 36.041 14.857 1.00 56.81 162 LEU B O 1
ATOM 2754 N N . GLY B 1 42 ? -19.993 36.179 12.758 1.00 50.47 163 GLY B N 1
ATOM 2755 C CA . GLY B 1 42 ? -21.285 36.573 13.298 1.00 56.42 163 GLY B CA 1
ATOM 2756 C C . GLY B 1 42 ? -21.206 37.993 13.830 1.00 59.93 163 GLY B C 1
ATOM 2757 O O . GLY B 1 42 ? -20.350 38.782 13.428 1.00 55.81 163 GLY B O 1
ATOM 2758 N N . GLY B 1 43 ? -22.114 38.332 14.749 1.00 66.85 164 GLY B N 1
ATOM 2759 C CA . GLY B 1 43 ? -22.034 39.620 15.405 1.00 69.97 164 GLY B CA 1
ATOM 2760 C C . GLY B 1 43 ? -22.820 40.753 14.774 1.00 73.15 164 GLY B C 1
ATOM 2761 O O . GLY B 1 43 ? -22.812 41.861 15.324 1.00 75.91 164 GLY B O 1
ATOM 2762 N N . ASN B 1 44 ? -23.467 40.533 13.630 1.00 73.51 165 ASN B N 1
ATOM 2763 C CA . ASN B 1 44 ? -24.516 41.430 13.148 1.00 74.36 165 ASN B CA 1
ATOM 2764 C C . ASN B 1 44 ? -25.551 40.582 12.415 1.00 73.60 165 ASN B C 1
ATOM 2765 O O . ASN B 1 44 ? -25.445 39.350 12.370 1.00 67.58 165 ASN B O 1
ATOM 2770 N N . LYS B 1 45 ? -26.559 41.252 11.837 1.00 78.45 166 LYS B N 1
ATOM 2771 C CA . LYS B 1 45 ? -27.719 40.540 11.294 1.00 85.40 166 LYS B CA 1
ATOM 2772 C C . LYS B 1 45 ? -27.371 39.725 10.048 1.00 93.08 166 LYS B C 1
ATOM 2773 O O . LYS B 1 45 ? -27.803 38.573 9.918 1.00 94.35 166 LYS B O 1
ATOM 2779 N N . GLU B 1 46 ? -26.616 40.303 9.107 1.00 97.08 167 GLU B N 1
ATOM 2780 C CA . GLU B 1 46 ? -26.337 39.582 7.866 1.00 99.74 167 GLU B CA 1
ATOM 2781 C C . GLU B 1 46 ? -25.554 38.305 8.137 1.00 95.92 167 GLU B C 1
ATOM 2782 O O . GLU B 1 46 ? -25.868 37.248 7.576 1.00 99.55 167 GLU B O 1
ATOM 2788 N N . SER B 1 47 ? -24.564 38.370 9.036 1.00 87.64 168 SER B N 1
ATOM 2789 C CA . SER B 1 47 ? -23.659 37.256 9.299 1.00 78.50 168 SER B CA 1
ATOM 2790 C C . SER B 1 47 ? -24.156 36.330 10.410 1.00 74.78 168 SER B C 1
ATOM 2791 O O . SER B 1 47 ? -23.333 35.680 11.077 1.00 64.13 168 SER B O 1
ATOM 2794 N N . SER B 1 48 ? -25.474 36.216 10.589 1.00 82.32 169 SER B N 1
ATOM 2795 C CA . SER B 1 48 ? -26.061 35.588 11.768 1.00 89.78 169 SER B CA 1
ATOM 2796 C C . SER B 1 48 ? -26.651 34.204 11.517 1.00 95.68 169 SER B C 1
ATOM 2797 O O . SER B 1 48 ? -26.254 33.257 12.202 1.00 95.50 169 SER B O 1
ATOM 2800 N N . GLN B 1 49 ? -27.583 34.059 10.554 1.00 98.84 170 GLN B N 1
ATOM 2801 C CA . GLN B 1 49 ? -28.435 32.861 10.454 1.00 101.39 170 GLN B CA 1
ATOM 2802 C C . GLN B 1 49 ? -27.637 31.563 10.516 1.00 92.85 170 GLN B C 1
ATOM 2803 O O . GLN B 1 49 ? -28.083 30.574 11.107 1.00 90.70 170 GLN B O 1
ATOM 2809 N N . GLN B 1 50 ? -26.490 31.531 9.853 1.00 85.04 171 GLN B N 1
ATOM 2810 C CA . GLN B 1 50 ? -25.408 30.630 10.183 1.00 76.15 171 GLN B CA 1
ATOM 2811 C C . GLN B 1 50 ? -24.194 31.530 10.300 1.00 64.75 171 GLN B C 1
ATOM 2812 O O . GLN B 1 50 ? -24.107 32.513 9.561 1.00 69.93 171 GLN B O 1
ATOM 2818 N N . PRO B 1 51 ? -23.274 31.271 11.227 1.00 49.94 172 PRO B N 1
ATOM 2819 C CA . PRO B 1 51 ? -22.235 32.277 11.514 1.00 46.41 172 PRO B CA 1
ATOM 2820 C C . PRO B 1 51 ? -21.358 32.489 10.291 1.00 51.27 172 PRO B C 1
ATOM 2821 O O . PRO B 1 51 ? -20.721 31.552 9.814 1.00 49.28 172 PRO B O 1
ATOM 2825 N N . GLU B 1 52 ? -21.329 33.723 9.776 1.00 47.79 173 GLU B N 1
ATOM 2826 C CA . GLU B 1 52 ? -20.500 34.021 8.613 1.00 49.13 173 GLU B CA 1
ATOM 2827 C C . GLU B 1 52 ? -19.265 34.827 8.981 1.00 42.00 173 GLU B C 1
ATOM 2828 O O . GLU B 1 52 ? -19.283 35.656 9.900 1.00 41.50 173 GLU B O 1
ATOM 2834 N N . VAL B 1 53 ? -18.188 34.549 8.249 1.00 38.36 174 VAL B N 1
ATOM 2835 C CA . VAL B 1 53 ? -16.914 35.238 8.429 1.00 32.43 174 VAL B CA 1
ATOM 2836 C C . VAL B 1 53 ? -17.005 36.620 7.800 1.00 33.26 174 VAL B C 1
ATOM 2837 O O . VAL B 1 53 ? -17.382 36.760 6.624 1.00 37.95 174 VAL B O 1
ATOM 2841 N N . ARG B 1 54 ? -16.616 37.650 8.556 1.00 31.78 175 ARG B N 1
ATOM 2842 C CA . ARG B 1 54 ? -16.543 38.991 7.961 1.00 30.63 175 ARG B CA 1
ATOM 2843 C C . ARG B 1 54 ? -15.302 39.723 8.468 1.00 30.31 175 ARG B C 1
ATOM 2844 O O . ARG B 1 54 ? -14.715 39.350 9.477 1.00 30.09 175 ARG B O 1
ATOM 2852 N N . LEU B 1 55 ? -14.898 40.776 7.752 1.00 29.72 176 LEU B N 1
ATOM 2853 C CA . LEU B 1 55 ? -13.725 41.536 8.167 1.00 26.60 176 LEU B CA 1
ATOM 2854 C C . LEU B 1 55 ? -13.951 42.226 9.494 1.00 30.33 176 LEU B C 1
ATOM 2855 O O . LEU B 1 55 ? -15.056 42.704 9.786 1.00 31.77 176 LEU B O 1
ATOM 2860 N N . CYS B 1 56 ? -12.907 42.276 10.323 1.00 29.23 177 CYS B N 1
ATOM 2861 C CA . CYS B 1 56 ? -13.021 42.990 11.599 1.00 31.63 177 CYS B CA 1
ATOM 2862 C C . CYS B 1 56 ? -12.565 44.411 11.291 1.00 35.32 177 CYS B C 1
ATOM 2863 O O . CYS B 1 56 ? -11.378 44.666 11.084 1.00 41.92 177 CYS B O 1
ATOM 2866 N N . GLN B 1 57 ? -13.520 45.342 11.170 1.00 31.08 178 GLN B N 1
ATOM 2867 C CA . GLN B 1 57 ? -13.169 46.702 10.775 1.00 29.98 178 GLN B CA 1
ATOM 2868 C C . GLN B 1 57 ? -12.740 47.485 12.008 1.00 32.20 178 GLN B C 1
ATOM 2869 O O . GLN B 1 57 ? -13.504 47.597 12.975 1.00 38.85 178 GLN B O 1
ATOM 2875 N N . LEU B 1 58 ? -11.510 47.968 12.003 1.00 28.74 179 LEU B N 1
ATOM 2876 C CA . LEU B 1 58 ? -10.999 48.742 13.118 1.00 27.62 179 LEU B CA 1
ATOM 2877 C C . LEU B 1 58 ? -10.977 50.244 12.784 1.00 31.60 179 LEU B C 1
ATOM 2878 O O . LEU B 1 58 ? -11.062 50.654 11.626 1.00 29.63 179 LEU B O 1
ATOM 2883 N N . ASN B 1 59 ? -10.829 51.069 13.813 1.00 30.95 180 ASN B N 1
ATOM 2884 C CA . ASN B 1 59 ? -10.652 52.485 13.593 1.00 30.68 180 ASN B CA 1
ATOM 2885 C C . ASN B 1 59 ? -9.358 52.936 14.239 1.00 35.60 180 ASN B C 1
ATOM 2886 O O . ASN B 1 59 ? -8.675 52.171 14.902 1.00 32.29 180 ASN B O 1
ATOM 2891 N N . TYR B 1 60 ? -9.053 54.230 14.069 1.00 32.38 181 TYR B N 1
ATOM 2892 C CA . TYR B 1 60 ? -7.822 54.795 14.624 1.00 32.55 181 TYR B CA 1
ATOM 2893 C C . TYR B 1 60 ? -7.596 54.470 16.100 1.00 36.04 181 TYR B C 1
ATOM 2894 O O . TYR B 1 60 ? -6.472 54.080 16.443 1.00 36.92 181 TYR B O 1
ATOM 2903 N N . PRO B 1 61 ? -8.573 54.603 17.017 1.00 37.22 182 PRO B N 1
ATOM 2904 C CA . PRO B 1 61 ? -8.276 54.280 18.436 1.00 40.60 182 PRO B CA 1
ATOM 2905 C C . PRO B 1 61 ? -7.849 52.828 18.649 1.00 40.35 182 PRO B C 1
ATOM 2906 O O . PRO B 1 61 ? -7.136 52.537 19.617 1.00 45.61 182 PRO B O 1
ATOM 2910 N N . ASP B 1 62 ? -8.223 51.920 17.743 1.00 34.02 183 ASP B N 1
ATOM 2911 C CA . ASP B 1 62 ? -7.787 50.519 17.840 1.00 34.52 183 ASP B CA 1
ATOM 2912 C C . ASP B 1 62 ? -6.351 50.316 17.394 1.00 37.26 183 ASP B C 1
ATOM 2913 O O . ASP B 1 62 ? -5.706 49.360 17.846 1.00 38.10 183 ASP B O 1
ATOM 2918 N N . VAL B 1 63 ? -5.830 51.165 16.514 1.00 33.24 184 VAL B N 1
ATOM 2919 C CA . VAL B 1 63 ? -4.552 50.890 15.860 1.00 33.43 184 VAL B CA 1
ATOM 2920 C C . VAL B 1 63 ? -3.516 51.980 16.086 1.00 33.84 184 VAL B C 1
ATOM 2921 O O . VAL B 1 63 ? -2.379 51.837 15.612 1.00 34.55 184 VAL B O 1
ATOM 2925 N N . LYS B 1 64 ? -3.858 53.040 16.817 1.00 34.23 185 LYS B N 1
ATOM 2926 C CA . LYS B 1 64 ? -2.973 54.198 16.939 1.00 35.54 185 LYS B CA 1
ATOM 2927 C C . LYS B 1 64 ? -1.573 53.838 17.435 1.00 38.28 185 LYS B C 1
ATOM 2928 O O . LYS B 1 64 ? -0.583 54.474 17.044 1.00 43.37 185 LYS B O 1
ATOM 2934 N N . GLY B 1 65 ? -1.464 52.840 18.303 1.00 33.24 186 GLY B N 1
ATOM 2935 C CA . GLY B 1 65 ? -0.157 52.485 18.822 1.00 39.24 186 GLY B CA 1
ATOM 2936 C C . GLY B 1 65 ? 0.710 51.840 17.758 1.00 40.12 186 GLY B C 1
ATOM 2937 O O . GLY B 1 65 ? 1.935 51.999 17.762 1.00 43.73 186 GLY B O 1
ATOM 2938 N N . TYR B 1 66 ? 0.097 51.069 16.862 1.00 35.29 187 TYR B N 1
ATOM 2939 C CA . TYR B 1 66 ? 0.884 50.511 15.758 1.00 37.62 187 TYR B CA 1
ATOM 2940 C C . TYR B 1 66 ? 1.349 51.623 14.834 1.00 33.74 187 TYR B C 1
ATOM 2941 O O . TYR B 1 66 ? 2.507 51.636 14.402 1.00 37.52 187 TYR B O 1
ATOM 2950 N N . LEU B 1 67 ? 0.459 52.570 14.532 1.00 34.52 188 LEU B N 1
ATOM 2951 C CA . LEU B 1 67 ? 0.781 53.648 13.596 1.00 33.33 188 LEU B CA 1
ATOM 2952 C C . LEU B 1 67 ? 1.890 54.543 14.107 1.00 41.43 188 LEU B C 1
ATOM 2953 O O . LEU B 1 67 ? 2.580 55.191 13.307 1.00 44.05 188 LEU B O 1
ATOM 2958 N N . ALA B 1 68 ? 2.045 54.630 15.418 1.00 43.38 189 ALA B N 1
ATOM 2959 C CA . ALA B 1 68 ? 3.079 55.472 16.014 1.00 39.39 189 ALA B CA 1
ATOM 2960 C C . ALA B 1 68 ? 4.457 54.827 15.983 1.00 40.23 189 ALA B C 1
ATOM 2961 O O . ALA B 1 68 ? 5.399 55.395 16.538 1.00 43.08 189 ALA B O 1
ATOM 2963 N N . GLN B 1 69 ? 4.583 53.652 15.362 1.00 48.13 190 GLN B N 1
ATOM 2964 C CA . GLN B 1 69 ? 5.863 52.991 15.113 1.00 45.26 190 GLN B CA 1
ATOM 2965 C C . GLN B 1 69 ? 5.928 52.641 13.621 1.00 39.94 190 GLN B C 1
ATOM 2966 O O . GLN B 1 69 ? 5.822 51.466 13.218 1.00 38.06 190 GLN B O 1
ATOM 2972 N N . PRO B 1 70 ? 6.042 53.660 12.762 1.00 35.49 191 PRO B N 1
ATOM 2973 C CA . PRO B 1 70 ? 5.958 53.418 11.310 1.00 35.53 191 PRO B CA 1
ATOM 2974 C C . PRO B 1 70 ? 7.040 52.484 10.789 1.00 36.87 191 PRO B C 1
ATOM 2975 O O . PRO B 1 70 ? 6.826 51.823 9.771 1.00 37.86 191 PRO B O 1
ATOM 2979 N N . GLU B 1 71 ? 8.169 52.362 11.466 1.00 39.43 192 GLU B N 1
ATOM 2980 C CA . GLU B 1 71 ? 9.215 51.495 10.942 1.00 42.17 192 GLU B CA 1
ATOM 2981 C C . GLU B 1 71 ? 8.910 50.021 11.144 1.00 42.81 192 GLU B C 1
ATOM 2982 O O . GLU B 1 71 ? 9.650 49.177 10.620 1.00 44.91 192 GLU B O 1
ATOM 2988 N N . LYS B 1 72 ? 7.843 49.697 11.878 1.00 40.19 193 LYS B N 1
ATOM 2989 C CA . LYS B 1 72 ? 7.474 48.331 12.215 1.00 36.96 193 LYS B CA 1
ATOM 2990 C C . LYS B 1 72 ? 6.176 47.890 11.554 1.00 34.81 193 LYS B C 1
ATOM 2991 O O . LYS B 1 72 ? 5.605 46.877 11.953 1.00 40.19 193 LYS B O 1
ATOM 2997 N N . ILE B 1 73 ? 5.649 48.659 10.618 1.00 30.51 194 ILE B N 1
ATOM 2998 C CA . ILE B 1 73 ? 4.341 48.363 10.059 1.00 26.80 194 ILE B CA 1
ATOM 2999 C C . ILE B 1 73 ? 4.432 48.567 8.558 1.00 28.74 194 ILE B C 1
ATOM 3000 O O . ILE B 1 73 ? 5.379 49.180 8.042 1.00 30.56 194 ILE B O 1
ATOM 3005 N N . THR B 1 74 ? 3.424 48.052 7.856 1.00 27.21 195 THR B N 1
ATOM 3006 C CA . THR B 1 74 ? 3.267 48.324 6.440 1.00 26.06 195 THR B CA 1
ATOM 3007 C C . THR B 1 74 ? 1.859 48.812 6.227 1.00 26.62 195 THR B C 1
ATOM 3008 O O . THR B 1 74 ? 0.899 48.071 6.471 1.00 24.91 195 THR B O 1
ATOM 3012 N N . LEU B 1 75 ? 1.727 50.076 5.816 1.00 24.96 196 LEU B N 1
ATOM 3013 C CA . LEU B 1 75 ? 0.443 50.749 5.685 1.00 24.71 196 LEU B CA 1
ATOM 3014 C C . LEU B 1 75 ? 0.122 50.951 4.199 1.00 26.60 196 LEU B C 1
ATOM 3015 O O . LEU B 1 75 ? 0.914 51.539 3.470 1.00 27.38 196 LEU B O 1
ATOM 3020 N N . VAL B 1 76 ? -1.042 50.486 3.760 1.00 23.13 197 VAL B N 1
ATOM 3021 C CA . VAL B 1 76 ? -1.443 50.570 2.354 1.00 21.18 197 VAL B CA 1
ATOM 3022 C C . VAL B 1 76 ? -2.780 51.268 2.274 1.00 25.66 197 VAL B C 1
ATOM 3023 O O . VAL B 1 76 ? -3.751 50.789 2.871 1.00 26.29 197 VAL B O 1
ATOM 3027 N N . PHE B 1 77 ? -2.863 52.348 1.481 1.00 22.20 198 PHE B N 1
ATOM 3028 C CA . PHE B 1 77 ? -4.133 53.037 1.266 1.00 22.69 198 PHE B CA 1
ATOM 3029 C C . PHE B 1 77 ? -4.977 52.247 0.277 1.00 24.18 198 PHE B C 1
ATOM 3030 O O . PHE B 1 77 ? -4.583 52.076 -0.882 1.00 24.68 198 PHE B O 1
ATOM 3038 N N . LEU B 1 78 ? -6.119 51.742 0.727 1.00 21.85 199 LEU B N 1
ATOM 3039 C CA . LEU B 1 78 ? -6.972 50.909 -0.137 1.00 20.21 199 LEU B CA 1
ATOM 3040 C C . LEU B 1 78 ? -7.932 51.722 -0.985 1.00 21.31 199 LEU B C 1
ATOM 3041 O O . LEU B 1 78 ? -8.278 51.290 -2.103 1.00 22.30 199 LEU B O 1
ATOM 3046 N N . GLY B 1 79 ? -8.415 52.912 -0.490 1.00 24.63 200 GLY B N 1
ATOM 3047 C CA . GLY B 1 79 ? -9.403 53.651 -1.260 1.00 24.19 200 GLY B CA 1
ATOM 3048 C C . GLY B 1 79 ? -10.372 54.336 -0.318 1.00 24.94 200 GLY B C 1
ATOM 3049 O O . GLY B 1 79 ? -10.114 54.408 0.882 1.00 25.47 200 GLY B O 1
ATOM 3050 N N . VAL B 1 80 ? -11.488 54.815 -0.877 1.00 25.46 201 VAL B N 1
ATOM 3051 C CA . VAL B 1 80 ? -12.526 55.433 -0.060 1.00 24.04 201 VAL B CA 1
ATOM 3052 C C . VAL B 1 80 ? -13.861 54.767 -0.359 1.00 28.23 201 VAL B C 1
ATOM 3053 O O . VAL B 1 80 ? -14.087 54.227 -1.437 1.00 26.74 201 VAL B O 1
ATOM 3057 N N . GLU B 1 81 ? -14.780 54.874 0.582 1.00 28.26 202 GLU B N 1
ATOM 3058 C CA . GLU B 1 81 ? -16.110 54.348 0.353 1.00 30.63 202 GLU B CA 1
ATOM 3059 C C . GLU B 1 81 ? -16.796 55.048 -0.790 1.00 28.36 202 GLU B C 1
ATOM 3060 O O . GLU B 1 81 ? -16.537 56.218 -1.106 1.00 30.47 202 GLU B O 1
ATOM 3066 N N . LEU B 1 82 ? -17.773 54.354 -1.364 1.00 33.89 203 LEU B N 1
ATOM 3067 C CA . LEU B 1 82 ? -18.400 54.870 -2.572 1.00 38.68 203 LEU B CA 1
ATOM 3068 C C . LEU B 1 82 ? -19.347 56.040 -2.310 1.00 44.61 203 LEU B C 1
ATOM 3069 O O . LEU B 1 82 ? -19.571 56.837 -3.218 1.00 46.85 203 LEU B O 1
ATOM 3074 N N . GLU B 1 83 ? -19.904 56.165 -1.111 1.00 47.65 204 GLU B N 1
ATOM 3075 C CA . GLU B 1 83 ? -20.772 57.283 -0.734 1.00 54.18 204 GLU B CA 1
ATOM 3076 C C . GLU B 1 83 ? -20.020 58.241 0.178 1.00 50.49 204 GLU B C 1
ATOM 3077 O O . GLU B 1 83 ? -19.337 57.812 1.101 1.00 46.94 204 GLU B O 1
ATOM 3083 N N . MET B 1 84 ? -20.144 59.541 -0.050 1.00 54.38 205 MET B N 1
ATOM 3084 C CA . MET B 1 84 ? -19.505 60.448 0.901 1.00 59.89 205 MET B CA 1
ATOM 3085 C C . MET B 1 84 ? -20.469 60.826 2.023 1.00 53.41 205 MET B C 1
ATOM 3086 O O . MET B 1 84 ? -21.679 60.928 1.814 1.00 57.24 205 MET B O 1
ATOM 3091 N N . ARG B 1 85 ? -19.917 60.996 3.225 1.00 53.67 206 ARG B N 1
ATOM 3092 C CA . ARG B 1 85 ? -20.682 61.430 4.398 1.00 61.96 206 ARG B CA 1
ATOM 3093 C C . ARG B 1 85 ? -20.969 62.928 4.339 1.00 64.64 206 ARG B C 1
ATOM 3094 O O . ARG B 1 85 ? -20.266 63.691 3.672 1.00 62.46 206 ARG B O 1
ATOM 3102 N N . LYS B 1 86 ? -21.997 63.346 5.086 1.00 69.01 207 LYS B N 1
ATOM 3103 C CA . LYS B 1 86 ? -22.419 64.743 5.174 1.00 72.31 207 LYS B CA 1
ATOM 3104 C C . LYS B 1 86 ? -21.251 65.676 5.453 1.00 70.93 207 LYS B C 1
ATOM 3105 O O . LYS B 1 86 ? -20.752 65.738 6.568 1.00 70.79 207 LYS B O 1
ATOM 3111 N N . ALA B 1 99 ? -8.714 66.750 3.731 1.00 49.08 220 ALA B N 1
ATOM 3112 C CA . ALA B 1 99 ? -8.872 66.370 5.136 1.00 60.78 220 ALA B CA 1
ATOM 3113 C C . ALA B 1 99 ? -10.312 66.006 5.462 1.00 67.67 220 ALA B C 1
ATOM 3114 O O . ALA B 1 99 ? -10.670 64.831 5.542 1.00 66.25 220 ALA B O 1
ATOM 3116 N N . ALA B 1 100 ? -11.129 67.041 5.681 1.00 75.11 221 ALA B N 1
ATOM 3117 C CA . ALA B 1 100 ? -12.552 66.873 5.986 1.00 68.34 221 ALA B CA 1
ATOM 3118 C C . ALA B 1 100 ? -13.363 67.112 4.709 1.00 68.63 221 ALA B C 1
ATOM 3119 O O . ALA B 1 100 ? -14.010 68.140 4.519 1.00 68.01 221 ALA B O 1
ATOM 3121 N N . ASP B 1 101 ? -13.332 66.097 3.837 1.00 63.11 222 ASP B N 1
ATOM 3122 C CA . ASP B 1 101 ? -13.911 66.117 2.498 1.00 54.42 222 ASP B CA 1
ATOM 3123 C C . ASP B 1 101 ? -15.074 65.136 2.341 1.00 44.68 222 ASP B C 1
ATOM 3124 O O . ASP B 1 101 ? -15.506 64.877 1.213 1.00 50.59 222 ASP B O 1
ATOM 3129 N N . GLY B 1 102 ? -15.571 64.559 3.427 1.00 45.14 223 GLY B N 1
ATOM 3130 C CA . GLY B 1 102 ? -16.655 63.608 3.346 1.00 45.09 223 GLY B CA 1
ATOM 3131 C C . GLY B 1 102 ? -16.250 62.213 2.897 1.00 42.16 223 GLY B C 1
ATOM 3132 O O . GLY B 1 102 ? -17.078 61.299 2.970 1.00 45.70 223 GLY B O 1
ATOM 3133 N N . LEU B 1 103 ? -15.001 62.016 2.487 1.00 35.55 224 LEU B N 1
ATOM 3134 C CA . LEU B 1 103 ? -14.537 60.719 2.002 1.00 31.71 224 LEU B CA 1
ATOM 3135 C C . LEU B 1 103 ? -14.151 59.819 3.173 1.00 33.83 224 LEU B C 1
ATOM 3136 O O . LEU B 1 103 ? -13.415 60.246 4.062 1.00 39.61 224 LEU B O 1
ATOM 3141 N N . VAL B 1 104 ? -14.598 58.563 3.163 1.00 30.47 225 VAL B N 1
ATOM 3142 C CA . VAL B 1 104 ? -14.268 57.629 4.245 1.00 32.63 225 VAL B CA 1
ATOM 3143 C C . VAL B 1 104 ? -13.131 56.708 3.789 1.00 30.83 225 VAL B C 1
ATOM 3144 O O . VAL B 1 104 ? -13.336 55.810 2.957 1.00 28.12 225 VAL B O 1
ATOM 3148 N N . ALA B 1 105 ? -11.913 56.907 4.314 1.00 25.19 226 ALA B N 1
ATOM 3149 C CA . ALA B 1 105 ? -10.754 56.206 3.833 1.00 23.54 226 ALA B CA 1
ATOM 3150 C C . ALA B 1 105 ? -10.605 54.840 4.480 1.00 26.27 226 ALA B C 1
ATOM 3151 O O . ALA B 1 105 ? -10.979 54.626 5.626 1.00 27.29 226 ALA B O 1
ATOM 3153 N N . TRP B 1 106 ? -10.109 53.891 3.687 1.00 22.01 227 TRP B N 1
ATOM 3154 C CA . TRP B 1 106 ? -9.747 52.558 4.186 1.00 23.20 227 TRP B CA 1
ATOM 3155 C C . TRP B 1 106 ? -8.256 52.345 4.001 1.00 21.30 227 TRP B C 1
ATOM 3156 O O . TRP B 1 106 ? -7.704 52.628 2.921 1.00 20.54 227 TRP B O 1
ATOM 3167 N N . PHE B 1 107 ? -7.611 51.734 5.022 1.00 22.30 228 PHE B N 1
ATOM 3168 C CA . PHE B 1 107 ? -6.228 51.323 4.929 1.00 21.90 228 PHE B CA 1
ATOM 3169 C C . PHE B 1 107 ? -6.092 49.855 5.343 1.00 24.19 228 PHE B C 1
ATOM 3170 O O . PHE B 1 107 ? -6.846 49.380 6.197 1.00 25.98 228 PHE B O 1
ATOM 3178 N N . ALA B 1 108 ? -5.088 49.207 4.802 1.00 22.14 229 ALA B N 1
ATOM 3179 C CA . ALA B 1 108 ? -4.618 47.905 5.293 1.00 21.55 229 ALA B CA 1
ATOM 3180 C C . ALA B 1 108 ? -3.364 48.150 6.123 1.00 24.35 229 ALA B C 1
ATOM 3181 O O . ALA B 1 108 ? -2.464 48.889 5.695 1.00 24.01 229 ALA B O 1
ATOM 3183 N N . LEU B 1 109 ? -3.284 47.510 7.302 1.00 23.93 230 LEU B N 1
ATOM 3184 C CA . LEU B 1 109 ? -2.184 47.762 8.209 1.00 25.43 230 LEU B CA 1
ATOM 3185 C C . LEU B 1 109 ? -1.579 46.402 8.519 1.00 26.42 230 LEU B C 1
ATOM 3186 O O . LEU B 1 109 ? -2.183 45.630 9.275 1.00 29.66 230 LEU B O 1
ATOM 3191 N N . GLY B 1 110 ? -0.394 46.147 7.967 1.00 26.62 231 GLY B N 1
ATOM 3192 C CA . GLY B 1 110 ? 0.383 44.953 8.338 1.00 28.11 231 GLY B CA 1
ATOM 3193 C C . GLY B 1 110 ? 1.260 45.208 9.547 1.00 34.36 231 GLY B C 1
ATOM 3194 O O . GLY B 1 110 ? 1.976 46.216 9.601 1.00 32.17 231 GLY B O 1
ATOM 3195 N N . ILE B 1 111 ? 1.184 44.296 10.544 1.00 33.88 232 ILE B N 1
ATOM 3196 C CA . ILE B 1 111 ? 1.901 44.460 11.801 1.00 36.83 232 ILE B CA 1
ATOM 3197 C C . ILE B 1 111 ? 2.752 43.229 12.111 1.00 44.35 232 ILE B C 1
ATOM 3198 O O . ILE B 1 111 ? 2.541 42.139 11.575 1.00 43.87 232 ILE B O 1
ATOM 3203 N N . GLU B 1 112 ? 3.690 43.428 13.055 1.00 39.60 233 GLU B N 1
ATOM 3204 C CA . GLU B 1 112 ? 4.631 42.392 13.471 1.00 48.44 233 GLU B CA 1
ATOM 3205 C C . GLU B 1 112 ? 3.946 41.343 14.344 1.00 49.26 233 GLU B C 1
ATOM 3206 O O . GLU B 1 112 ? 2.902 41.605 14.938 1.00 43.06 233 GLU B O 1
ATOM 3212 N N . PRO B 1 113 ? 4.524 40.142 14.456 1.00 53.40 234 PRO B N 1
ATOM 3213 C CA . PRO B 1 113 ? 3.838 39.106 15.256 1.00 46.60 234 PRO B CA 1
ATOM 3214 C C . PRO B 1 113 ? 3.692 39.455 16.729 1.00 49.22 234 PRO B C 1
ATOM 3215 O O . PRO B 1 113 ? 2.646 39.149 17.321 1.00 51.25 234 PRO B O 1
ATOM 3219 N N . GLY B 1 114 ? 4.714 40.045 17.354 1.00 51.79 235 GLY B N 1
ATOM 3220 C CA . GLY B 1 114 ? 4.545 40.472 18.735 1.00 55.01 235 GLY B CA 1
ATOM 3221 C C . GLY B 1 114 ? 3.321 41.360 18.889 1.00 52.59 235 GLY B C 1
ATOM 3222 O O . GLY B 1 114 ? 2.495 41.160 19.785 1.00 60.16 235 GLY B O 1
ATOM 3223 N N . ALA B 1 115 ? 3.161 42.321 17.976 1.00 49.71 236 ALA B N 1
ATOM 3224 C CA . ALA B 1 115 ? 2.040 43.242 18.090 1.00 52.27 236 ALA B CA 1
ATOM 3225 C C . ALA B 1 115 ? 0.715 42.518 17.889 1.00 52.08 236 ALA B C 1
ATOM 3226 O O . ALA B 1 115 ? -0.296 42.863 18.513 1.00 52.88 236 ALA B O 1
ATOM 3228 N N . ALA B 1 116 ? 0.699 41.509 17.015 1.00 45.25 237 ALA B N 1
ATOM 3229 C CA . ALA B 1 116 ? -0.551 40.820 16.715 1.00 43.41 237 ALA B CA 1
ATOM 3230 C C . ALA B 1 116 ? -0.997 39.983 17.898 1.00 52.10 237 ALA B C 1
ATOM 3231 O O . ALA B 1 116 ? -2.203 39.833 18.134 1.00 56.22 237 ALA B O 1
ATOM 3233 N N . GLU B 1 117 ? -0.036 39.396 18.618 1.00 52.98 238 GLU B N 1
ATOM 3234 C CA . GLU B 1 117 ? -0.376 38.646 19.816 1.00 55.55 238 GLU B CA 1
ATOM 3235 C C . GLU B 1 117 ? -1.014 39.551 20.863 1.00 62.53 238 GLU B C 1
ATOM 3236 O O . GLU B 1 117 ? -2.002 39.174 21.507 1.00 60.72 238 GLU B O 1
ATOM 3242 N N . GLU B 1 118 ? -0.422 40.733 21.080 1.00 67.14 239 GLU B N 1
ATOM 3243 C CA . GLU B 1 118 ? -0.956 41.685 22.050 1.00 74.62 239 GLU B CA 1
ATOM 3244 C C . GLU B 1 118 ? -2.340 42.169 21.635 1.00 66.67 239 GLU B C 1
ATOM 3245 O O . GLU B 1 118 ? -3.160 42.528 22.485 1.00 69.37 239 GLU B O 1
ATOM 3251 N N . PHE B 1 119 ? -2.627 42.154 20.341 1.00 59.57 240 PHE B N 1
ATOM 3252 C CA . PHE B 1 119 ? -3.973 42.477 19.878 1.00 58.35 240 PHE B CA 1
ATOM 3253 C C . PHE B 1 119 ? -4.957 41.341 20.143 1.00 60.17 240 PHE B C 1
ATOM 3254 O O . PHE B 1 119 ? -6.075 41.588 20.618 1.00 60.76 240 PHE B O 1
ATOM 3262 N N . LYS B 1 120 ? -4.554 40.095 19.840 1.00 57.55 241 LYS B N 1
ATOM 3263 C CA . LYS B 1 120 ? -5.430 38.937 20.026 1.00 60.28 241 LYS B CA 1
ATOM 3264 C C . LYS B 1 120 ? -5.870 38.794 21.487 1.00 67.79 241 LYS B C 1
ATOM 3265 O O . LYS B 1 120 ? -6.983 38.328 21.758 1.00 67.19 241 LYS B O 1
ATOM 3271 N N . GLN B 1 121 ? -5.015 39.186 22.434 1.00 76.31 242 GLN B N 1
ATOM 3272 C CA . GLN B 1 121 ? -5.411 39.225 23.840 1.00 87.07 242 GLN B CA 1
ATOM 3273 C C . GLN B 1 121 ? -6.301 40.421 24.161 1.00 93.85 242 GLN B C 1
ATOM 3274 O O . GLN B 1 121 ? -7.002 40.395 25.176 1.00 98.35 242 GLN B O 1
ATOM 3280 N N . ARG B 1 122 ? -6.283 41.463 23.331 1.00 96.40 243 ARG B N 1
ATOM 3281 C CA . ARG B 1 122 ? -7.092 42.658 23.540 1.00 99.61 243 ARG B CA 1
ATOM 3282 C C . ARG B 1 122 ? -8.510 42.505 23.000 1.00 96.60 243 ARG B C 1
ATOM 3283 O O . ARG B 1 122 ? -9.455 43.040 23.587 1.00 99.58 243 ARG B O 1
ATOM 3291 N N . HIS B 1 123 ? -8.687 41.788 21.894 1.00 90.98 244 HIS B N 1
ATOM 3292 C CA . HIS B 1 123 ? -9.999 41.602 21.279 1.00 87.26 244 HIS B CA 1
ATOM 3293 C C . HIS B 1 123 ? -10.223 40.116 21.080 1.00 84.20 244 HIS B C 1
ATOM 3294 O O . HIS B 1 123 ? -9.569 39.493 20.239 1.00 85.11 244 HIS B O 1
ATOM 3301 N N . GLU B 1 124 ? -11.148 39.554 21.854 1.00 79.72 245 GLU B N 1
ATOM 3302 C CA . GLU B 1 124 ? -11.333 38.111 21.864 1.00 78.41 245 GLU B CA 1
ATOM 3303 C C . GLU B 1 124 ? -12.236 37.638 20.740 1.00 63.56 245 GLU B C 1
ATOM 3304 O O . GLU B 1 124 ? -12.115 36.495 20.292 1.00 65.01 245 GLU B O 1
ATOM 3310 N N . ASN B 1 125 ? -13.134 38.494 20.272 1.00 56.92 246 ASN B N 1
ATOM 3311 C CA . ASN B 1 125 ? -14.071 38.119 19.227 1.00 57.17 246 ASN B CA 1
ATOM 3312 C C . ASN B 1 125 ? -13.462 38.126 17.825 1.00 53.34 246 ASN B C 1
ATOM 3313 O O . ASN B 1 125 ? -14.091 37.595 16.900 1.00 52.74 246 ASN B O 1
ATOM 3318 N N . CYS B 1 126 ? -12.293 38.739 17.625 1.00 47.04 247 CYS B N 1
ATOM 3319 C CA . CYS B 1 126 ? -11.656 38.784 16.307 1.00 39.74 247 CYS B CA 1
ATOM 3320 C C . CYS B 1 126 ? -10.419 37.905 16.275 1.00 42.74 247 CYS B C 1
ATOM 3321 O O . CYS B 1 126 ? -9.707 37.789 17.273 1.00 43.80 247 CYS B O 1
ATOM 3324 N N . TYR B 1 127 ? -10.139 37.323 15.099 1.00 40.31 248 TYR B N 1
ATOM 3325 C CA . TYR B 1 127 ? -9.035 36.388 14.962 1.00 41.11 248 TYR B CA 1
ATOM 3326 C C . TYR B 1 127 ? -8.474 36.525 13.557 1.00 35.81 248 TYR B C 1
ATOM 3327 O O . TYR B 1 127 ? -9.164 36.992 12.660 1.00 35.29 248 TYR B O 1
ATOM 3336 N N . PHE B 1 128 ? -7.224 36.113 13.360 1.00 36.94 249 PHE B N 1
ATOM 3337 C CA . PHE B 1 128 ? -6.636 36.160 12.021 1.00 35.22 249 PHE B CA 1
ATOM 3338 C C . PHE B 1 128 ? -6.984 34.909 11.222 1.00 37.19 249 PHE B C 1
ATOM 3339 O O . PHE B 1 128 ? -6.846 33.774 11.712 1.00 39.15 249 PHE B O 1
ATOM 3347 N N . LEU B 1 129 ? -7.479 35.142 10.021 1.00 35.32 250 LEU B N 1
ATOM 3348 C CA . LEU B 1 129 ? -7.957 34.099 9.124 1.00 33.70 250 LEU B CA 1
ATOM 3349 C C . LEU B 1 129 ? -6.799 33.311 8.560 1.00 35.30 250 LEU B C 1
ATOM 3350 O O . LEU B 1 129 ? -5.955 33.889 7.869 1.00 41.75 250 LEU B O 1
ATOM 3355 N N . HIS B 1 130 ? -6.826 31.993 8.719 1.00 35.29 251 HIS B N 1
ATOM 3356 C CA . HIS B 1 130 ? -5.786 31.156 8.150 1.00 40.86 251 HIS B CA 1
ATOM 3357 C C . HIS B 1 130 ? -6.286 29.721 8.135 1.00 47.11 251 HIS B C 1
ATOM 3358 O O . HIS B 1 130 ? -7.239 29.383 8.854 1.00 42.71 251 HIS B O 1
ATOM 3365 N N . PRO B 1 131 ? -5.733 28.874 7.251 1.00 47.21 252 PRO B N 1
ATOM 3366 C CA . PRO B 1 131 ? -4.793 29.260 6.197 1.00 44.38 252 PRO B CA 1
ATOM 3367 C C . PRO B 1 131 ? -5.542 29.973 5.061 1.00 47.28 252 PRO B C 1
ATOM 3368 O O . PRO B 1 131 ? -6.761 29.837 4.957 1.00 46.93 252 PRO B O 1
ATOM 3372 N N . PRO B 1 132 ? -4.816 30.717 4.222 1.00 42.00 253 PRO B N 1
ATOM 3373 C CA . PRO B 1 132 ? -5.500 31.501 3.166 1.00 42.44 253 PRO B CA 1
ATOM 3374 C C . PRO B 1 132 ? -6.324 30.649 2.210 1.00 49.09 253 PRO B C 1
ATOM 3375 O O . PRO B 1 132 ? -7.459 31.017 1.888 1.00 50.87 253 PRO B O 1
ATOM 3379 N N . MET B 1 133 ? -5.784 29.508 1.723 1.00 50.64 254 MET B N 1
ATOM 3380 C CA . MET B 1 133 ? -6.740 28.725 0.953 1.00 55.61 254 MET B CA 1
ATOM 3381 C C . MET B 1 133 ? -7.212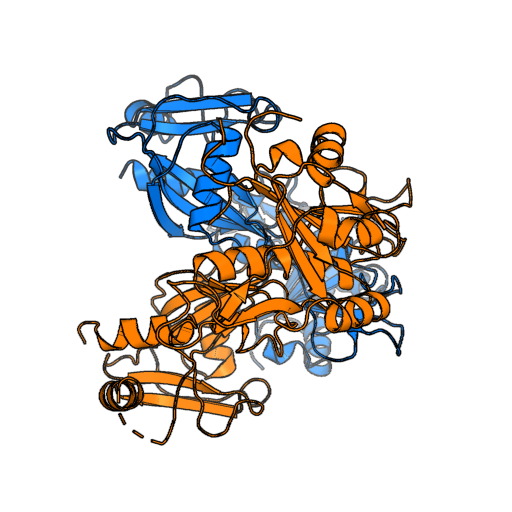 27.566 1.810 1.00 50.45 254 MET B C 1
ATOM 3382 O O . MET B 1 133 ? -6.363 26.856 2.370 1.00 49.51 254 MET B O 1
ATOM 3387 N N . PRO B 1 134 ? -8.531 27.318 1.952 1.00 42.40 255 PRO B N 1
ATOM 3388 C CA . PRO B 1 134 ? -9.655 28.003 1.318 1.00 40.57 255 PRO B CA 1
ATOM 3389 C C . PRO B 1 134 ? -10.364 29.007 2.195 1.00 37.89 255 PRO B C 1
ATOM 3390 O O . PRO B 1 134 ? -11.504 29.340 1.877 1.00 36.42 255 PRO B O 1
ATOM 3394 N N . ALA B 1 135 ? -9.741 29.487 3.281 1.00 39.86 256 ALA B N 1
ATOM 3395 C CA . ALA B 1 135 ? -10.507 30.324 4.205 1.00 34.60 256 ALA B CA 1
ATOM 3396 C C . ALA B 1 135 ? -10.885 31.658 3.578 1.00 32.30 256 ALA B C 1
ATOM 3397 O O . ALA B 1 135 ? -11.937 32.209 3.892 1.00 33.31 256 ALA B O 1
ATOM 3399 N N . LEU B 1 136 ? -10.070 32.168 2.649 1.00 31.36 257 LEU B N 1
ATOM 3400 C CA . LEU B 1 136 ? -10.441 33.427 1.986 1.00 38.94 257 LEU B CA 1
ATOM 3401 C C . LEU B 1 136 ? -11.739 33.275 1.185 1.00 30.53 257 LEU B C 1
ATOM 3402 O O . LEU B 1 136 ? -12.488 34.257 1.028 1.00 36.55 257 LEU B O 1
ATOM 3407 N N . LEU B 1 137 ? -12.039 32.052 0.715 1.00 34.94 258 LEU B N 1
ATOM 3408 C CA . LEU B 1 137 ? -13.294 31.786 0.023 1.00 37.43 258 LEU B CA 1
ATOM 3409 C C . LEU B 1 137 ? -14.512 31.852 0.954 1.00 43.42 258 LEU B C 1
ATOM 3410 O O . LEU B 1 137 ? -15.634 31.668 0.477 1.00 47.26 258 LEU B O 1
ATOM 3415 N N . GLN B 1 138 ? -14.326 32.082 2.257 1.00 37.05 259 GLN B N 1
ATOM 3416 C CA . GLN B 1 138 ? -15.461 32.222 3.167 1.00 37.72 259 GLN B CA 1
ATOM 3417 C C . GLN B 1 138 ? -15.992 33.642 3.200 1.00 37.45 259 GLN B C 1
ATOM 3418 O O . GLN B 1 138 ? -17.143 33.851 3.609 1.00 39.84 259 GLN B O 1
ATOM 3424 N N . LEU B 1 139 ? -15.178 34.601 2.765 1.00 33.33 260 LEU B N 1
ATOM 3425 C CA . LEU B 1 139 ? -15.558 36.000 2.758 1.00 36.27 260 LEU B CA 1
ATOM 3426 C C . LEU B 1 139 ? -16.557 36.270 1.647 1.00 37.64 260 LEU B C 1
ATOM 3427 O O . LEU B 1 139 ? -16.514 35.656 0.583 1.00 43.49 260 LEU B O 1
ATOM 3432 N N . LYS B 1 140 ? -17.481 37.172 1.920 1.00 42.82 261 LYS B N 1
ATOM 3433 C CA . LYS B 1 140 ? -18.377 37.596 0.864 1.00 48.00 261 LYS B CA 1
ATOM 3434 C C . LYS B 1 140 ? -17.586 38.335 -0.209 1.00 40.34 261 LYS B C 1
ATOM 3435 O O . LYS B 1 140 ? -16.518 38.892 0.038 1.00 37.93 261 LYS B O 1
ATOM 3441 N N . GLU B 1 141 ? -18.144 38.323 -1.418 1.00 38.52 262 GLU B N 1
ATOM 3442 C CA . GLU B 1 141 ? -17.460 38.805 -2.612 1.00 38.80 262 GLU B CA 1
ATOM 3443 C C . GLU B 1 141 ? -16.841 40.190 -2.416 1.00 33.56 262 GLU B C 1
ATOM 3444 O O . GLU B 1 141 ? -15.662 40.410 -2.764 1.00 31.93 262 GLU B O 1
ATOM 3450 N N . LYS B 1 142 ? -17.642 41.148 -1.914 1.00 37.48 263 LYS B N 1
ATOM 3451 C CA . LYS B 1 142 ? -17.164 42.527 -1.768 1.00 36.49 263 LYS B CA 1
ATOM 3452 C C . LYS B 1 142 ? -15.980 42.593 -0.825 1.00 35.38 263 LYS B C 1
ATOM 3453 O O . LYS B 1 142 ? -14.965 43.233 -1.134 1.00 36.91 263 LYS B O 1
ATOM 3459 N N . GLU B 1 143 ? -16.060 41.880 0.296 1.00 29.66 264 GLU B N 1
ATOM 3460 C CA . GLU B 1 143 ? -14.939 41.879 1.237 1.00 26.40 264 GLU B CA 1
ATOM 3461 C C . GLU B 1 143 ? -13.761 41.089 0.674 1.00 29.96 264 GLU B C 1
ATOM 3462 O O . GLU B 1 143 ? -12.608 41.459 0.894 1.00 25.02 264 GLU B O 1
ATOM 3468 N N . ALA B 1 144 ? -14.025 39.994 -0.041 1.00 34.81 265 ALA B N 1
ATOM 3469 C CA . ALA B 1 144 ? -12.912 39.232 -0.616 1.00 32.10 265 ALA B CA 1
ATOM 3470 C C . ALA B 1 144 ? -12.099 40.077 -1.582 1.00 27.86 265 ALA B C 1
ATOM 3471 O O . ALA B 1 144 ? -10.872 39.904 -1.697 1.00 26.40 265 ALA B O 1
ATOM 3473 N N . GLY B 1 145 ? -12.760 40.972 -2.318 1.00 29.32 266 GLY B N 1
ATOM 3474 C CA . GLY B 1 145 ? -12.044 41.807 -3.256 1.00 29.56 266 GLY B CA 1
ATOM 3475 C C . GLY B 1 145 ? -11.086 42.771 -2.576 1.00 22.93 266 GLY B C 1
ATOM 3476 O O . GLY B 1 145 ? -9.978 42.987 -3.063 1.00 25.50 266 GLY B O 1
ATOM 3477 N N . VAL B 1 146 ? -11.519 43.392 -1.468 1.00 22.88 267 VAL B N 1
ATOM 3478 C CA . VAL B 1 146 ? -10.620 44.322 -0.785 1.00 24.29 267 VAL B CA 1
ATOM 3479 C C . VAL B 1 146 ? -9.503 43.550 -0.113 1.00 20.10 267 VAL B C 1
ATOM 3480 O O . VAL B 1 146 ? -8.343 44.017 -0.094 1.00 22.06 267 VAL B O 1
ATOM 3484 N N . VAL B 1 147 ? -9.790 42.330 0.390 1.00 22.25 268 VAL B N 1
ATOM 3485 C CA . VAL B 1 147 ? -8.705 41.510 0.929 1.00 25.97 268 VAL B CA 1
ATOM 3486 C C . VAL B 1 147 ? -7.699 41.143 -0.155 1.00 23.91 268 VAL B C 1
ATOM 3487 O O . VAL B 1 147 ? -6.483 41.176 0.076 1.00 28.20 268 VAL B O 1
ATOM 3491 N N . ALA B 1 148 ? -8.180 40.823 -1.372 1.00 21.14 269 ALA B N 1
ATOM 3492 C CA . ALA B 1 148 ? -7.250 40.459 -2.427 1.00 26.17 269 ALA B CA 1
ATOM 3493 C C . ALA B 1 148 ? -6.337 41.634 -2.752 1.00 27.75 269 ALA B C 1
ATOM 3494 O O . ALA B 1 148 ? -5.132 41.459 -2.958 1.00 28.58 269 ALA B O 1
ATOM 3496 N N . GLN B 1 149 ? -6.894 42.851 -2.789 1.00 22.12 270 GLN B N 1
ATOM 3497 C CA . GLN B 1 149 ? -6.056 44.033 -2.965 1.00 21.75 270 GLN B CA 1
ATOM 3498 C C . GLN B 1 149 ? -5.040 44.168 -1.834 1.00 22.24 270 GLN B C 1
ATOM 3499 O O . GLN B 1 149 ? -3.824 44.253 -2.082 1.00 22.67 270 GLN B O 1
ATOM 3505 N N . ALA B 1 150 ? -5.517 44.138 -0.581 1.00 20.79 271 ALA B N 1
ATOM 3506 C CA . ALA B 1 150 ? -4.619 44.389 0.546 1.00 22.68 271 ALA B CA 1
ATOM 3507 C C . ALA B 1 150 ? -3.558 43.279 0.661 1.00 21.40 271 ALA B C 1
ATOM 3508 O O . ALA B 1 150 ? -2.364 43.552 0.832 1.00 22.15 271 ALA B O 1
ATOM 3510 N N . ARG B 1 151 ? -3.990 42.014 0.601 1.00 21.05 272 ARG B N 1
ATOM 3511 C CA . ARG B 1 151 ? -3.039 40.901 0.763 1.00 23.90 272 ARG B CA 1
ATOM 3512 C C . ARG B 1 151 ? -1.991 40.899 -0.345 1.00 23.28 272 ARG B C 1
ATOM 3513 O O . ARG B 1 151 ? -0.811 40.686 -0.080 1.00 24.49 272 ARG B O 1
ATOM 3521 N N . SER B 1 152 ? -2.394 41.156 -1.611 1.00 20.18 273 SER B N 1
ATOM 3522 C CA A SER B 1 152 ? -1.428 41.134 -2.704 0.50 22.90 273 SER B CA 1
ATOM 3523 C CA B SER B 1 152 ? -1.424 41.125 -2.694 0.50 22.85 273 SER B CA 1
ATOM 3524 C C . SER B 1 152 ? -0.381 42.227 -2.548 1.00 24.63 273 SER B C 1
ATOM 3525 O O . SER B 1 152 ? 0.806 41.998 -2.790 1.00 24.63 273 SER B O 1
ATOM 3530 N N . VAL B 1 153 ? -0.807 43.441 -2.137 1.00 21.71 274 VAL B N 1
ATOM 3531 C CA . VAL B 1 153 ? 0.174 44.517 -1.971 1.00 21.58 274 VAL B CA 1
ATOM 3532 C C . VAL B 1 153 ? 1.087 44.237 -0.797 1.00 22.18 274 VAL B C 1
ATOM 3533 O O . VAL B 1 153 ? 2.314 44.414 -0.902 1.00 24.30 274 VAL B O 1
ATOM 3537 N N . LEU B 1 154 ? 0.526 43.789 0.344 1.00 22.04 275 LEU B N 1
ATOM 3538 C CA . LEU B 1 154 ? 1.390 43.442 1.467 1.00 23.42 275 LEU B CA 1
ATOM 3539 C C . LEU B 1 154 ? 2.322 42.283 1.119 1.00 21.88 275 LEU B C 1
ATOM 3540 O O . LEU B 1 154 ? 3.463 42.245 1.599 1.00 23.99 275 LEU B O 1
ATOM 3545 N N . ALA B 1 155 ? 1.851 41.297 0.332 1.00 22.13 276 ALA B N 1
ATOM 3546 C CA . ALA B 1 155 ? 2.756 40.193 -0.028 1.00 23.28 276 ALA B CA 1
ATOM 3547 C C . ALA B 1 155 ? 3.910 40.724 -0.879 1.00 24.18 276 ALA B C 1
ATOM 3548 O O . ALA B 1 155 ? 5.050 40.244 -0.790 1.00 25.54 276 ALA B O 1
ATOM 3550 N N . TRP B 1 156 ? 3.613 41.668 -1.765 1.00 24.60 277 TRP B N 1
ATOM 3551 C CA . TRP B 1 156 ? 4.670 42.262 -2.582 1.00 22.81 277 TRP B CA 1
ATOM 3552 C C . TRP B 1 156 ? 5.701 42.894 -1.683 1.00 26.31 277 TRP B C 1
ATOM 3553 O O . TRP B 1 156 ? 6.900 42.700 -1.842 1.00 24.31 277 TRP B O 1
ATOM 3564 N N . HIS B 1 157 ? 5.252 43.713 -0.739 1.00 25.24 278 HIS B N 1
ATOM 3565 C CA . HIS B 1 157 ? 6.235 44.310 0.154 1.00 23.77 278 HIS B CA 1
ATOM 3566 C C . HIS B 1 157 ? 7.054 43.279 0.910 1.00 27.99 278 HIS B C 1
ATOM 3567 O O . HIS B 1 157 ? 8.209 43.554 1.271 1.00 29.02 278 HIS B O 1
ATOM 3574 N N . SER B 1 158 ? 6.468 42.115 1.220 1.00 25.43 279 SER B N 1
ATOM 3575 C CA . SER B 1 158 ? 7.203 41.169 2.057 1.00 28.01 279 SER B CA 1
ATOM 3576 C C . SER B 1 158 ? 8.373 40.529 1.295 1.00 25.07 279 SER B C 1
ATOM 3577 O O . SER B 1 158 ? 9.385 40.161 1.913 1.00 28.71 279 SER B O 1
ATOM 3580 N N . ARG B 1 159 ? 8.284 40.437 -0.059 1.00 23.86 280 ARG B N 1
ATOM 3581 C CA . ARG B 1 159 ? 9.293 39.752 -0.860 1.00 26.20 280 ARG B CA 1
ATOM 3582 C C . ARG B 1 159 ? 10.061 40.638 -1.828 1.00 26.79 280 ARG B C 1
ATOM 3583 O O . ARG B 1 159 ? 10.966 40.135 -2.530 1.00 25.06 280 ARG B O 1
ATOM 3591 N N . TYR B 1 160 ? 9.751 41.933 -1.883 1.00 24.53 281 TYR B N 1
ATOM 3592 C CA . TYR B 1 160 ? 10.388 42.857 -2.821 1.00 30.13 281 TYR B CA 1
ATOM 3593 C C . TYR B 1 160 ? 11.000 44.030 -2.068 1.00 30.82 281 TYR B C 1
ATOM 3594 O O . TYR B 1 160 ? 10.914 45.191 -2.496 1.00 28.76 281 TYR B O 1
ATOM 3603 N N . LYS B 1 161 ? 11.656 43.735 -0.947 1.00 27.85 282 LYS B N 1
ATOM 3604 C CA . LYS B 1 161 ? 12.330 44.819 -0.233 1.00 29.87 282 LYS B CA 1
ATOM 3605 C C . LYS B 1 161 ? 13.606 45.315 -0.911 1.00 29.64 282 LYS B C 1
ATOM 3606 O O . LYS B 1 161 ? 14.075 46.407 -0.578 1.00 33.03 282 LYS B O 1
ATOM 3612 N N . PHE B 1 162 ? 14.181 44.583 -1.862 1.00 31.21 283 PHE B N 1
ATOM 3613 C CA . PHE B 1 162 ? 15.410 45.070 -2.455 1.00 29.20 283 PHE B CA 1
ATOM 3614 C C . PHE B 1 162 ? 15.215 45.343 -3.933 1.00 30.98 283 PHE B C 1
ATOM 3615 O O . PHE B 1 162 ? 14.344 44.757 -4.574 1.00 27.33 283 PHE B O 1
ATOM 3623 N N . CYS B 1 163 ? 16.059 46.225 -4.456 1.00 28.02 284 CYS B N 1
ATOM 3624 C CA . CYS B 1 163 ? 15.938 46.659 -5.834 1.00 29.04 284 CYS B CA 1
ATOM 3625 C C . CYS B 1 163 ? 16.322 45.500 -6.755 1.00 29.79 284 CYS B C 1
ATOM 3626 O O . CYS B 1 163 ? 17.436 44.996 -6.639 1.00 32.98 284 CYS B O 1
ATOM 3629 N N . PRO B 1 164 ? 15.466 45.067 -7.679 1.00 26.43 285 PRO B N 1
ATOM 3630 C CA . PRO B 1 164 ? 15.890 43.978 -8.593 1.00 25.70 285 PRO B CA 1
ATOM 3631 C C . PRO B 1 164 ? 17.010 44.382 -9.545 1.00 26.55 285 PRO B C 1
ATOM 3632 O O . PRO B 1 164 ? 17.805 43.534 -9.951 1.00 29.06 285 PRO B O 1
ATOM 3636 N N . THR B 1 165 ? 17.128 45.670 -9.862 1.00 29.87 286 THR B N 1
ATOM 3637 C CA . THR B 1 165 ? 18.101 46.114 -10.842 1.00 31.12 286 THR B CA 1
ATOM 3638 C C . THR B 1 165 ? 19.501 46.247 -10.274 1.00 34.08 286 THR B C 1
ATOM 3639 O O . THR B 1 165 ? 20.470 46.055 -11.018 1.00 34.06 286 THR B O 1
ATOM 3643 N N . CYS B 1 166 ? 19.641 46.573 -8.973 1.00 31.13 287 CYS B N 1
ATOM 3644 C CA . CYS B 1 166 ? 20.969 46.725 -8.394 1.00 35.53 287 CYS B CA 1
ATOM 3645 C C . CYS B 1 166 ? 21.141 46.102 -7.013 1.00 30.68 287 CYS B C 1
ATOM 3646 O O . CYS B 1 166 ? 22.270 46.093 -6.503 1.00 33.68 287 CYS B O 1
ATOM 3649 N N . GLY B 1 167 ? 20.078 45.612 -6.370 1.00 32.83 288 GLY B N 1
ATOM 3650 C CA . GLY B 1 167 ? 20.238 44.914 -5.113 1.00 35.32 288 GLY B CA 1
ATOM 3651 C C . GLY B 1 167 ? 20.156 45.776 -3.882 1.00 37.31 288 GLY B C 1
ATOM 3652 O O . GLY B 1 167 ? 20.217 45.230 -2.766 1.00 37.32 288 GLY B O 1
ATOM 3653 N N . SER B 1 168 ? 20.055 47.099 -4.049 1.00 31.91 289 SER B N 1
ATOM 3654 C CA . SER B 1 168 ? 20.091 48.006 -2.903 1.00 32.59 289 SER B CA 1
ATOM 3655 C C . SER B 1 168 ? 18.738 48.005 -2.203 1.00 36.20 289 SER B C 1
ATOM 3656 O O . SER B 1 168 ? 17.723 47.540 -2.742 1.00 32.78 289 SER B O 1
ATOM 3659 N N . ALA B 1 169 ? 18.735 48.541 -0.979 1.00 33.20 290 ALA B N 1
ATOM 3660 C CA . ALA B 1 169 ? 17.492 48.732 -0.243 1.00 31.01 290 ALA B CA 1
ATOM 3661 C C . ALA B 1 169 ? 16.541 49.646 -1.012 1.00 37.74 290 ALA B C 1
ATOM 3662 O O . ALA B 1 169 ? 16.935 50.397 -1.909 1.00 34.45 290 ALA B O 1
ATOM 3664 N N . THR B 1 170 ? 15.265 49.567 -0.656 1.00 34.86 291 THR B N 1
ATOM 3665 C CA . THR B 1 170 ? 14.240 50.427 -1.219 1.00 35.63 291 THR B CA 1
ATOM 3666 C C . THR B 1 170 ? 13.372 50.963 -0.091 1.00 36.10 291 THR B C 1
ATOM 3667 O O . THR B 1 170 ? 13.375 50.421 1.027 1.00 37.29 291 THR B O 1
ATOM 3671 N N . LYS B 1 171 ? 12.615 52.020 -0.399 1.00 33.60 292 LYS B N 1
ATOM 3672 C CA . LYS B 1 171 ? 11.737 52.692 0.571 1.00 31.10 292 LYS B CA 1
ATOM 3673 C C . LYS B 1 171 ? 10.339 52.747 -0.040 1.00 34.92 292 LYS B C 1
ATOM 3674 O O . LYS B 1 171 ? 10.201 52.866 -1.254 1.00 34.86 292 LYS B O 1
ATOM 3680 N N . ILE B 1 172 ? 9.301 52.586 0.781 1.00 32.84 293 ILE B N 1
ATOM 3681 C CA . ILE B 1 172 ? 7.921 52.587 0.292 1.00 29.33 293 ILE B CA 1
ATOM 3682 C C . ILE B 1 172 ? 7.458 54.014 0.062 1.00 26.74 293 ILE B C 1
ATOM 3683 O O . ILE B 1 172 ? 7.787 54.919 0.824 1.00 34.04 293 ILE B O 1
ATOM 3688 N N . GLU B 1 173 ? 6.677 54.217 -0.995 1.00 32.80 294 GLU B N 1
ATOM 3689 C CA . GLU B 1 173 ? 6.151 55.535 -1.317 1.00 32.44 294 GLU B CA 1
ATOM 3690 C C . GLU B 1 173 ? 4.729 55.336 -1.842 1.00 33.06 294 GLU B C 1
ATOM 3691 O O . GLU B 1 173 ? 4.237 54.211 -1.916 1.00 26.64 294 GLU B O 1
ATOM 3697 N N . GLU B 1 174 ? 4.028 56.450 -2.095 1.00 35.55 295 GLU B N 1
ATOM 3698 C CA . GLU B 1 174 ? 2.763 56.447 -2.857 1.00 33.75 295 GLU B CA 1
ATOM 3699 C C . GLU B 1 174 ? 1.695 55.583 -2.199 1.00 28.20 295 GLU B C 1
ATOM 3700 O O . GLU B 1 174 ? 1.028 54.781 -2.861 1.00 25.54 295 GLU B O 1
ATOM 3706 N N . GLY B 1 175 ? 1.513 55.746 -0.889 1.00 31.47 296 GLY B N 1
ATOM 3707 C CA . GLY B 1 175 ? 0.412 55.040 -0.241 1.00 29.71 296 GLY B CA 1
ATOM 3708 C C . GLY B 1 175 ? 0.565 53.542 -0.130 1.00 26.85 296 GLY B C 1
ATOM 3709 O O . GLY B 1 175 ? -0.418 52.824 0.081 1.00 27.75 296 GLY B O 1
ATOM 3710 N N . GLY B 1 176 ? 1.784 53.024 -0.329 1.00 28.01 297 GLY B N 1
ATOM 3711 C CA . GLY B 1 176 ? 2.065 51.595 -0.365 1.00 24.60 297 GLY B CA 1
ATOM 3712 C C . GLY B 1 176 ? 2.141 50.992 -1.740 1.00 27.38 297 GLY B C 1
ATOM 3713 O O . GLY B 1 176 ? 2.279 49.757 -1.845 1.00 28.32 297 GLY B O 1
ATOM 3714 N N . TYR B 1 177 ? 2.060 51.808 -2.791 1.00 25.14 298 TYR B N 1
ATOM 3715 C CA . TYR B 1 177 ? 1.971 51.291 -4.149 1.00 26.40 298 TYR B CA 1
ATOM 3716 C C . TYR B 1 177 ? 3.256 51.497 -4.935 1.00 27.75 298 TYR B C 1
ATOM 3717 O O . TYR B 1 177 ? 3.284 51.223 -6.143 1.00 27.34 298 TYR B O 1
ATOM 3726 N N . LYS B 1 178 ? 4.333 51.923 -4.275 1.00 25.78 299 LYS B N 1
ATOM 3727 C CA . LYS B 1 178 ? 5.594 52.113 -4.983 1.00 28.06 299 LYS B CA 1
ATOM 3728 C C . LYS B 1 178 ? 6.740 51.802 -4.050 1.00 29.40 299 LYS B C 1
ATOM 3729 O O . LYS B 1 178 ? 6.655 52.048 -2.859 1.00 30.48 299 LYS B O 1
ATOM 3735 N N . ARG B 1 179 ? 7.826 51.244 -4.588 1.00 26.02 300 ARG B N 1
ATOM 3736 C CA . ARG B 1 179 ? 9.058 51.079 -3.826 1.00 26.41 300 ARG B CA 1
ATOM 3737 C C . ARG B 1 179 ? 10.146 51.703 -4.661 1.00 30.73 300 ARG B C 1
ATOM 3738 O O . ARG B 1 179 ? 10.095 51.610 -5.883 1.00 33.37 300 ARG B O 1
ATOM 3746 N N . VAL B 1 180 ? 11.060 52.424 -4.015 1.00 30.53 301 VAL B N 1
ATOM 3747 C CA . VAL B 1 180 ? 12.019 53.291 -4.692 1.00 30.72 301 VAL B CA 1
ATOM 3748 C C . VAL B 1 180 ? 13.413 52.971 -4.162 1.00 33.93 301 VAL B C 1
ATOM 3749 O O . VAL B 1 180 ? 13.674 53.157 -2.967 1.00 33.97 301 VAL B O 1
ATOM 3753 N N . CYS B 1 181 ? 14.322 52.568 -5.061 1.00 31.95 302 CYS B N 1
ATOM 3754 C CA . CYS B 1 181 ? 15.702 52.253 -4.701 1.00 32.30 302 CYS B CA 1
ATOM 3755 C C . CYS B 1 181 ? 16.423 53.450 -4.085 1.00 39.45 302 CYS B C 1
ATOM 3756 O O . CYS B 1 181 ? 16.241 54.604 -4.507 1.00 36.77 302 CYS B O 1
ATOM 3759 N N . VAL B 1 182 ? 17.239 53.175 -3.053 1.00 37.63 303 VAL B N 1
ATOM 3760 C CA . VAL B 1 182 ? 17.971 54.233 -2.357 1.00 43.59 303 VAL B CA 1
ATOM 3761 C C . VAL B 1 182 ? 19.307 54.572 -3.005 1.00 45.40 303 VAL B C 1
ATOM 3762 O O . VAL B 1 182 ? 19.996 55.483 -2.529 1.00 40.92 303 VAL B O 1
ATOM 3766 N N . ARG B 1 183 ? 19.701 53.878 -4.070 1.00 44.25 304 ARG B N 1
ATOM 3767 C CA . ARG B 1 183 ? 20.948 54.169 -4.794 1.00 45.24 304 ARG B CA 1
ATOM 3768 C C . ARG B 1 183 ? 20.690 55.220 -5.876 1.00 47.34 304 ARG B C 1
ATOM 3769 O O . ARG B 1 183 ? 20.051 54.928 -6.891 1.00 42.93 304 ARG B O 1
ATOM 3777 N N . GLU B 1 184 ? 21.228 56.432 -5.694 1.00 51.45 305 GLU B N 1
ATOM 3778 C CA . GLU B 1 184 ? 20.821 57.531 -6.570 1.00 55.14 305 GLU B CA 1
ATOM 3779 C C . GLU B 1 184 ? 21.193 57.291 -8.028 1.00 52.04 305 GLU B C 1
ATOM 3780 O O . GLU B 1 184 ? 20.501 57.782 -8.927 1.00 53.23 305 GLU B O 1
ATOM 3786 N N . THR B 1 185 ? 22.250 56.522 -8.283 1.00 51.56 306 THR B N 1
ATOM 3787 C CA . THR B 1 185 ? 22.724 56.230 -9.632 1.00 52.44 306 THR B CA 1
ATOM 3788 C C . THR B 1 185 ? 21.979 55.089 -10.330 1.00 48.28 306 THR B C 1
ATOM 3789 O O . THR B 1 185 ? 22.354 54.754 -11.459 1.00 48.93 306 THR B O 1
ATOM 3793 N N . CYS B 1 186 ? 20.941 54.489 -9.707 1.00 41.28 307 CYS B N 1
ATOM 3794 C CA . CYS B 1 186 ? 20.346 53.250 -10.216 1.00 38.31 307 CYS B CA 1
ATOM 3795 C C . CYS B 1 186 ? 19.501 53.510 -11.464 1.00 41.57 307 CYS B C 1
ATOM 3796 O O . CYS B 1 186 ? 18.656 54.407 -11.454 1.00 38.43 307 CYS B O 1
ATOM 3799 N N . PRO B 1 187 ? 19.667 52.719 -12.535 1.00 42.44 308 PRO B N 1
ATOM 3800 C CA . PRO B 1 187 ? 18.777 52.859 -13.711 1.00 41.23 308 PRO B CA 1
ATOM 3801 C C . PRO B 1 187 ? 17.288 52.772 -13.398 1.00 40.20 308 PRO B C 1
ATOM 3802 O O . PRO B 1 187 ? 16.472 53.276 -14.182 1.00 35.60 308 PRO B O 1
ATOM 3806 N N . SER B 1 188 ? 16.899 52.139 -12.295 1.00 35.65 309 SER B N 1
ATOM 3807 C CA . SER B 1 188 ? 15.481 52.040 -11.978 1.00 31.66 309 SER B CA 1
ATOM 3808 C C . SER B 1 188 ? 14.872 53.410 -11.702 1.00 34.05 309 SER B C 1
ATOM 3809 O O . SER B 1 188 ? 13.642 53.527 -11.712 1.00 36.83 309 SER B O 1
ATOM 3812 N N . LEU B 1 189 ? 15.694 54.424 -11.417 1.00 34.07 310 LEU B N 1
ATOM 3813 C CA . LEU B 1 189 ? 15.229 55.776 -11.090 1.00 34.96 310 LEU B CA 1
ATOM 3814 C C . LEU B 1 189 ? 15.179 56.704 -12.299 1.00 39.03 310 LEU B C 1
ATOM 3815 O O . LEU B 1 189 ? 14.773 57.862 -12.170 1.00 39.20 310 LEU B O 1
ATOM 3820 N N . GLN B 1 190 ? 15.622 56.250 -13.456 1.00 41.86 311 GLN B N 1
ATOM 3821 C CA . GLN B 1 190 ? 15.552 57.025 -14.697 1.00 44.53 311 GLN B CA 1
ATOM 3822 C C . GLN B 1 190 ? 14.427 56.457 -15.555 1.00 41.96 311 GLN B C 1
ATOM 3823 O O . GLN B 1 190 ? 14.504 55.296 -15.982 1.00 42.67 311 GLN B O 1
ATOM 3829 N N . GLY B 1 191 ? 13.403 57.262 -15.803 1.00 38.72 312 GLY B N 1
ATOM 3830 C CA . GLY B 1 191 ? 12.231 56.785 -16.492 1.00 40.28 312 GLY B CA 1
ATOM 3831 C C . GLY B 1 191 ? 11.346 55.985 -15.557 1.00 40.45 312 GLY B C 1
ATOM 3832 O O . GLY B 1 191 ? 11.539 55.974 -14.355 1.00 43.51 312 GLY B O 1
ATOM 3833 N N . VAL B 1 192 ? 10.366 55.300 -16.142 1.00 32.35 313 VAL B N 1
ATOM 3834 C CA . VAL B 1 192 ? 9.332 54.574 -15.412 1.00 30.07 313 VAL B CA 1
ATOM 3835 C C . VAL B 1 192 ? 9.526 53.082 -15.696 1.00 27.57 313 VAL B C 1
ATOM 3836 O O . VAL B 1 192 ? 9.580 52.670 -16.860 1.00 35.10 313 VAL B O 1
ATOM 3840 N N . HIS B 1 193 ? 9.615 52.278 -14.640 1.00 27.43 314 HIS B N 1
ATOM 3841 C CA . HIS B 1 193 ? 9.912 50.854 -14.768 1.00 28.07 314 HIS B CA 1
ATOM 3842 C C . HIS B 1 193 ? 9.058 50.033 -13.830 1.00 27.40 314 HIS B C 1
ATOM 3843 O O . HIS B 1 193 ? 8.726 50.469 -12.717 1.00 27.93 314 HIS B O 1
ATOM 3850 N N . ASN B 1 194 ? 8.702 48.831 -14.280 1.00 25.08 315 ASN B N 1
ATOM 3851 C CA . ASN B 1 194 ? 7.824 48.015 -13.446 1.00 24.95 315 ASN B CA 1
ATOM 3852 C C . ASN B 1 194 ? 8.505 47.547 -12.144 1.00 26.14 315 ASN B C 1
ATOM 3853 O O . ASN B 1 194 ? 7.808 47.088 -11.241 1.00 26.69 315 ASN B O 1
ATOM 3858 N N . THR B 1 195 ? 9.832 47.679 -12.032 1.00 26.26 316 THR B N 1
ATOM 3859 C CA . THR B 1 195 ? 10.537 47.369 -10.795 1.00 28.33 316 THR B CA 1
ATOM 3860 C C . THR B 1 195 ? 10.021 48.224 -9.643 1.00 27.31 316 THR B C 1
ATOM 3861 O O . THR B 1 195 ? 10.194 47.841 -8.482 1.00 26.77 316 THR B O 1
ATOM 3865 N N . SER B 1 196 ? 9.420 49.378 -9.933 1.00 26.46 317 SER B N 1
ATOM 3866 C CA . SER B 1 196 ? 8.885 50.233 -8.852 1.00 24.90 317 SER B CA 1
ATOM 3867 C C . SER B 1 196 ? 7.550 49.759 -8.276 1.00 23.01 317 SER B C 1
ATOM 3868 O O . SER B 1 196 ? 7.110 50.312 -7.240 1.00 25.96 317 SER B O 1
ATOM 3871 N N . TYR B 1 197 ? 6.839 48.872 -8.959 1.00 23.13 318 TYR B N 1
ATOM 3872 C CA . TYR B 1 197 ? 5.400 48.757 -8.766 1.00 25.29 318 TYR B CA 1
ATOM 3873 C C . TYR B 1 197 ? 4.972 47.332 -8.444 1.00 25.23 318 TYR B C 1
ATOM 3874 O O . TYR B 1 197 ? 5.659 46.371 -8.796 1.00 24.22 318 TYR B O 1
ATOM 3883 N N . PRO B 1 198 ? 3.804 47.178 -7.807 1.00 26.32 319 PRO B N 1
ATOM 3884 C CA . PRO B 1 198 ? 3.314 45.861 -7.419 1.00 27.32 319 PRO B CA 1
ATOM 3885 C C . PRO B 1 198 ? 3.112 44.969 -8.630 1.00 24.84 319 PRO B C 1
ATOM 3886 O O . PRO B 1 198 ? 2.878 45.418 -9.757 1.00 28.08 319 PRO B O 1
ATOM 3890 N N . ARG B 1 199 ? 3.236 43.679 -8.361 1.00 29.85 320 ARG B N 1
ATOM 3891 C CA . ARG B 1 199 ? 3.236 42.631 -9.364 1.00 27.22 320 ARG B CA 1
ATOM 3892 C C . ARG B 1 199 ? 1.843 42.010 -9.476 1.00 22.68 320 ARG B C 1
ATOM 3893 O O . ARG B 1 199 ? 1.184 41.782 -8.462 1.00 26.99 320 ARG B O 1
ATOM 3901 N N . VAL B 1 200 ? 1.361 41.820 -10.705 1.00 24.37 321 VAL B N 1
ATOM 3902 C CA . VAL B 1 200 ? 0.115 41.093 -10.943 1.00 21.36 321 VAL B CA 1
ATOM 3903 C C . VAL B 1 200 ? 0.464 39.964 -11.911 1.00 23.68 321 VAL B C 1
ATOM 3904 O O . VAL B 1 200 ? 0.910 40.239 -13.029 1.00 25.83 321 VAL B O 1
ATOM 3908 N N . ASP B 1 201 ? 0.308 38.693 -11.461 1.00 24.04 322 ASP B N 1
ATOM 3909 C CA . ASP B 1 201 ? 0.696 37.561 -12.302 1.00 23.55 322 ASP B CA 1
ATOM 3910 C C . ASP B 1 201 ? -0.526 37.022 -13.013 1.00 21.75 322 ASP B C 1
ATOM 3911 O O . ASP B 1 201 ? -1.361 36.424 -12.365 1.00 22.67 322 ASP B O 1
ATOM 3916 N N . PRO B 1 202 ? -0.658 37.136 -14.343 1.00 22.04 323 PRO B N 1
ATOM 3917 C CA . PRO B 1 202 ? -1.859 36.590 -14.981 1.00 20.21 323 PRO B CA 1
ATOM 3918 C C . PRO B 1 202 ? -1.783 35.074 -15.123 1.00 22.43 323 PRO B C 1
ATOM 3919 O O . PRO B 1 202 ? -0.754 34.517 -15.506 1.00 22.17 323 PRO B O 1
ATOM 3923 N N . VAL B 1 203 ? -2.866 34.415 -14.739 1.00 20.01 324 VAL B N 1
ATOM 3924 C CA . VAL B 1 203 ? -2.936 32.936 -14.709 1.00 19.14 324 VAL B CA 1
ATOM 3925 C C . VAL B 1 203 ? -4.180 32.559 -15.496 1.00 26.02 324 VAL B C 1
ATOM 3926 O O . VAL B 1 203 ? -5.255 33.088 -15.212 1.00 27.87 324 VAL B O 1
ATOM 3930 N N . VAL B 1 204 ? -4.068 31.664 -16.497 1.00 20.23 325 VAL B N 1
ATOM 3931 C CA . VAL B 1 204 ? -5.296 31.181 -17.141 1.00 20.12 325 VAL B CA 1
ATOM 3932 C C . VAL B 1 204 ? -5.791 29.945 -16.422 1.00 19.58 325 VAL B C 1
ATOM 3933 O O . VAL B 1 204 ? -4.982 29.090 -15.961 1.00 21.65 325 VAL B O 1
ATOM 3937 N N . ILE B 1 205 ? -7.107 29.834 -16.271 1.00 20.45 326 ILE B N 1
ATOM 3938 C CA . ILE B 1 205 ? -7.697 28.608 -15.697 1.00 19.94 326 ILE B CA 1
ATOM 3939 C C . ILE B 1 205 ? -8.870 28.243 -16.608 1.00 20.54 326 ILE B C 1
ATOM 3940 O O . ILE B 1 205 ? -9.653 29.111 -17.022 1.00 22.82 326 ILE B O 1
ATOM 3945 N N . MET B 1 206 ? -8.953 26.975 -16.982 1.00 21.94 327 MET B N 1
ATOM 3946 C CA . MET B 1 206 ? -9.740 26.665 -18.168 1.00 21.28 327 MET B CA 1
ATOM 3947 C C . MET B 1 206 ? -10.602 25.441 -17.935 1.00 23.37 327 MET B C 1
ATOM 3948 O O . MET B 1 206 ? -10.129 24.380 -17.480 1.00 24.31 327 MET B O 1
ATOM 3953 N N . GLN B 1 207 ? -11.855 25.587 -18.314 1.00 23.76 328 GLN B N 1
ATOM 3954 C CA . GLN B 1 207 ? -12.795 24.471 -18.370 1.00 24.87 328 GLN B CA 1
ATOM 3955 C C . GLN B 1 207 ? -12.721 23.915 -19.783 1.00 29.15 328 GLN B C 1
ATOM 3956 O O . GLN B 1 207 ? -13.037 24.615 -20.732 1.00 24.92 328 GLN B O 1
ATOM 3962 N N . VAL B 1 208 ? -12.202 22.701 -19.919 1.00 22.99 329 VAL B N 1
ATOM 3963 C CA . VAL B 1 208 ? -11.834 22.131 -21.225 1.00 23.62 329 VAL B CA 1
ATOM 3964 C C . VAL B 1 208 ? -12.863 21.081 -21.616 1.00 27.85 329 VAL B C 1
ATOM 3965 O O . VAL B 1 208 ? -13.033 20.047 -20.927 1.00 27.21 329 VAL B O 1
ATOM 3969 N N . ILE B 1 209 ? -13.550 21.322 -22.748 1.00 24.85 330 ILE B N 1
ATOM 3970 C CA . ILE B 1 209 ? -14.663 20.476 -23.173 1.00 24.73 330 ILE B CA 1
ATOM 3971 C C . ILE B 1 209 ? -14.185 19.442 -24.205 1.00 25.55 330 ILE B C 1
ATOM 3972 O O . ILE B 1 209 ? -13.449 19.780 -25.127 1.00 26.89 330 ILE B O 1
ATOM 3977 N N . HIS B 1 210 ? -14.585 18.188 -24.014 1.00 24.58 331 HIS B N 1
ATOM 3978 C CA . HIS B 1 210 ? -14.280 17.081 -24.902 1.00 26.46 331 HIS B CA 1
ATOM 3979 C C . HIS B 1 210 ? -14.796 17.406 -26.303 1.00 30.31 331 HIS B C 1
ATOM 3980 O O . HIS B 1 210 ? -15.828 18.066 -26.449 1.00 32.06 331 HIS B O 1
ATOM 3987 N N . PRO B 1 211 ? -14.121 16.918 -27.335 1.00 34.53 332 PRO B N 1
ATOM 3988 C CA . PRO B 1 211 ? -14.651 17.101 -28.697 1.00 36.91 332 PRO B CA 1
ATOM 3989 C C . PRO B 1 2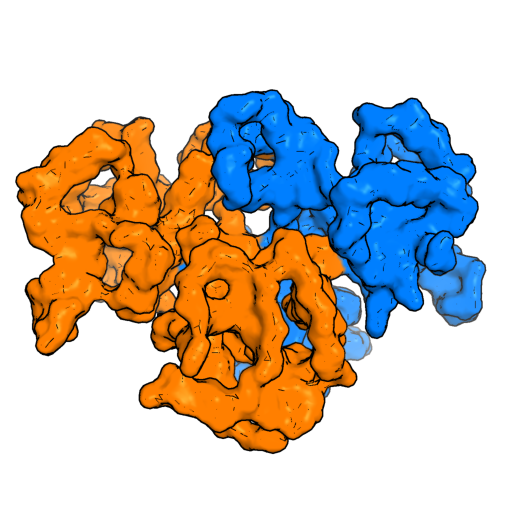11 ? -16.104 16.714 -28.886 1.00 37.07 332 PRO B C 1
ATOM 3990 O O . PRO B 1 211 ? -16.739 17.300 -29.766 1.00 45.51 332 PRO B O 1
ATOM 3994 N N . ASP B 1 212 ? -16.656 15.765 -28.135 1.00 36.73 333 ASP B N 1
ATOM 3995 C CA . ASP B 1 212 ? -18.051 15.389 -28.327 1.00 43.36 333 ASP B CA 1
ATOM 3996 C C . ASP B 1 212 ? -19.022 16.164 -27.446 1.00 44.71 333 ASP B C 1
ATOM 3997 O O . ASP B 1 212 ? -20.223 15.873 -27.484 1.00 46.60 333 ASP B O 1
ATOM 4002 N N . GLY B 1 213 ? -18.538 17.143 -26.661 1.00 40.29 334 GLY B N 1
ATOM 4003 C CA . GLY B 1 213 ? -19.380 18.035 -25.876 1.00 40.07 334 GLY B CA 1
ATOM 4004 C C . GLY B 1 213 ? -19.959 17.485 -24.583 1.00 38.20 334 GLY B C 1
ATOM 4005 O O . GLY B 1 213 ? -20.620 18.250 -23.858 1.00 41.28 334 GLY B O 1
ATOM 4006 N N . THR B 1 214 ? -19.706 16.207 -24.252 1.00 37.75 335 THR B N 1
ATOM 4007 C CA . THR B 1 214 ? -20.360 15.520 -23.152 1.00 39.56 335 THR B CA 1
ATOM 4008 C C . THR B 1 214 ? -19.463 15.296 -21.939 1.00 35.78 335 THR B C 1
ATOM 4009 O O . THR B 1 214 ? -19.959 14.790 -20.936 1.00 33.81 335 THR B O 1
ATOM 4013 N N . LYS B 1 215 ? -18.177 15.669 -22.006 1.00 32.72 336 LYS B N 1
ATOM 4014 C CA . LYS B 1 215 ? -17.210 15.458 -20.939 1.00 28.89 336 LYS B CA 1
ATOM 4015 C C . LYS B 1 215 ? -16.319 16.682 -20.820 1.00 29.50 336 LYS B C 1
ATOM 4016 O O . LYS B 1 215 ? -16.191 17.492 -21.760 1.00 32.11 336 LYS B O 1
ATOM 4022 N N . CYS B 1 216 ? -15.694 16.812 -19.656 1.00 27.70 337 CYS B N 1
ATOM 4023 C CA . CYS B 1 216 ? -14.723 17.879 -19.427 1.00 26.47 337 CYS B CA 1
ATOM 4024 C C . CYS B 1 216 ? -13.474 17.325 -18.761 1.00 24.85 337 CYS B C 1
ATOM 4025 O O . CYS B 1 216 ? -13.481 16.245 -18.174 1.00 25.82 337 CYS B O 1
ATOM 4028 N N . LEU B 1 217 ? -12.379 18.035 -18.950 1.00 24.73 338 LEU B N 1
ATOM 4029 C CA . LEU B 1 217 ? -11.047 17.587 -18.560 1.00 26.58 338 LEU B CA 1
ATOM 4030 C C . LEU B 1 217 ? -10.717 18.204 -17.192 1.00 23.57 338 LEU B C 1
ATOM 4031 O O . LEU B 1 217 ? -10.672 19.435 -17.041 1.00 25.48 338 LEU B O 1
ATOM 4036 N N . LEU B 1 218 ? -10.470 17.358 -16.188 1.00 22.93 339 LEU B N 1
ATOM 4037 C CA . LEU B 1 218 ? -10.090 17.922 -14.882 1.00 23.57 339 LEU B CA 1
ATOM 4038 C C . LEU B 1 218 ? -8.852 17.188 -14.401 1.00 24.89 339 LEU B C 1
ATOM 4039 O O . LEU B 1 218 ? -8.601 16.092 -14.836 1.00 26.90 339 LEU B O 1
ATOM 4044 N N . GLY B 1 219 ? -8.044 17.857 -13.574 1.00 23.34 340 GLY B N 1
ATOM 4045 C CA . GLY B 1 219 ? -6.785 17.305 -13.130 1.00 23.28 340 GLY B CA 1
ATOM 4046 C C . GLY B 1 219 ? -6.552 17.596 -11.647 1.00 28.36 340 GLY B C 1
ATOM 4047 O O . GLY B 1 219 ? -7.301 18.322 -11.000 1.00 26.65 340 GLY B O 1
ATOM 4048 N N . ARG B 1 220 ? -5.467 17.030 -11.139 1.00 27.16 341 ARG B N 1
ATOM 4049 C CA . ARG B 1 220 ? -5.074 17.331 -9.775 1.00 27.80 341 ARG B CA 1
ATOM 4050 C C . ARG B 1 220 ? -3.558 17.275 -9.625 1.00 34.41 341 ARG B C 1
ATOM 4051 O O . ARG B 1 220 ? -2.864 16.551 -10.353 1.00 32.34 341 ARG B O 1
ATOM 4059 N N . GLN B 1 221 ? -3.071 17.955 -8.586 1.00 36.26 342 GLN B N 1
ATOM 4060 C CA . GLN B 1 221 ? -1.685 17.911 -8.154 1.00 40.46 342 GLN B CA 1
ATOM 4061 C C . GLN B 1 221 ? -1.554 16.921 -7.004 1.00 39.36 342 GLN B C 1
ATOM 4062 O O . GLN B 1 221 ? -2.525 16.638 -6.300 1.00 36.52 342 GLN B O 1
ATOM 4068 N N . LYS B 1 222 ? -0.343 16.385 -6.819 1.00 38.46 343 LYS B N 1
ATOM 4069 C CA . LYS B 1 222 ? -0.180 15.357 -5.795 1.00 44.63 343 LYS B CA 1
ATOM 4070 C C . LYS B 1 222 ? -0.538 15.886 -4.411 1.00 43.00 343 LYS B C 1
ATOM 4071 O O . LYS B 1 222 ? -1.015 15.117 -3.577 1.00 47.72 343 LYS B O 1
ATOM 4077 N N . ARG B 1 223 ? -0.356 17.192 -4.177 1.00 48.02 344 ARG B N 1
ATOM 4078 C CA . ARG B 1 223 ? -0.668 17.804 -2.881 1.00 54.25 344 ARG B CA 1
ATOM 4079 C C . ARG B 1 223 ? -2.165 17.933 -2.614 1.00 49.72 344 ARG B C 1
ATOM 4080 O O . ARG B 1 223 ? -2.554 18.121 -1.463 1.00 46.37 344 ARG B O 1
ATOM 4088 N N . PHE B 1 224 ? -3.013 17.859 -3.636 1.00 42.00 345 PHE B N 1
ATOM 4089 C CA . PHE B 1 224 ? -4.439 18.068 -3.433 1.00 45.34 345 PHE B CA 1
ATOM 4090 C C . PHE B 1 224 ? -5.024 17.004 -2.511 1.00 42.77 345 PHE B C 1
ATOM 4091 O O . PHE B 1 224 ? -4.562 15.861 -2.479 1.00 41.39 345 PHE B O 1
ATOM 4099 N N . PRO B 1 225 ? -6.073 17.354 -1.777 1.00 46.56 346 PRO B N 1
ATOM 4100 C CA . PRO B 1 225 ? -6.789 16.381 -0.992 1.00 46.50 346 PRO B CA 1
ATOM 4101 C C . PRO B 1 225 ? -7.228 15.221 -1.860 1.00 48.60 346 PRO B C 1
ATOM 4102 O O . PRO B 1 225 ? -7.630 15.423 -3.020 1.00 42.91 346 PRO B O 1
ATOM 4106 N N . PRO B 1 226 ? -7.145 13.999 -1.344 1.00 39.62 347 PRO B N 1
ATOM 4107 C CA . PRO B 1 226 ? -7.568 12.829 -2.123 1.00 44.12 347 PRO B CA 1
ATOM 4108 C C . PRO B 1 226 ? -8.966 13.013 -2.680 1.00 45.58 347 PRO B C 1
ATOM 4109 O O . PRO B 1 226 ? -9.894 13.410 -1.968 1.00 42.76 347 PRO B O 1
ATOM 4113 N N . GLY B 1 227 ? -9.103 12.756 -3.975 1.00 43.14 348 GLY B N 1
ATOM 4114 C CA . GLY B 1 227 ? -10.369 12.844 -4.657 1.00 38.08 348 GLY B CA 1
ATOM 4115 C C . GLY B 1 227 ? -10.701 14.216 -5.223 1.00 34.03 348 GLY B C 1
ATOM 4116 O O . GLY B 1 227 ? -11.632 14.307 -6.031 1.00 32.70 348 GLY B O 1
ATOM 4117 N N . MET B 1 228 ? -9.943 15.262 -4.891 1.00 31.30 349 MET B N 1
ATOM 4118 C CA . MET B 1 228 ? -10.251 16.583 -5.446 1.00 26.41 349 MET B CA 1
ATOM 4119 C C . MET B 1 228 ? -9.711 16.648 -6.871 1.00 29.50 349 MET B C 1
ATOM 4120 O O . MET B 1 228 ? -8.549 16.297 -7.106 1.00 29.82 349 MET B O 1
ATOM 4125 N N . PHE B 1 229 ? -10.524 17.173 -7.797 1.00 25.90 350 PHE B N 1
ATOM 4126 C CA . PHE B 1 229 ? -10.100 17.453 -9.168 1.00 21.65 350 PHE B CA 1
ATOM 4127 C C . PHE B 1 229 ? -10.554 18.871 -9.493 1.00 24.34 350 PHE B C 1
ATOM 4128 O O . PHE B 1 229 ? -11.522 19.355 -8.908 1.00 28.20 350 PHE B O 1
ATOM 4136 N N . THR B 1 230 ? -9.815 19.549 -10.358 1.00 23.52 351 THR B N 1
ATOM 4137 C CA . THR B 1 230 ? -10.182 20.936 -10.695 1.00 21.02 351 THR B CA 1
ATOM 4138 C C . THR B 1 230 ? -9.720 21.243 -12.111 1.00 22.19 351 THR B C 1
ATOM 4139 O O . THR B 1 230 ? -9.136 20.400 -12.803 1.00 21.97 351 THR B O 1
ATOM 4143 N N . CYS B 1 231 ? -10.069 22.452 -12.589 1.00 21.45 352 CYS B N 1
ATOM 4144 C CA . CYS B 1 231 ? -9.622 22.905 -13.910 1.00 21.19 352 CYS B CA 1
ATOM 4145 C C . CYS B 1 231 ? -8.111 23.010 -13.917 1.00 22.20 352 CYS B C 1
ATOM 4146 O O . CYS B 1 231 ? -7.519 23.486 -12.933 1.00 23.69 352 CYS B O 1
ATOM 4149 N N . LEU B 1 232 ? -7.514 22.673 -15.062 1.00 20.60 353 LEU B N 1
ATOM 4150 C CA . LEU B 1 232 ? -6.101 22.946 -15.315 1.00 20.54 353 LEU B CA 1
ATOM 4151 C C . LEU B 1 232 ? -5.863 24.463 -15.401 1.00 22.62 353 LEU B C 1
ATOM 4152 O O . LEU B 1 232 ? -6.740 25.221 -15.790 1.00 20.47 353 LEU B O 1
ATOM 4157 N N . ALA B 1 233 ? -4.652 24.906 -15.051 1.00 21.87 354 ALA B N 1
ATOM 4158 C CA . ALA B 1 233 ? -4.356 26.342 -15.032 1.00 20.29 354 ALA B CA 1
ATOM 4159 C C . ALA B 1 233 ? -2.875 26.507 -15.317 1.00 24.89 354 ALA B C 1
ATOM 4160 O O . ALA B 1 233 ? -2.080 25.561 -15.199 1.00 25.02 354 ALA B O 1
ATOM 4162 N N . GLY B 1 234 ? -2.460 27.695 -15.629 1.00 20.83 355 GLY B N 1
ATOM 4163 C CA . GLY B 1 234 ? -1.022 27.969 -15.675 1.00 22.17 355 GLY B CA 1
ATOM 4164 C C . GLY B 1 234 ? -0.733 29.447 -15.842 1.00 22.90 355 GLY B C 1
ATOM 4165 O O . GLY B 1 234 ? -1.585 30.207 -16.292 1.00 20.89 355 GLY B O 1
ATOM 4166 N N . PHE B 1 235 ? 0.516 29.824 -15.581 1.00 21.19 356 PHE B N 1
ATOM 4167 C CA . PHE B 1 235 ? 0.861 31.247 -15.741 1.00 22.61 356 PHE B CA 1
ATOM 4168 C C . PHE B 1 235 ? 0.990 31.614 -17.212 1.00 23.22 356 PHE B C 1
ATOM 4169 O O . PHE B 1 235 ? 1.560 30.859 -18.016 1.00 24.16 356 PHE B O 1
ATOM 4177 N N . ILE B 1 236 ? 0.471 32.792 -17.601 1.00 22.16 357 ILE B N 1
ATOM 4178 C CA . ILE B 1 236 ? 0.736 33.252 -18.972 1.00 23.36 357 ILE B CA 1
ATOM 4179 C C . ILE B 1 236 ? 2.208 33.611 -19.083 1.00 23.50 357 ILE B C 1
ATOM 4180 O O .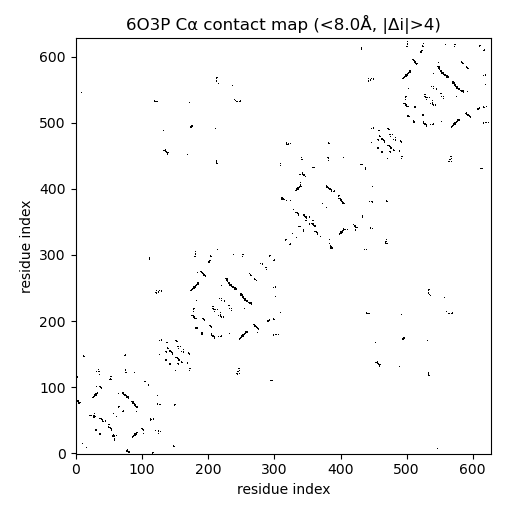 ILE B 1 236 ? 2.752 34.263 -18.179 1.00 26.28 357 ILE B O 1
ATOM 4185 N N . GLU B 1 237 ? 2.871 33.184 -20.173 1.00 22.76 358 GLU B N 1
ATOM 4186 C CA . GLU B 1 237 ? 4.290 33.496 -20.331 1.00 23.22 358 GLU B CA 1
ATOM 4187 C C . GLU B 1 237 ? 4.489 34.828 -21.026 1.00 26.24 358 GLU B C 1
ATOM 4188 O O . GLU B 1 237 ? 3.593 35.308 -21.723 1.00 28.49 358 GLU B O 1
ATOM 4194 N N . PRO B 1 238 ? 5.699 35.401 -20.964 1.00 30.19 359 PRO B N 1
ATOM 4195 C CA . PRO B 1 238 ? 5.984 36.570 -21.818 1.00 31.37 359 PRO B CA 1
ATOM 4196 C C . PRO B 1 238 ? 5.755 36.283 -23.295 1.00 29.54 359 PRO B C 1
ATOM 4197 O O . PRO B 1 238 ? 6.152 35.242 -23.828 1.00 29.47 359 PRO B O 1
ATOM 4201 N N . GLY B 1 239 ? 5.163 37.261 -23.976 1.00 28.59 360 GLY B N 1
ATOM 4202 C CA . GLY B 1 239 ? 4.949 37.124 -25.388 1.00 26.77 360 GLY B CA 1
ATOM 4203 C C . GLY B 1 239 ? 3.741 36.309 -25.796 1.00 26.12 360 GLY B C 1
ATOM 4204 O O . GLY B 1 239 ? 3.519 36.135 -26.987 1.00 34.17 360 GLY B O 1
ATOM 4205 N N . GLU B 1 240 ? 2.972 35.807 -24.840 1.00 27.67 361 GLU B N 1
ATOM 4206 C CA . GLU B 1 240 ? 1.816 34.956 -25.060 1.00 31.52 361 GLU B CA 1
ATOM 4207 C C . GLU B 1 240 ? 0.478 35.678 -24.874 1.00 28.30 361 GLU B C 1
ATOM 4208 O O . GLU B 1 240 ? 0.328 36.443 -23.917 1.00 28.03 361 GLU B O 1
ATOM 4214 N N . THR B 1 241 ? -0.526 35.325 -25.707 1.00 28.13 362 THR B N 1
ATOM 4215 C CA . THR B 1 241 ? -1.892 35.779 -25.395 1.00 28.77 362 THR B CA 1
ATOM 4216 C C . THR B 1 241 ? -2.561 34.882 -24.357 1.00 27.77 362 THR B C 1
ATOM 4217 O O . THR B 1 241 ? -2.074 33.792 -24.025 1.00 26.77 362 THR B O 1
ATOM 4221 N N . ILE B 1 242 ? -3.731 35.340 -23.878 1.00 25.29 363 ILE B N 1
ATOM 4222 C CA . ILE B 1 242 ? -4.570 34.508 -23.018 1.00 22.00 363 ILE B CA 1
ATOM 4223 C C . ILE B 1 242 ? -4.810 33.155 -23.686 1.00 22.77 363 ILE B C 1
ATOM 4224 O O . ILE B 1 242 ? -4.697 32.096 -23.052 1.00 23.66 363 ILE B O 1
ATOM 4229 N N . GLU B 1 243 ? -5.229 33.203 -24.959 1.00 22.56 364 GLU B N 1
ATOM 4230 C CA . GLU B 1 243 ? -5.640 31.991 -25.653 1.00 25.73 364 GLU B CA 1
ATOM 4231 C C . GLU B 1 243 ? -4.461 31.053 -25.869 1.00 28.03 364 GLU B C 1
ATOM 4232 O O . GLU B 1 243 ? -4.626 29.816 -25.733 1.00 27.16 364 GLU B O 1
ATOM 4238 N N . ASP B 1 244 ? -3.306 31.624 -26.284 1.00 25.70 365 ASP B N 1
ATOM 4239 C CA . ASP B 1 244 ? -2.041 30.884 -26.441 1.00 28.08 365 ASP B CA 1
ATOM 4240 C C . ASP B 1 244 ? -1.721 30.108 -25.158 1.00 26.22 365 ASP B C 1
ATOM 4241 O O . ASP B 1 244 ? -1.401 28.911 -25.208 1.00 26.82 365 ASP B O 1
ATOM 4246 N N . ALA B 1 245 ? -1.807 30.777 -23.982 1.00 25.37 366 ALA B N 1
ATOM 4247 C CA . ALA B 1 245 ? -1.425 30.138 -22.736 1.00 22.20 366 ALA B CA 1
ATOM 4248 C C . ALA B 1 245 ? -2.370 28.991 -22.396 1.00 25.51 366 ALA B C 1
ATOM 4249 O O . ALA B 1 245 ? -1.928 27.954 -21.906 1.00 25.58 366 ALA B O 1
ATOM 4251 N N . VAL B 1 246 ? -3.675 29.171 -22.617 1.00 23.26 367 VAL B N 1
ATOM 4252 C CA . VAL B 1 246 ? -4.631 28.077 -22.399 1.00 21.34 367 VAL B CA 1
ATOM 4253 C C . VAL B 1 246 ? -4.219 26.877 -23.233 1.00 21.99 367 VAL B C 1
ATOM 4254 O O . VAL B 1 246 ? -4.090 25.743 -22.719 1.00 24.34 367 VAL B O 1
ATOM 4258 N N . ARG B 1 247 ? -4.029 27.104 -24.551 1.00 24.55 368 ARG B N 1
ATOM 4259 C CA . ARG B 1 247 ? -3.676 25.966 -25.396 1.00 23.71 368 ARG B CA 1
ATOM 4260 C C . ARG B 1 247 ? -2.376 25.316 -24.962 1.00 25.70 368 ARG B C 1
ATOM 4261 O O . ARG B 1 247 ? -2.295 24.082 -24.905 1.00 28.95 368 ARG B O 1
ATOM 4269 N N . ARG B 1 248 ? -1.346 26.119 -24.648 1.00 24.28 369 ARG B N 1
ATOM 4270 C CA . ARG B 1 248 ? -0.038 25.574 -24.275 1.00 26.61 369 ARG B CA 1
ATOM 4271 C C . ARG B 1 248 ? -0.116 24.790 -22.982 1.00 23.90 369 ARG B C 1
ATOM 4272 O O . ARG B 1 248 ? 0.338 23.624 -22.911 1.00 26.04 369 ARG B O 1
ATOM 4280 N N . GLU B 1 249 ? -0.683 25.416 -21.930 1.00 21.76 370 GLU B N 1
ATOM 4281 C CA . GLU B 1 249 ? -0.733 24.753 -20.628 1.00 23.46 370 GLU B CA 1
ATOM 4282 C C . GLU B 1 249 ? -1.554 23.474 -20.666 1.00 21.84 370 GLU B C 1
ATOM 4283 O O . GLU B 1 249 ? -1.138 22.451 -20.100 1.00 23.36 370 GLU B O 1
ATOM 4289 N N . VAL B 1 250 ? -2.705 23.477 -21.349 1.00 23.15 371 VAL B N 1
ATOM 4290 C CA . VAL B 1 250 ? -3.475 22.237 -21.412 1.00 21.79 371 VAL B CA 1
ATOM 4291 C C . VAL B 1 250 ? -2.645 21.129 -22.082 1.00 21.79 371 VAL B C 1
ATOM 4292 O O . VAL B 1 250 ? -2.575 20.000 -21.584 1.00 25.86 371 VAL B O 1
ATOM 4296 N N . GLU B 1 251 ? -1.963 21.437 -23.186 1.00 25.34 372 GLU B N 1
ATOM 4297 C CA . GLU B 1 251 ? -1.194 20.402 -23.887 1.00 22.63 372 GLU B CA 1
ATOM 4298 C C . GLU B 1 251 ? 0.014 19.948 -23.077 1.00 29.25 372 GLU B C 1
ATOM 4299 O O . GLU B 1 251 ? 0.331 18.734 -23.045 1.00 28.30 372 GLU B O 1
ATOM 4305 N N . GLU B 1 252 ? 0.700 20.885 -22.412 1.00 26.71 373 GLU B N 1
ATOM 4306 C CA . GLU B 1 252 ? 1.826 20.533 -21.527 1.00 25.51 373 GLU B CA 1
ATOM 4307 C C . GLU B 1 252 ? 1.419 19.517 -20.503 1.00 30.18 373 GLU B C 1
ATOM 4308 O O . GLU B 1 252 ? 2.048 18.462 -20.347 1.00 28.95 373 GLU B O 1
ATOM 4314 N N . GLU B 1 253 ? 0.374 19.836 -19.781 1.00 25.45 374 GLU B N 1
ATOM 4315 C CA . GLU B 1 253 ? 0.055 19.068 -18.575 1.00 24.66 374 GLU B CA 1
ATOM 4316 C C . GLU B 1 253 ? -0.691 17.787 -18.870 1.00 27.44 374 GLU B C 1
ATOM 4317 O O . GLU B 1 253 ? -0.496 16.789 -18.148 1.00 25.96 374 GLU B O 1
ATOM 4323 N N . SER B 1 254 ? -1.524 17.786 -19.915 1.00 26.15 375 SER B N 1
ATOM 4324 C CA . SER B 1 254 ? -2.423 16.671 -20.160 1.00 26.51 375 SER B CA 1
ATOM 4325 C C . SER B 1 254 ? -2.292 16.050 -21.558 1.00 23.60 375 SER B C 1
ATOM 4326 O O . SER B 1 254 ? -2.985 15.059 -21.826 1.00 26.91 375 SER B O 1
ATOM 4329 N N . GLY B 1 255 ? -1.481 16.616 -22.464 1.00 24.89 376 GLY B N 1
ATOM 4330 C CA . GLY B 1 255 ? -1.402 16.069 -23.810 1.00 24.72 376 GLY B CA 1
ATOM 4331 C C . GLY B 1 255 ? -2.544 16.489 -24.713 1.00 24.36 376 GLY B C 1
ATOM 4332 O O . GLY B 1 255 ? -2.460 16.266 -25.929 1.00 28.93 376 GLY B O 1
ATOM 4333 N N . VAL B 1 256 ? -3.607 17.073 -24.171 1.00 29.64 377 VAL B N 1
ATOM 4334 C CA . VAL B 1 256 ? -4.808 17.391 -24.947 1.00 28.24 377 VAL B CA 1
ATOM 4335 C C . VAL B 1 256 ? -4.587 18.687 -25.722 1.00 27.82 377 VAL B C 1
ATOM 4336 O O . VAL B 1 256 ? -4.090 19.677 -25.171 1.00 26.96 377 VAL B O 1
ATOM 4340 N N . LYS B 1 257 ? -4.937 18.665 -27.013 1.00 25.00 378 LYS B N 1
ATOM 4341 C CA . LYS B 1 257 ? -4.847 19.828 -27.887 1.00 26.82 378 LYS B CA 1
ATOM 4342 C C . LYS B 1 257 ? -6.155 20.604 -27.846 1.00 27.67 378 LYS B C 1
ATOM 4343 O O . LYS B 1 257 ? -7.237 20.024 -27.927 1.00 28.87 378 LYS B O 1
ATOM 4349 N N . VAL B 1 258 ? -6.056 21.926 -27.785 1.00 28.12 379 VAL B N 1
ATOM 4350 C CA . VAL B 1 258 ? -7.215 22.810 -27.628 1.00 24.71 379 VAL B CA 1
ATOM 4351 C C . VAL B 1 258 ? -7.379 23.669 -28.895 1.00 29.59 379 VAL B C 1
ATOM 4352 O O . VAL B 1 258 ? -6.391 24.121 -29.479 1.00 28.41 379 VAL B O 1
ATOM 4356 N N . GLY B 1 259 ? -8.623 23.821 -29.351 1.00 29.97 380 GLY B N 1
ATOM 4357 C CA . GLY B 1 259 ? -8.966 24.732 -30.453 1.00 29.53 380 GLY B CA 1
ATOM 4358 C C . GLY B 1 259 ? -9.489 26.074 -29.913 1.00 30.82 380 GLY B C 1
ATOM 4359 O O . GLY B 1 259 ? -8.739 26.871 -29.340 1.00 28.09 380 GLY B O 1
ATOM 4360 N N . HIS B 1 260 ? -10.805 26.269 -29.985 1.00 29.05 381 HIS B N 1
ATOM 4361 C CA . HIS B 1 260 ? -11.411 27.537 -29.559 1.00 28.03 381 HIS B CA 1
ATOM 4362 C C . HIS B 1 260 ? -11.216 27.802 -28.063 1.00 28.70 381 HIS B C 1
ATOM 4363 O O . HIS B 1 260 ? -11.336 26.890 -27.230 1.00 27.53 381 HIS B O 1
ATOM 4370 N N . VAL B 1 261 ? -10.964 29.073 -27.713 1.00 29.00 382 VAL B N 1
ATOM 4371 C CA . VAL B 1 261 ? -10.835 29.509 -26.315 1.00 25.67 382 VAL B CA 1
ATOM 4372 C C . VAL B 1 261 ? -11.714 30.734 -26.144 1.00 27.88 382 VAL B C 1
ATOM 4373 O O . VAL B 1 261 ? -11.591 31.689 -26.925 1.00 29.69 382 VAL B O 1
ATOM 4377 N N . GLN B 1 262 ? -12.578 30.714 -25.112 1.00 26.13 383 GLN B N 1
ATOM 4378 C CA A GLN B 1 262 ? -13.529 31.802 -24.868 0.50 27.24 383 GLN B CA 1
ATOM 4379 C CA B GLN B 1 262 ? -13.528 31.805 -24.868 0.50 27.22 383 GLN B CA 1
ATOM 4380 C C . GLN B 1 262 ? -13.329 32.314 -23.449 1.00 26.63 383 GLN B C 1
ATOM 4381 O O . GLN B 1 262 ? -13.409 31.542 -22.483 1.00 27.32 383 GLN B O 1
ATOM 4392 N N . TYR B 1 263 ? -13.068 33.608 -23.325 1.00 23.23 384 TYR B N 1
ATOM 4393 C CA . TYR B 1 263 ? -12.943 34.210 -22.004 1.00 23.07 384 TYR B CA 1
ATOM 4394 C C . TYR B 1 263 ? -14.318 34.201 -21.344 1.00 24.89 384 TYR B C 1
ATOM 4395 O O . TYR B 1 263 ? -15.326 34.513 -21.989 1.00 27.99 384 TYR B O 1
ATOM 4404 N N . VAL B 1 264 ? -14.352 33.961 -20.037 1.00 23.33 385 VAL B N 1
ATOM 4405 C CA . VAL B 1 264 ? -15.611 33.978 -19.297 1.00 22.65 385 VAL B CA 1
ATOM 4406 C C . VAL B 1 264 ? -15.599 35.033 -18.182 1.00 20.76 385 VAL B C 1
ATOM 4407 O O . VAL B 1 264 ? -16.454 35.932 -18.141 1.00 26.28 385 VAL B O 1
ATOM 4411 N N . SER B 1 265 ? -14.613 34.967 -17.283 1.00 22.59 386 SER B N 1
ATOM 4412 C CA . SER B 1 265 ? -14.633 35.897 -16.144 1.00 24.16 386 SER B CA 1
ATOM 4413 C C . SER B 1 265 ? -13.279 35.808 -15.473 1.00 25.18 386 SER B C 1
ATOM 4414 O O . SER B 1 265 ? -12.484 34.934 -15.807 1.00 24.82 386 SER B O 1
ATOM 4417 N N . CYS B 1 266 ? -13.036 36.682 -14.479 1.00 23.71 387 CYS B N 1
ATOM 4418 C CA A CYS B 1 266 ? -11.769 36.836 -13.767 0.50 21.17 387 CYS B CA 1
ATOM 4419 C CA B CYS B 1 266 ? -11.772 36.562 -13.785 0.50 21.38 387 CYS B CA 1
ATOM 4420 C C . CYS B 1 266 ? -11.976 36.651 -12.283 1.00 22.08 387 CYS B C 1
ATOM 4421 O O . CYS B 1 266 ? -13.051 37.018 -11.773 1.00 26.12 387 CYS B O 1
ATOM 4426 N N . GLN B 1 267 ? -10.911 36.260 -11.598 1.00 21.30 388 GLN B N 1
ATOM 4427 C CA . GLN B 1 267 ? -10.970 36.275 -10.128 1.00 24.28 388 GLN B CA 1
ATOM 4428 C C . GLN B 1 267 ? -9.594 36.616 -9.608 1.00 25.04 388 GLN B C 1
ATOM 4429 O O . GLN B 1 267 ? -8.649 35.850 -9.795 1.00 25.41 388 GLN B O 1
ATOM 4435 N N . PRO B 1 268 ? -9.435 37.712 -8.886 1.00 24.55 389 PRO B N 1
ATOM 4436 C CA . PRO B 1 268 ? -8.138 38.001 -8.293 1.00 21.09 389 PRO B CA 1
ATOM 4437 C C . PRO B 1 268 ? -7.898 36.985 -7.205 1.00 24.89 389 PRO B C 1
ATOM 4438 O O . PRO B 1 268 ? -8.817 36.672 -6.450 1.00 31.70 389 PRO B O 1
ATOM 4442 N N . TRP B 1 269 ? -6.683 36.452 -7.129 1.00 22.50 390 TRP B N 1
ATOM 4443 C CA . TRP B 1 269 ? -6.400 35.367 -6.187 1.00 24.84 390 TRP B CA 1
ATOM 4444 C C . TRP B 1 269 ? -5.087 35.718 -5.509 1.00 24.16 390 TRP B C 1
ATOM 4445 O O . TRP B 1 269 ? -4.009 35.616 -6.133 1.00 26.91 390 TRP B O 1
ATOM 4456 N N . PRO B 1 270 ? -5.132 36.179 -4.281 1.00 21.91 391 PRO B N 1
ATOM 4457 C CA . PRO B 1 270 ? -3.951 36.830 -3.677 1.00 22.18 391 PRO B CA 1
ATOM 4458 C C . PRO B 1 270 ? -3.035 35.822 -2.997 1.00 25.67 391 PRO B C 1
ATOM 4459 O O . PRO B 1 270 ? -2.796 35.868 -1.746 1.00 29.34 391 PRO B O 1
ATOM 4463 N N . MET B 1 271 ? -2.480 34.941 -3.819 1.00 22.53 392 MET B N 1
ATOM 4464 C CA . MET B 1 271 ? -1.615 33.856 -3.338 1.00 25.04 392 MET B CA 1
ATOM 4465 C C . MET B 1 271 ? -0.293 33.749 -4.112 1.00 25.02 392 MET B C 1
ATOM 4466 O O . MET B 1 271 ? 0.049 32.658 -4.588 1.00 29.78 392 MET B O 1
ATOM 4471 N N . PRO B 1 272 ? 0.514 34.818 -4.214 1.00 24.52 393 PRO B N 1
ATOM 4472 C CA . PRO B 1 272 ? 0.300 36.152 -3.577 1.00 28.49 393 PRO B CA 1
ATOM 4473 C C . PRO B 1 272 ? -0.438 37.150 -4.406 1.00 25.03 393 PRO B C 1
ATOM 4474 O O . PRO B 1 272 ? -1.040 38.058 -3.840 1.00 24.72 393 PRO B O 1
ATOM 4478 N N . SER B 1 273 ? -0.384 37.057 -5.734 1.00 23.14 394 SER B N 1
ATOM 4479 C CA A SER B 1 273 ? -0.733 38.176 -6.568 0.50 25.57 394 SER B CA 1
ATOM 4480 C CA B SER B 1 273 ? -0.808 38.176 -6.569 0.50 25.28 394 SER B CA 1
ATOM 4481 C C . SER B 1 273 ? -1.183 37.682 -7.942 1.00 23.23 394 SER B C 1
ATOM 4482 O O . SER B 1 273 ? -0.736 38.184 -8.935 1.00 27.94 394 SER B O 1
ATOM 4487 N N . SER B 1 274 ? -2.099 36.741 -7.970 1.00 22.37 395 SER B N 1
ATOM 4488 C CA . SER B 1 274 ? -2.492 36.133 -9.234 1.00 22.86 395 SER B CA 1
ATOM 4489 C C . SER B 1 274 ? -3.817 36.697 -9.694 1.00 26.33 395 SER B C 1
ATOM 4490 O O . SER B 1 274 ? -4.701 36.975 -8.884 1.00 35.99 395 SER B O 1
ATOM 4493 N N . LEU B 1 275 ? -3.923 36.950 -10.992 1.00 22.33 396 LEU B N 1
ATOM 4494 C CA . LEU B 1 275 ? -5.209 37.274 -11.598 1.00 21.28 396 LEU B CA 1
ATOM 4495 C C . LEU B 1 275 ? -5.629 36.036 -12.395 1.00 20.53 396 LEU B C 1
ATOM 4496 O O . LEU B 1 275 ? -5.037 35.727 -13.447 1.00 23.16 396 LEU B O 1
ATOM 4501 N N . MET B 1 276 ? -6.669 35.368 -11.901 1.00 19.98 397 MET B N 1
ATOM 4502 C CA . MET B 1 276 ? -7.167 34.140 -12.539 1.00 22.92 397 MET B CA 1
ATOM 4503 C C . MET B 1 276 ? -8.061 34.556 -13.691 1.00 20.63 397 MET B C 1
ATOM 4504 O O . MET B 1 276 ? -9.048 35.268 -13.473 1.00 24.18 397 MET B O 1
ATOM 4509 N N . ILE B 1 277 ? -7.689 34.186 -14.909 1.00 19.71 398 ILE B N 1
ATOM 4510 C CA . ILE B 1 277 ? -8.456 34.517 -16.094 1.00 22.83 398 ILE B CA 1
ATOM 4511 C C . ILE B 1 277 ? -9.168 33.246 -16.545 1.00 21.79 398 ILE B C 1
ATOM 4512 O O . ILE B 1 277 ? -8.534 32.343 -17.114 1.00 23.54 398 ILE B O 1
ATOM 4517 N N . GLY B 1 278 ? -10.469 33.182 -16.249 1.00 21.47 399 GLY B N 1
ATOM 4518 C CA . GLY B 1 278 ? -11.240 31.967 -16.467 1.00 23.46 399 GLY B CA 1
ATOM 4519 C C . GLY B 1 278 ? -11.758 31.879 -17.890 1.00 22.04 399 GLY B C 1
ATOM 4520 O O . GLY B 1 278 ? -12.467 32.763 -18.355 1.00 22.77 399 GLY B O 1
ATOM 4521 N N . CYS B 1 279 ? -11.541 30.725 -18.508 1.00 22.45 400 CYS B N 1
ATOM 4522 C CA . CYS B 1 279 ? -11.879 30.509 -19.918 1.00 24.65 400 CYS B CA 1
ATOM 4523 C C . CYS B 1 279 ? -12.596 29.189 -20.112 1.00 25.61 400 CYS B C 1
ATOM 4524 O O . CYS B 1 279 ? -12.419 28.241 -19.325 1.00 25.83 400 CYS B O 1
ATOM 4527 N N . LEU B 1 280 ? -13.376 29.118 -21.207 1.00 24.54 401 LEU B N 1
ATOM 4528 C CA . LEU B 1 280 ? -13.913 27.870 -21.710 1.00 25.28 401 LEU B CA 1
ATOM 4529 C C . LEU B 1 280 ? -13.116 27.505 -22.946 1.00 24.91 401 LEU B C 1
ATOM 4530 O O . LEU B 1 280 ? -12.962 28.335 -23.837 1.00 28.61 401 LEU B O 1
ATOM 4535 N N . ALA B 1 281 ? -12.663 26.265 -23.028 1.00 22.75 402 ALA B N 1
ATOM 4536 C CA . ALA B 1 281 ? -11.878 25.858 -24.190 1.00 25.74 402 ALA B CA 1
ATOM 4537 C C . ALA B 1 281 ? -12.438 24.568 -24.785 1.00 25.35 402 ALA B C 1
ATOM 4538 O O . ALA B 1 281 ? -12.899 23.693 -24.056 1.00 27.75 402 ALA B O 1
ATOM 4540 N N . VAL B 1 282 ? -12.393 24.447 -26.104 1.00 25.10 403 VAL B N 1
ATOM 4541 C CA . VAL B 1 282 ? -12.859 23.233 -26.758 1.00 27.57 403 VAL B CA 1
ATOM 4542 C C . VAL B 1 282 ? -11.646 22.418 -27.178 1.00 28.27 403 VAL B C 1
ATOM 4543 O O . VAL B 1 282 ? -10.800 22.895 -27.948 1.00 29.74 403 VAL B O 1
ATOM 4547 N N . ALA B 1 283 ? -11.550 21.204 -26.647 1.00 25.54 404 ALA B N 1
ATOM 4548 C CA . ALA B 1 283 ? -10.495 20.300 -27.066 1.00 26.86 404 ALA B CA 1
ATOM 4549 C C . ALA B 1 283 ? -10.744 19.823 -28.480 1.00 28.96 404 ALA B C 1
ATOM 4550 O O . ALA B 1 283 ? -11.890 19.586 -28.893 1.00 29.36 404 ALA B O 1
ATOM 4552 N N . VAL B 1 284 ? -9.649 19.625 -29.222 1.00 28.10 405 VAL B N 1
ATOM 4553 C CA . VAL B 1 284 ? -9.737 18.969 -30.545 1.00 27.69 405 VAL B CA 1
ATOM 4554 C C . VAL B 1 284 ? -9.084 17.605 -30.569 1.00 32.34 405 VAL B C 1
ATOM 4555 O O . VAL B 1 284 ? -9.023 16.984 -31.637 1.00 35.92 405 VAL B O 1
ATOM 4559 N N . SER B 1 285 ? -8.580 17.118 -29.454 1.00 31.26 406 SER B N 1
ATOM 4560 C CA . SER B 1 285 ? -8.095 15.739 -29.375 1.00 30.92 406 SER B CA 1
ATOM 4561 C C . SER B 1 285 ? -8.588 15.149 -28.058 1.00 27.64 406 SER B C 1
ATOM 4562 O O . SER B 1 285 ? -9.126 15.851 -27.203 1.00 30.08 406 SER B O 1
ATOM 4565 N N . THR B 1 286 ? -8.426 13.823 -27.912 1.00 34.34 407 THR B N 1
ATOM 4566 C CA . THR B 1 286 ? -8.949 13.142 -26.730 1.00 35.29 407 THR B CA 1
ATOM 4567 C C . THR B 1 286 ? -7.906 12.387 -25.932 1.00 30.47 407 THR B C 1
ATOM 4568 O O . THR B 1 286 ? -8.158 12.097 -24.754 1.00 31.38 407 THR B O 1
ATOM 4572 N N . GLU B 1 287 ? -6.765 12.037 -26.526 1.00 30.18 408 GLU B N 1
ATOM 4573 C CA . GLU B 1 287 ? -5.797 11.204 -25.796 1.00 26.00 408 GLU B CA 1
ATOM 4574 C C . GLU B 1 287 ? -5.129 12.023 -24.694 1.00 30.05 408 GLU B C 1
ATOM 4575 O O . GLU B 1 287 ? -4.707 13.168 -24.916 1.00 30.62 408 GLU B O 1
ATOM 4581 N N . ILE B 1 288 ? -5.027 11.421 -23.497 1.00 27.45 409 ILE B N 1
ATOM 4582 C CA . ILE B 1 288 ? -4.458 12.075 -22.322 1.00 26.40 409 ILE B CA 1
ATOM 4583 C C . ILE B 1 288 ? -3.066 11.528 -22.042 1.00 24.63 409 ILE B C 1
ATOM 4584 O O . ILE B 1 288 ? -2.846 10.308 -22.036 1.00 29.23 409 ILE B O 1
ATOM 4589 N N . LYS B 1 289 ? -2.131 12.439 -21.827 1.00 28.63 410 LYS B N 1
ATOM 4590 C CA . LYS B 1 289 ? -0.711 12.136 -21.627 1.00 29.39 410 LYS B CA 1
ATOM 4591 C C . LYS B 1 289 ? -0.255 13.080 -20.519 1.00 32.53 410 LYS B C 1
ATOM 4592 O O . LYS B 1 289 ? -0.070 14.288 -20.773 1.00 32.96 410 LYS B O 1
ATOM 4598 N N . VAL B 1 290 ? -0.185 12.567 -19.280 1.00 27.49 411 VAL B N 1
ATOM 4599 C CA . VAL B 1 290 ? -0.028 13.401 -18.083 1.00 27.18 411 VAL B CA 1
ATOM 4600 C C . VAL B 1 290 ? 1.455 13.706 -17.863 1.00 34.33 411 VAL B C 1
ATOM 4601 O O . VAL B 1 290 ? 2.282 12.789 -17.806 1.00 35.48 411 VAL B O 1
ATOM 4605 N N . ASP B 1 291 ? 1.809 14.986 -17.704 1.00 34.76 412 ASP B N 1
ATOM 4606 C CA . ASP B 1 291 ? 3.181 15.315 -17.315 1.00 39.17 412 ASP B CA 1
ATOM 4607 C C . ASP B 1 291 ? 3.276 15.225 -15.803 1.00 33.43 412 ASP B C 1
ATOM 4608 O O . ASP B 1 291 ? 2.796 16.103 -15.087 1.00 34.92 412 ASP B O 1
ATOM 4613 N N . LYS B 1 292 ? 3.889 14.152 -15.313 1.00 31.18 413 LYS B N 1
ATOM 4614 C CA . LYS B 1 292 ? 3.922 13.942 -13.879 1.00 33.29 413 LYS B CA 1
ATOM 4615 C C . LYS B 1 292 ? 4.709 15.006 -13.133 1.00 37.73 413 LYS B C 1
ATOM 4616 O O . LYS B 1 292 ? 4.556 15.113 -11.911 1.00 42.14 413 LYS B O 1
ATOM 4622 N N . ASN B 1 293 ? 5.584 15.761 -13.802 1.00 35.77 414 ASN B N 1
ATOM 4623 C CA . ASN B 1 293 ? 6.324 16.791 -13.064 1.00 39.74 414 ASN B CA 1
ATOM 4624 C C . ASN B 1 293 ? 5.429 17.933 -12.629 1.00 46.22 414 ASN B C 1
ATOM 4625 O O . ASN B 1 293 ? 5.808 18.678 -11.721 1.00 47.13 414 ASN B O 1
ATOM 4630 N N . GLU B 1 294 ? 4.263 18.092 -13.252 1.00 44.51 415 GLU B N 1
ATOM 4631 C CA . GLU B 1 294 ? 3.315 19.111 -12.812 1.00 49.84 415 GLU B CA 1
ATOM 4632 C C . GLU B 1 294 ? 2.070 18.518 -12.169 1.00 48.48 415 GLU B C 1
ATOM 4633 O O . GLU B 1 294 ? 1.695 18.942 -11.086 1.00 53.64 415 GLU B O 1
ATOM 4639 N N . ILE B 1 295 ? 1.364 17.618 -12.825 1.00 38.66 416 ILE B N 1
ATOM 4640 C CA . ILE B 1 295 ? 0.128 17.135 -12.257 1.00 38.62 416 ILE B CA 1
ATOM 4641 C C . ILE B 1 295 ? 0.259 15.636 -12.046 1.00 42.14 416 ILE B C 1
ATOM 4642 O O . ILE B 1 295 ? 1.062 14.958 -12.692 1.00 39.22 416 ILE B O 1
ATOM 4647 N N . GLU B 1 296 ? -0.530 15.127 -11.112 1.00 38.15 417 GLU B N 1
ATOM 4648 C CA . GLU B 1 296 ? -0.570 13.714 -10.809 1.00 39.12 417 GLU B CA 1
ATOM 4649 C C . GLU B 1 296 ? -1.548 12.972 -11.703 1.00 30.21 417 GLU B C 1
ATOM 4650 O O . GLU B 1 296 ? -1.347 11.790 -11.991 1.00 36.20 417 GLU B O 1
ATOM 4656 N N . ASP B 1 297 ? -2.611 13.644 -12.140 1.00 34.25 418 ASP B N 1
ATOM 4657 C CA . ASP B 1 297 ? -3.676 12.910 -12.814 1.00 29.66 418 ASP B CA 1
ATOM 4658 C C . ASP B 1 297 ? -4.554 13.896 -13.573 1.00 30.45 418 ASP B C 1
ATOM 4659 O O . ASP B 1 297 ? -4.724 15.034 -13.158 1.00 30.06 418 ASP B O 1
ATOM 4664 N N . ALA B 1 298 ? -5.040 13.458 -14.742 1.00 30.94 419 ALA B N 1
ATOM 4665 C CA . ALA B 1 298 ? -6.015 14.234 -15.489 1.00 25.98 419 ALA B CA 1
ATOM 4666 C C . ALA B 1 298 ? -6.946 13.219 -16.154 1.00 27.44 419 ALA B C 1
ATOM 4667 O O . ALA B 1 298 ? -6.510 12.148 -16.556 1.00 31.76 419 ALA B O 1
ATOM 4669 N N . ARG B 1 299 ? -8.231 13.529 -16.222 1.00 24.88 420 ARG B N 1
ATOM 4670 C CA . ARG B 1 299 ? -9.196 12.541 -16.671 1.00 25.64 420 ARG B CA 1
ATOM 4671 C C . ARG B 1 299 ? -10.344 13.298 -17.326 1.00 24.78 420 ARG B C 1
ATOM 4672 O O . ARG B 1 299 ? -10.583 14.468 -17.010 1.00 25.27 420 ARG B O 1
ATOM 4680 N N . TRP B 1 300 ? -11.074 12.624 -18.221 1.00 27.72 421 TRP B N 1
ATOM 4681 C CA . TRP B 1 300 ? -12.346 13.138 -18.729 1.00 25.35 421 TRP B CA 1
ATOM 4682 C C . TRP B 1 300 ? -13.459 12.707 -17.797 1.00 29.53 421 TRP B C 1
ATOM 4683 O O . TRP B 1 300 ? -13.567 11.512 -17.450 1.00 30.85 421 TRP B O 1
ATOM 4694 N N . PHE B 1 301 ? -14.285 13.672 -17.396 1.00 27.43 422 PHE B N 1
ATOM 4695 C CA . PHE B 1 301 ? -15.452 13.445 -16.552 1.00 26.96 422 PHE B CA 1
ATOM 4696 C C . PHE B 1 301 ? -16.723 13.762 -17.324 1.00 32.27 422 PHE B C 1
ATOM 4697 O O . PHE B 1 301 ? -16.811 14.801 -18.007 1.00 33.15 422 PHE B O 1
ATOM 4705 N N . THR B 1 302 ? -17.703 12.871 -17.236 1.00 33.14 423 THR B N 1
ATOM 4706 C CA . THR B 1 302 ? -18.928 13.071 -18.012 1.00 35.26 423 THR B CA 1
ATOM 4707 C C . THR B 1 302 ? -19.748 14.186 -17.379 1.00 34.85 423 THR B C 1
ATOM 4708 O O . THR B 1 302 ? -19.564 14.522 -16.212 1.00 35.16 423 THR B O 1
ATOM 4712 N N . ARG B 1 303 ? -20.666 14.769 -18.165 1.00 36.45 424 ARG B N 1
ATOM 4713 C CA . ARG B 1 303 ? -21.528 15.819 -17.620 1.00 37.51 424 ARG B CA 1
ATOM 4714 C C . ARG B 1 303 ? -22.354 15.289 -16.460 1.00 36.96 424 ARG B C 1
ATOM 4715 O O . ARG B 1 303 ? -22.579 15.988 -15.463 1.00 40.64 424 ARG B O 1
ATOM 4723 N N . GLU B 1 304 ? -22.769 14.031 -16.555 1.00 38.65 425 GLU B N 1
ATOM 4724 C CA . GLU B 1 304 ? -23.572 13.417 -15.505 1.00 44.22 425 GLU B CA 1
ATOM 4725 C C . GLU B 1 304 ? -22.782 13.275 -14.210 1.00 42.31 425 GLU B C 1
ATOM 4726 O O . GLU B 1 304 ? -23.303 13.540 -13.114 1.00 46.38 425 GLU B O 1
ATOM 4732 N N . GLN B 1 305 ? -21.525 12.833 -14.317 1.00 38.36 426 GLN B N 1
ATOM 4733 C CA . GLN B 1 305 ? -20.661 12.748 -13.140 1.00 38.82 426 GLN B CA 1
ATOM 4734 C C . GLN B 1 305 ? -20.491 14.100 -12.494 1.00 41.11 426 GLN B C 1
ATOM 4735 O O . GLN B 1 305 ? -20.558 14.222 -11.266 1.00 44.52 426 GLN B O 1
ATOM 4741 N N . VAL B 1 306 ? -20.268 15.129 -13.303 1.00 36.44 427 VAL B N 1
ATOM 4742 C CA . VAL B 1 306 ? -20.062 16.450 -12.729 1.00 36.41 427 VAL B CA 1
ATOM 4743 C C . VAL B 1 306 ? -21.343 16.942 -12.054 1.00 40.08 427 VAL B C 1
ATOM 4744 O O . VAL B 1 306 ? -21.309 17.497 -10.946 1.00 38.70 427 VAL B O 1
ATOM 4748 N N . VAL B 1 307 ? -22.497 16.679 -12.670 1.00 43.74 428 VAL B N 1
ATOM 4749 C CA . VAL B 1 307 ? -23.763 17.052 -12.047 1.00 47.39 428 VAL B CA 1
ATOM 4750 C C . VAL B 1 307 ? -23.908 16.364 -10.702 1.00 53.22 428 VAL B C 1
ATOM 4751 O O . VAL B 1 307 ? -24.321 16.984 -9.716 1.00 54.48 428 VAL B O 1
ATOM 4755 N N . ASP B 1 308 ? -23.568 15.069 -10.639 1.00 54.38 429 ASP B N 1
ATOM 4756 C CA . ASP B 1 308 ? -23.657 14.345 -9.377 1.00 55.66 429 ASP B CA 1
ATOM 4757 C C . ASP B 1 308 ? -22.821 15.023 -8.301 1.00 50.09 429 ASP B C 1
ATOM 4758 O O . ASP B 1 308 ? -23.242 15.110 -7.152 1.00 49.73 429 ASP B O 1
ATOM 4763 N N . VAL B 1 309 ? -21.659 15.556 -8.668 1.00 49.19 430 VAL B N 1
ATOM 4764 C CA . VAL B 1 309 ? -20.738 16.142 -7.701 1.00 48.39 430 VAL B CA 1
ATOM 4765 C C . VAL B 1 309 ? -21.148 17.564 -7.312 1.00 57.28 430 VAL B C 1
ATOM 4766 O O . VAL B 1 309 ? -20.837 18.025 -6.208 1.00 57.44 430 VAL B O 1
ATOM 4770 N N . LEU B 1 310 ? -21.819 18.294 -8.198 1.00 54.34 431 LEU B N 1
ATOM 4771 C CA . LEU B 1 310 ? -22.316 19.606 -7.818 1.00 50.57 431 LEU B CA 1
ATOM 4772 C C . LEU B 1 310 ? -23.597 19.529 -7.001 1.00 55.85 431 LEU B C 1
ATOM 4773 O O . LEU B 1 310 ? -24.096 20.566 -6.558 1.00 59.53 431 LEU B O 1
ATOM 4778 N N . THR B 1 311 ? -24.143 18.341 -6.792 1.00 60.31 432 THR B N 1
ATOM 4779 C CA . THR B 1 311 ? -25.366 18.195 -6.005 1.00 65.89 432 THR B CA 1
ATOM 4780 C C . THR B 1 311 ? -25.122 17.301 -4.797 1.00 69.12 432 THR B C 1
ATOM 4781 O O . THR B 1 311 ? -25.617 16.178 -4.730 1.00 72.47 432 THR B O 1
ATOM 4785 N N . ALA B 1 317 ? -17.228 9.829 -6.422 1.00 53.64 438 ALA B N 1
ATOM 4786 C CA . ALA B 1 317 ? -15.870 9.372 -6.117 1.00 59.82 438 ALA B CA 1
ATOM 4787 C C . ALA B 1 317 ? -14.794 10.453 -6.357 1.00 62.79 438 ALA B C 1
ATOM 4788 O O . ALA B 1 317 ? -13.596 10.180 -6.298 1.00 66.41 438 ALA B O 1
ATOM 4790 N N . PHE B 1 318 ? -15.230 11.681 -6.624 1.00 57.86 439 PHE B N 1
ATOM 4791 C CA . PHE B 1 318 ? -14.348 12.840 -6.642 1.00 47.50 439 PHE B CA 1
ATOM 4792 C C . PHE B 1 318 ? -15.163 14.050 -6.226 1.00 42.95 439 PHE B C 1
ATOM 4793 O O . PHE B 1 318 ? -16.393 14.003 -6.175 1.00 46.31 439 PHE B O 1
ATOM 4801 N N . PHE B 1 319 ? -14.463 15.142 -5.941 1.00 36.42 440 PHE B N 1
ATOM 4802 C CA . PHE B 1 319 ? -15.121 16.411 -5.642 1.00 34.03 440 PHE B CA 1
ATOM 4803 C C . PHE B 1 319 ? -14.307 17.562 -6.205 1.00 31.15 440 PHE B C 1
ATOM 4804 O O . PHE B 1 319 ? -13.201 17.387 -6.741 1.00 33.37 440 PHE B O 1
ATOM 4812 N N . VAL B 1 320 ? -14.888 18.754 -6.138 1.00 32.70 441 VAL B N 1
ATOM 4813 C CA . VAL B 1 320 ? -14.245 19.911 -6.742 1.00 27.82 441 VAL B CA 1
ATOM 4814 C C . VAL B 1 320 ? -14.192 21.067 -5.728 1.00 27.74 441 VAL B C 1
ATOM 4815 O O . VAL B 1 320 ? -14.730 20.932 -4.613 1.00 31.43 441 VAL B O 1
ATOM 4819 N N . PRO B 1 321 ? -13.493 22.166 -6.044 1.00 29.26 442 PRO B N 1
ATOM 4820 C CA . PRO B 1 321 ? -13.360 23.296 -5.093 1.00 31.76 442 PRO B CA 1
ATOM 4821 C C . PRO B 1 321 ? -14.710 23.890 -4.720 1.00 30.08 442 PRO B C 1
ATOM 4822 O O . PRO B 1 321 ? -15.720 23.661 -5.420 1.00 31.25 442 PRO B O 1
ATOM 4826 N N . PRO B 1 322 ? -14.753 24.686 -3.636 1.00 32.63 443 PRO B N 1
ATOM 4827 C CA . PRO B 1 322 ? -16.008 25.321 -3.209 1.00 36.31 443 PRO B CA 1
ATOM 4828 C C . PRO B 1 322 ? -16.551 26.310 -4.238 1.00 31.39 443 PRO B C 1
ATOM 4829 O O . PRO B 1 322 ? -15.857 26.761 -5.146 1.00 28.51 443 PRO B O 1
ATOM 4833 N N . SER B 1 323 ? -17.789 26.760 -3.967 1.00 34.45 444 SER B N 1
ATOM 4834 C CA . SER B 1 323 ? -18.535 27.453 -4.997 1.00 35.35 444 SER B CA 1
ATOM 4835 C C . SER B 1 323 ? -17.958 28.827 -5.285 1.00 34.00 444 SER B C 1
ATOM 4836 O O . SER B 1 323 ? -18.098 29.308 -6.413 1.00 33.52 444 SER B O 1
ATOM 4839 N N . ARG B 1 324 ? -17.298 29.486 -4.323 1.00 29.33 445 ARG B N 1
ATOM 4840 C CA . ARG B 1 324 ? -16.703 30.790 -4.655 1.00 29.11 445 ARG B CA 1
ATOM 4841 C C . ARG B 1 324 ? -15.409 30.683 -5.466 1.00 31.29 445 ARG B C 1
ATOM 4842 O O . ARG B 1 324 ? -14.888 31.719 -5.914 1.00 28.66 445 ARG B O 1
ATOM 4850 N N . ALA B 1 325 ? -14.854 29.478 -5.664 1.00 25.10 446 ALA B N 1
ATOM 4851 C CA . ALA B 1 325 ? -13.647 29.367 -6.466 1.00 23.69 446 ALA B CA 1
ATOM 4852 C C . ALA B 1 325 ? -13.997 29.486 -7.942 1.00 24.99 446 ALA B C 1
ATOM 4853 O O . ALA B 1 325 ? -15.033 28.986 -8.384 1.00 24.67 446 ALA B O 1
ATOM 4855 N N . ILE B 1 326 ? -13.143 30.170 -8.706 1.00 23.29 447 ILE B N 1
ATOM 4856 C CA . ILE B 1 326 ? -13.494 30.351 -10.126 1.00 24.62 447 ILE B CA 1
ATOM 4857 C C . ILE B 1 326 ? -13.621 29.006 -10.828 1.00 24.26 447 ILE B C 1
ATOM 4858 O O . ILE B 1 326 ? -14.437 28.877 -11.766 1.00 26.87 447 ILE B O 1
ATOM 4863 N N . ALA B 1 327 ? -12.810 28.013 -10.457 1.00 24.69 448 ALA B N 1
ATOM 4864 C CA . ALA B 1 327 ? -12.924 26.718 -11.158 1.00 26.21 448 ALA B CA 1
ATOM 4865 C C . ALA B 1 327 ? -14.320 26.146 -10.988 1.00 28.18 448 ALA B C 1
ATOM 4866 O O . ALA B 1 327 ? -14.919 25.653 -11.946 1.00 26.50 448 ALA B O 1
ATOM 4868 N N . HIS B 1 328 ? -14.877 26.256 -9.787 1.00 24.41 449 HIS B N 1
ATOM 4869 C CA . HIS B 1 328 ? -16.243 25.796 -9.564 1.00 24.71 449 HIS B CA 1
ATOM 4870 C C . HIS B 1 328 ? -17.235 26.569 -10.420 1.00 28.31 449 HIS B C 1
ATOM 4871 O O . HIS B 1 328 ? -18.142 25.966 -11.040 1.00 26.59 449 HIS B O 1
ATOM 4878 N N . GLN B 1 329 ? -17.079 27.903 -10.501 1.00 26.14 450 GLN B N 1
ATOM 4879 C CA . GLN B 1 329 ? -17.979 28.661 -11.357 1.00 26.65 450 GLN B CA 1
ATOM 4880 C C . GLN B 1 329 ? -17.880 28.240 -12.826 1.00 27.33 450 GLN B C 1
ATOM 4881 O O . GLN B 1 329 ? -18.907 28.217 -13.518 1.00 27.51 450 GLN B O 1
ATOM 4887 N N . LEU B 1 330 ? -16.659 27.950 -13.327 1.00 26.58 451 LEU B N 1
ATOM 4888 C CA . LEU B 1 330 ? -16.518 27.515 -14.733 1.00 24.89 451 LEU B CA 1
ATOM 4889 C C . LEU B 1 330 ? -17.174 26.152 -14.956 1.00 27.12 451 LEU B C 1
ATOM 4890 O O . LEU B 1 330 ? -17.859 25.937 -15.978 1.00 28.37 451 LEU B O 1
ATOM 4895 N N . ILE B 1 331 ? -16.960 25.213 -14.011 1.00 27.78 452 ILE B N 1
ATOM 4896 C CA . ILE B 1 331 ? -17.545 23.876 -14.133 1.00 26.77 452 ILE B CA 1
ATOM 4897 C C . ILE B 1 331 ? -19.062 23.950 -14.065 1.00 33.35 452 ILE B C 1
ATOM 4898 O O . ILE B 1 331 ? -19.771 23.293 -14.841 1.00 31.92 452 ILE B O 1
ATOM 4903 N N . LYS B 1 332 ? -19.584 24.740 -13.122 1.00 30.92 453 LYS B N 1
ATOM 4904 C CA . LYS B 1 332 ? -21.029 24.863 -12.998 1.00 36.05 453 LYS B CA 1
ATOM 4905 C C . LYS B 1 332 ? -21.610 25.525 -14.239 1.00 35.20 453 LYS B C 1
ATOM 4906 O O . LYS B 1 332 ? -22.690 25.148 -14.701 1.00 38.70 453 LYS B O 1
ATOM 4912 N N . HIS B 1 333 ? -20.894 26.492 -14.803 1.00 33.39 454 HIS B N 1
ATOM 4913 C CA . HIS B 1 333 ? -21.364 27.150 -16.017 1.00 37.45 454 HIS B CA 1
ATOM 4914 C C . HIS B 1 333 ? -21.473 26.134 -17.146 1.00 38.85 454 HIS B C 1
ATOM 4915 O O . HIS B 1 333 ? -22.472 26.086 -17.883 1.00 38.99 454 HIS B O 1
ATOM 4922 N N . TRP B 1 334 ? -20.455 25.279 -17.264 1.00 29.65 455 TRP B N 1
ATOM 4923 C CA . TRP B 1 334 ? -20.442 24.293 -18.334 1.00 29.58 455 TRP B CA 1
ATOM 4924 C C . TRP B 1 334 ? -21.586 23.296 -18.194 1.00 32.02 455 TRP B C 1
ATOM 4925 O O . TRP B 1 334 ? -22.198 22.902 -19.193 1.00 35.89 455 TRP B O 1
ATOM 4936 N N . VAL B 1 335 ? -21.852 22.834 -16.970 1.00 30.84 456 VAL B N 1
ATOM 4937 C CA . VAL B 1 335 ? -22.874 21.802 -16.784 1.00 35.37 456 VAL B CA 1
ATOM 4938 C C . VAL B 1 335 ? -24.190 22.201 -17.398 1.00 39.55 456 VAL B C 1
ATOM 4939 O O . VAL B 1 335 ? -24.926 21.348 -17.925 1.00 47.65 456 VAL B O 1
ATOM 4943 N N . GLY B 1 336 ? -24.502 23.489 -17.355 1.00 37.50 457 GLY B N 1
ATOM 4944 C CA . GLY B 1 336 ? -25.701 24.118 -17.885 1.00 49.96 457 GLY B CA 1
ATOM 4945 C C . GLY B 1 336 ? -25.703 24.481 -19.362 1.00 52.76 457 GLY B C 1
ATOM 4946 O O . GLY B 1 336 ? -26.774 24.691 -19.932 1.00 53.13 457 GLY B O 1
ATOM 4947 N N . MET B 1 337 ? -24.543 24.555 -20.004 1.00 49.58 458 MET B N 1
ATOM 4948 C CA . MET B 1 337 ? -24.479 24.823 -21.438 1.00 47.76 458 MET B CA 1
ATOM 4949 C C . MET B 1 337 ? -25.190 23.752 -22.251 1.00 41.78 458 MET B C 1
ATOM 4950 O O . MET B 1 337 ? -25.351 22.620 -21.820 1.00 41.59 458 MET B O 1
ATOM 4955 N N . ASN B 1 338 ? -25.558 24.119 -23.481 1.00 45.06 459 ASN B N 1
ATOM 4956 C CA . ASN B 1 338 ? -26.213 23.196 -24.403 1.00 45.12 459 ASN B CA 1
ATOM 4957 C C . ASN B 1 338 ? -25.177 22.259 -25.023 1.00 48.45 459 ASN B C 1
ATOM 4958 O O . ASN B 1 338 ? -24.287 22.728 -25.739 1.00 52.27 459 ASN B O 1
ATOM 4963 N N . PRO B 1 339 ? -25.249 20.935 -24.783 1.00 52.64 460 PRO B N 1
ATOM 4964 C CA . PRO B 1 339 ? -24.303 19.991 -25.400 1.00 58.90 460 PRO B CA 1
ATOM 4965 C C . PRO B 1 339 ? -24.321 20.076 -26.938 1.00 68.08 460 PRO B C 1
ATOM 4966 O O . PRO B 1 339 ? -23.491 19.451 -27.601 1.00 71.87 460 PRO B O 1
#

Foldseek 3Di:
DAFFDQPLVCLQVPVVVVVLLQDFLEWEWEAEVLFTKWAWADDPVPPPHTAIEGDTDHNVVCVVVVVCVVFKAKAWRHFGVVPTHTYIYIYGYVVVPPRIDTQPDVVVSLLRYDPNRSVSSLVRSQLVVCCVPLQAQPQPGAGWDAGRRSFFTGHPPPPGPCPPDDDCSTGGDAWEKEWEFEAEQVLFWTKWFDFPPDDPQETFTFMGTADPPGDSVVRVQVRCCQAWVWGWDDKAWDDWDFRPPPHYIYTYIYIYTPDDHTDGNCPGTVDMDIGGLVRLVCQVPDDDSHHYDDCSDVRNVNNVVSSD/DQFAQPLVCLQVVVLVVLLQQDFLEWEWEDEPLFTKWFWDDDDVCHPDTAIETDIDGCVLCVVVVVCVVFKQKAWRHWGPDFCVVNPSTHTYIYIYGYPVVVVVSCVVDVRIDTDDDVVPRLVRYDPSRSVSSLVNSQLVVCCVPLQAQPQPGAGWDAGRRSFFTGGPPPPTPCPPDDDCSGGGDAWEKEWEFEAEQVLFWTKWFAAPPDDQQETFTFMGTADPPDDSVRRVQVRCCVAWVWGWDDKAWDDWDFDPPPHYIYTYIYIYTPDDHTDGDNVGTPDMDIDGLVRLVVQVVSHHYDDCSDVRNVNNVVSSPDDD

Sequence (628 aa):
SHMLDRRSDKRNNSDWLQAKESHPTTVYLLFSDLNPLVTLGGNKESSQQPEVRLCQLNYPDVKGYLAQPEKITLVFLGVELDGLVAWFALGIEPGAAENCYFLHPPMPALLQLKEKEAGVVAQARSSVLAWHSRYKFCPTCGSATKIEEGGYKRVCVRETCPSLQGVHNTSYPRVDPVVIMQVIHPDGTKCLLGRQKRFPPGMFTCLAGFIEPGETIEDAVRREVEEESGVKVGHVQYVSCCQPWPMPSSSLMIGCLAVAVSTEIKVDKNNEIEDARWFTREQVVDVLTKGQAFFVPPSRAIAHQLIKHWVGHMLDRRSDKRNNSDWLQAKESHPTTVYLLFSDLNPLVTLGGNKESSQQPEVRLCQLNYPDVKGYLAQPEKITLVFLGVELEMRKAADGLVAWFALGIEPGAAEEFKQRHENCYFLHPPMPALLQLKEKEAGVVAQARSSVLAWHSRYKFCPTCGSATKIEEGGYKRVCVRETCPSLQGVHNTSYPRVDPVVIMQVIHPDGTKCLLGRQKRFPPGMFTCLAGFIEPGETIEDAVRREVEEESGVKVGHVQQYVSCCQPWPMPSSSLMIGCLAVAVSTEIKVDKNEIEDARWFTREQVVDVLTAFFVPPSRAIAHQLIKHWVGMNP

Radius of gyration: 25.43 Å; Cα contacts (8 Å, |Δi|>4): 1419; chains: 2; bounding box: 61×58×78 Å

B-factor: mean 39.18, std 16.46, range [18.04, 124.34]

Organism: Mus musculus (NCBI:txid10090)

InterPro domains:
  IPR000086 NUDIX hydrolase domain [PF00293] (329-433)
  IPR000086 NUDIX hydrolase domain [PS51462] (319-453)
  IPR002110 Ankyrin repeat [PF12796] (16-100)
  IPR002110 Ankyrin repeat [PS50088] (45-77)
  IPR002110 Ankyrin repeat [SM00248] (11-40)
  IPR002110 Ankyrin repeat [SM00248] (45-74)
  IPR002110 Ankyrin repeat [SM00248] (78-108)
  IPR015375 NADH pyrophosphatase-like, N-terminal [PF09296] (148-277)
  IPR015376 Zinc ribbon, NADH pyrophosphatase [PF09297] (279-302)
  IPR015797 NUDIX hydrolase-like domain superfamily [SSF55811] (264-456)
  IPR020084 NUDIX hydrolase, conserved site [PS00893] (355-376)
  IPR036770 Ankyrin repeat-containing domain superfamily [G3DSA:1.25.40.20] (3-102)
  IPR036770 Ankyrin repeat-containing domain superfamily [SSF48403] (14-100)
  IPR049734 NADH pyrophosphatase-like, C-terminal domain [cd03429] (322-456)
  IPR050241 NAD-capped RNA hydrolase NudC subfamily [PTHR42904] (112-460)

Solvent-accessible surface area: 28753 Å² total; per-residue (Å²): 143,99,61,14,60,26,67,30,86,32,21,113,61,76,117,31,16,130,65,9,45,68,66,110,61,0,10,0,1,8,1,11,94,42,16,0,20,0,16,92,7,76,59,163,96,19,89,161,119,88,59,8,65,3,12,89,26,53,65,97,83,0,99,47,54,31,77,95,89,123,109,30,29,40,0,2,0,0,4,60,140,117,78,48,36,0,1,4,0,0,12,14,99,86,74,64,56,217,132,45,93,58,4,127,66,21,80,70,10,10,19,86,0,44,96,97,27,33,30,8,2,4,5,0,19,4,0,8,5,7,2,47,65,16,90,59,3,7,20,26,14,30,49,24,113,57,52,43,18,2,8,46,22,26,8,88,89,157,110,0,58,8,63,130,64,127,39,22,16,10,69,20,8,10,9,3,10,0,13,0,0,0,16,23,64,77,29,68,53,0,0,0,2,18,50,166,194,34,71,122,22,20,12,18,5,3,27,10,118,6,22,9,10,7,28,0,35,36,0,0,77,31,16,0,78,63,2,0,11,0,103,14,21,106,9,98,29,46,44,17,40,27,46,5,68,48,7,14,2,20,0,0,0,46,0,63,1,98,20,58,108,55,136,16,49,148,146,75,6,80,31,7,124,48,13,45,74,123,59,2,64,44,11,38,83,177,85,101,106,19,80,16,7,66,59,85,10,10,4,20,77,3,0,88,96,26,39,94,58,44,7,63,9,66,28,86,32,20,120,58,83,117,12,19,128,40,3,46,63,56,101,40,0,12,0,2,1,2,12,102,44,24,2,2,0,10,88,8,77,60,190,108,3,62,172,133,90,58,12,58,1,12,92,7,52,70,85,54,0,105,50,27,20,81,97,92,119,100,30,28,38,0,1,0,0,3,45,116,137,131,127,250,75,98,54,25,18,1,0,8,4,0,0,12,14,78,83,55,30,4,101,71,1,88,110,122,42,135,107,9,89,20,4,128,82,27,102,70,11,8,22,86,0,80,106,116,30,33,18,0,1,4,0,0,20,5,0,8,4,8,2,52,67,14,96,62,2,7,18,15,12,23,48,22,94,65,66,63,16,3,8,49,19,20,7,80,111,153,121,0,68,9,63,124,64,126,39,22,16,13,71,18,8,12,8,3,10,0,14,0,0,0,16,24,63,72,15,56,58,0,0,0,2,24,61,128,187,51,64,122,25,16,8,18,5,6,28,10,120,6,23,8,12,7,24,1,34,21,0,0,84,31,15,0,82,58,3,0,22,0,112,14,22,112,11,92,22,52,42,18,43,25,48,5,72,51,7,13,2,18,0,0,0,17,0,59,2,96,28,60,147,59,162,43,52,141,148,68,8,64,40,7,114,43,4,49,41,144,87,1,58,108,39,46,134,149,25,90,18,17,67,63,91,13,11,4,29,68,1,0,91,82,2,32,66,65,145,111

Secondary structure (DSSP, 8-state):
--SEE--GGGTT-HHHHHHHHT-TT-EEEEEETTEEEEEE--SGGGSSS--EEE--B-HHHHHHHHT-GGG-EEEEEEEE-----EEEEEEE-TTT---EEE---HHHHGGGS-HHHHHHHHHHHHHHHHHHH--B-TTT--BEEEEGGGTEEEES-TT-GGGSS--GGGS---EEEEEEEEE-TTSSEEEEEE-TTSPTTB-B-EEEEPPTT--HHHHHHHHHHHHH---EEEEEEEEEEEETTTTEEEEEEEEEES-------SSS-SEEEEEEHHHHHHHHS-----B---TTSHHHHHHHHHH-/--EE--GGGTT-HHHHHHHHT-TT-EEEEEETTEEEEEE--SSTTTTTT-EEE--B-HHHHHHHHT-GGGEEEEEEEEESS-----SS--EEEEEEE-HHHHHHHHTT-SSEEE--SHHHHGGGS-HHHHHHHHHHHHHHHHHHH--B-TTT--BEEEEGGGTEEEES-TT-GGGSS--GGGS---EEEEEEEEE-TTSSEEEEEE-TTSPTTB-B-EEEEPPTT--HHHHHHHHHHHHH---EEEEEEEEEEEETTTTEEEEEEEEEES-------TTT-SEEEEEEHHHHHHHH---B---TTSHHHHHHHHHHHS--

Nearest PDB structures (foldseek):
  6o3p-assembly1_B  TM=1.003E+00  e=1.210E-72  Mus musculus
  6o3p-assembly1_A  TM=9.886E-01  e=3.188E-64  Mus musculus
  6scx-assembly1_A  TM=9.641E-01  e=5.807E-61  Homo sapiens
  6scx-assembly2_C-2  TM=9.660E-01  e=3.629E-60  Homo sapiens
  6scx-assembly1_B  TM=9.704E-01  e=8.809E-60  Homo sapiens